Protein AF-A0A7Z9ZNY8-F1 (afdb_monomer_lite)

Foldseek 3Di:
DDDDDDDPPPDDPVCVVVVVVVVVVVVVVVVVVVVVCCVCPVCVVVVVVVVQVVFKDKDWFFFAFAWEWEAAPVPRDIHTQKHKDKFKWKKFQLVLQQDFDPPLPFPPCLLVVLLVCLVLVVDPVLLVVCVVPVVSFAPPQWDWDQDPPPRDTDIDHHDSVSSSVSSSVSSSVVSVVDRFKDFPDFPADLVSLVVQVVVQRFQWDADSPRRTIMGGRRDQDPVLLQVVLVVVCVLVVDDSVVQSVQQDSDDDSIGTRDTRHDPVSVVVLVVVLVVLQVVLVVVQVVVVVCVVVVDPDGHDRRDSSPRMDIDIDMDMDGPVVPQCCQQCDDDDPLQGDHHPRNVCRVQRRWDMWMFIFTADPVRDGPDRPVDVGDDTGHHHYHYDPDHRVVSVVVVVVVVVVVVD

Structure (mmCIF, N/CA/C/O backbone):
data_AF-A0A7Z9ZNY8-F1
#
_entry.id   AF-A0A7Z9ZNY8-F1
#
loop_
_atom_site.group_PDB
_atom_site.id
_atom_site.type_symbol
_atom_site.label_atom_id
_atom_site.label_alt_id
_atom_site.label_comp_id
_atom_site.label_asym_id
_atom_site.label_entity_id
_atom_site.label_seq_id
_atom_site.pdbx_PDB_ins_code
_atom_site.Cartn_x
_atom_site.Cartn_y
_atom_site.Cartn_z
_atom_site.occupancy
_atom_site.B_iso_or_equiv
_atom_site.auth_seq_id
_atom_site.auth_comp_id
_atom_site.auth_asym_id
_atom_site.auth_atom_id
_atom_site.pdbx_PDB_model_num
ATOM 1 N N . MET A 1 1 ? -15.032 20.797 -94.523 1.00 42.41 1 MET A N 1
ATOM 2 C CA . MET A 1 1 ? -13.616 20.886 -94.093 1.00 42.41 1 MET A CA 1
ATOM 3 C C . MET A 1 1 ? -13.436 20.127 -92.780 1.00 42.41 1 MET A C 1
ATOM 5 O O . MET A 1 1 ? -13.967 20.557 -91.766 1.00 42.41 1 MET A O 1
ATOM 9 N N . ARG A 1 2 ? -12.765 18.966 -92.800 1.00 40.62 2 ARG A N 1
ATOM 10 C CA . ARG A 1 2 ? -12.469 18.151 -91.606 1.00 40.62 2 ARG A CA 1
ATOM 11 C C . ARG A 1 2 ? -11.225 18.706 -90.897 1.00 40.62 2 ARG A C 1
ATOM 13 O O . ARG A 1 2 ? -10.171 18.796 -91.518 1.00 40.62 2 ARG A O 1
ATOM 20 N N . ARG A 1 3 ? -11.332 19.060 -89.610 1.00 44.75 3 ARG A N 1
ATOM 21 C CA . ARG A 1 3 ? -10.182 19.380 -88.743 1.00 44.75 3 ARG A CA 1
ATOM 22 C C . ARG A 1 3 ? -9.642 18.088 -88.130 1.00 44.75 3 ARG A C 1
ATOM 24 O O . ARG A 1 3 ? -10.349 17.397 -87.406 1.00 44.75 3 ARG A O 1
ATOM 31 N N . ASN A 1 4 ? -8.388 17.791 -88.444 1.00 46.69 4 ASN A N 1
ATOM 32 C CA . ASN A 1 4 ? -7.630 16.640 -87.975 1.00 46.69 4 ASN A CA 1
ATOM 33 C C . ASN A 1 4 ? -7.209 16.866 -86.505 1.00 46.69 4 ASN A C 1
ATOM 35 O O . ASN A 1 4 ? -6.402 17.758 -86.238 1.00 46.69 4 ASN A O 1
ATOM 39 N N . ARG A 1 5 ? -7.756 16.110 -85.540 1.00 53.84 5 ARG A N 1
ATOM 40 C CA . ARG A 1 5 ? -7.228 16.067 -84.161 1.00 53.84 5 ARG A CA 1
ATOM 41 C C . ARG A 1 5 ? -6.147 14.988 -84.109 1.00 53.84 5 ARG A C 1
ATOM 43 O O . ARG A 1 5 ? -6.467 13.809 -84.194 1.00 53.84 5 ARG A O 1
ATOM 50 N N . ARG A 1 6 ? -4.880 15.398 -83.981 1.00 54.94 6 ARG A N 1
ATOM 51 C CA . ARG A 1 6 ? -3.775 14.486 -83.656 1.00 54.94 6 ARG A CA 1
ATOM 52 C C . ARG A 1 6 ? -4.016 13.911 -82.262 1.00 54.94 6 ARG A C 1
ATOM 54 O O . ARG A 1 6 ? -4.064 14.665 -81.293 1.00 54.94 6 ARG A O 1
ATOM 61 N N . VAL A 1 7 ? -4.188 12.598 -82.186 1.00 63.59 7 VAL A N 1
ATOM 62 C CA . VAL A 1 7 ? -4.109 11.836 -80.938 1.00 63.59 7 VAL A CA 1
ATOM 63 C C . VAL A 1 7 ? -2.618 11.742 -80.592 1.00 63.59 7 VAL A C 1
ATOM 65 O O . VAL A 1 7 ? -1.839 11.402 -81.482 1.00 63.59 7 VAL A O 1
ATOM 68 N N . PRO A 1 8 ? -2.171 12.118 -79.384 1.00 55.94 8 PRO A N 1
ATOM 69 C CA . PRO A 1 8 ? -0.768 11.973 -79.023 1.00 55.94 8 PRO A CA 1
ATOM 70 C C . PRO A 1 8 ? -0.420 10.482 -78.906 1.00 55.94 8 PRO A C 1
ATOM 72 O O . PRO A 1 8 ? -0.978 9.780 -78.064 1.00 55.94 8 PRO A O 1
ATOM 75 N N . ASP A 1 9 ? 0.494 10.012 -79.758 1.00 59.31 9 ASP A N 1
ATOM 76 C CA . ASP A 1 9 ? 1.060 8.664 -79.686 1.00 59.31 9 ASP A CA 1
ATOM 77 C C . ASP A 1 9 ? 1.883 8.530 -78.402 1.00 59.31 9 ASP A C 1
ATOM 79 O O . ASP A 1 9 ? 2.986 9.058 -78.271 1.00 59.31 9 ASP A O 1
ATOM 83 N N . PHE A 1 10 ? 1.307 7.839 -77.422 1.00 57.66 10 PHE A N 1
ATOM 84 C CA . PHE A 1 10 ? 1.861 7.694 -76.077 1.00 57.66 10 PHE A CA 1
ATOM 85 C C . PHE A 1 10 ? 3.018 6.677 -76.001 1.00 57.66 10 PHE A C 1
ATOM 87 O O . PHE A 1 10 ? 3.754 6.636 -75.019 1.00 57.66 10 PHE A O 1
ATOM 94 N N . PHE A 1 11 ? 3.205 5.875 -77.053 1.00 54.25 11 PHE A N 1
ATOM 95 C CA . PHE A 1 11 ? 4.187 4.793 -77.119 1.00 54.25 11 PHE A CA 1
ATOM 96 C C . PHE A 1 11 ? 5.207 5.028 -78.242 1.00 54.25 11 PHE A C 1
ATOM 98 O O . PHE A 1 11 ? 5.239 4.304 -79.232 1.00 54.25 11 PHE A O 1
ATOM 105 N N . SER A 1 12 ? 6.063 6.043 -78.097 1.00 61.81 12 SER A N 1
ATOM 106 C CA . SER A 1 12 ? 7.292 6.164 -78.892 1.00 61.81 12 SER A CA 1
ATOM 107 C C . SER A 1 12 ? 8.483 5.539 -78.145 1.00 61.81 12 SER A C 1
ATOM 109 O O . SER A 1 12 ? 8.589 5.626 -76.918 1.00 61.81 12 SER A O 1
ATOM 111 N N . GLY A 1 13 ? 9.378 4.873 -78.884 1.00 59.12 13 GLY A N 1
ATOM 112 C CA . GLY A 1 13 ? 10.419 3.977 -78.351 1.00 59.12 13 GLY A CA 1
ATOM 113 C C . GLY A 1 13 ? 11.437 4.592 -77.377 1.00 59.12 13 GLY A C 1
ATOM 114 O O . GLY A 1 13 ? 12.065 3.846 -76.629 1.00 59.12 13 GLY A O 1
ATOM 115 N N . GLU A 1 14 ? 11.570 5.920 -77.314 1.00 62.59 14 GLU A N 1
ATOM 116 C CA . GLU A 1 14 ? 12.478 6.592 -76.366 1.00 62.59 14 GLU A CA 1
ATOM 117 C C . GLU A 1 14 ? 11.913 6.673 -74.934 1.00 62.59 14 GLU A C 1
ATOM 119 O O . GLU A 1 14 ? 12.670 6.607 -73.966 1.00 62.59 14 GLU A O 1
ATOM 124 N N . ASN A 1 15 ? 10.584 6.696 -74.769 1.00 68.06 15 ASN A N 1
ATOM 125 C CA . ASN A 1 15 ? 9.916 6.812 -73.462 1.00 68.06 15 ASN A CA 1
ATOM 126 C C . ASN A 1 15 ? 9.512 5.460 -72.854 1.00 68.06 15 ASN A C 1
ATOM 128 O O . ASN A 1 15 ? 9.014 5.398 -71.728 1.00 68.06 15 ASN A O 1
ATOM 132 N N . PHE A 1 16 ? 9.741 4.361 -73.578 1.00 78.25 16 PHE A N 1
ATOM 133 C CA . PHE A 1 16 ? 9.343 3.021 -73.149 1.00 78.25 16 PHE A CA 1
ATOM 134 C C . PHE A 1 16 ? 10.068 2.587 -71.867 1.00 78.25 16 PHE A C 1
ATOM 136 O O . PHE A 1 16 ? 9.443 2.063 -70.951 1.00 78.25 16 PHE A O 1
ATOM 143 N N . ARG A 1 17 ? 11.371 2.879 -71.750 1.00 82.75 17 ARG A N 1
ATOM 144 C CA . ARG A 1 17 ? 12.168 2.570 -70.545 1.00 82.75 17 ARG A CA 1
ATOM 145 C C . ARG A 1 17 ? 11.678 3.332 -69.315 1.00 82.75 17 ARG A C 1
ATOM 147 O O . ARG A 1 17 ? 11.639 2.767 -68.227 1.00 82.75 17 ARG A O 1
ATOM 154 N N . PHE A 1 18 ? 11.279 4.590 -69.502 1.00 85.88 18 PHE A N 1
ATOM 155 C CA . PHE A 1 18 ? 10.710 5.417 -68.442 1.00 85.88 18 PHE A CA 1
ATOM 156 C C . PHE A 1 18 ? 9.374 4.848 -67.953 1.00 85.88 18 PHE A C 1
ATOM 158 O O . PHE A 1 18 ? 9.191 4.680 -66.752 1.00 85.88 18 PHE A O 1
ATOM 165 N N . TRP A 1 19 ? 8.477 4.466 -68.866 1.00 85.31 19 TRP A N 1
ATOM 166 C CA . TRP A 1 19 ? 7.198 3.843 -68.509 1.00 85.31 19 TRP A CA 1
ATOM 167 C C . TRP A 1 19 ? 7.351 2.475 -67.846 1.00 85.31 19 TRP A C 1
ATOM 169 O O . TRP A 1 19 ? 6.599 2.150 -66.929 1.00 85.31 19 TRP A O 1
ATOM 179 N N . LEU A 1 20 ? 8.352 1.696 -68.254 1.00 88.25 20 LEU A N 1
ATOM 180 C CA . LEU A 1 20 ? 8.653 0.399 -67.653 1.00 88.25 20 LEU A CA 1
ATOM 181 C C . LEU A 1 20 ? 9.167 0.565 -66.212 1.00 88.25 20 LEU A C 1
ATOM 183 O O . LEU A 1 20 ? 8.682 -0.107 -65.303 1.00 88.25 20 LEU A O 1
ATOM 187 N N . LEU A 1 21 ? 10.069 1.526 -65.980 1.00 88.56 21 LEU A N 1
ATOM 188 C CA . LEU A 1 21 ? 10.518 1.905 -64.635 1.00 88.56 21 LEU A CA 1
ATOM 189 C C . LEU A 1 21 ? 9.373 2.459 -63.780 1.00 88.56 21 LEU A C 1
ATOM 191 O O . LEU A 1 21 ? 9.220 2.057 -62.628 1.00 88.56 21 LEU A O 1
ATOM 195 N N . LEU A 1 22 ? 8.541 3.341 -64.336 1.00 89.62 22 LEU A N 1
ATOM 196 C CA . LEU A 1 22 ? 7.397 3.913 -63.630 1.00 89.62 22 LEU A CA 1
ATOM 197 C C . LEU A 1 22 ? 6.401 2.821 -63.220 1.00 89.62 22 LEU A C 1
ATOM 199 O O . LEU A 1 22 ? 5.971 2.788 -62.071 1.00 89.62 22 LEU A O 1
ATOM 203 N N . SER A 1 23 ? 6.088 1.891 -64.126 1.00 90.00 23 SER A N 1
ATOM 204 C CA . SER A 1 23 ? 5.218 0.746 -63.844 1.00 90.00 23 SER A CA 1
ATOM 205 C C . SER A 1 23 ? 5.803 -0.167 -62.766 1.00 90.00 23 SER A C 1
ATOM 207 O O . SER A 1 23 ? 5.059 -0.662 -61.921 1.00 90.00 23 SER A O 1
ATOM 209 N N . PHE A 1 24 ? 7.122 -0.373 -62.764 1.00 93.75 24 PHE A N 1
ATOM 210 C CA . PHE A 1 24 ? 7.809 -1.145 -61.731 1.00 93.75 24 PHE A CA 1
ATOM 211 C C . PHE A 1 24 ? 7.652 -0.491 -60.350 1.00 93.75 24 PHE A C 1
ATOM 213 O O . PHE A 1 24 ? 7.202 -1.141 -59.409 1.00 93.75 24 PHE A O 1
ATOM 220 N N . PHE A 1 25 ? 7.926 0.811 -60.225 1.00 94.88 25 PHE A N 1
ATOM 221 C CA . PHE A 1 25 ? 7.740 1.526 -58.956 1.00 94.88 25 PHE A CA 1
ATOM 222 C C . PHE A 1 25 ? 6.274 1.579 -58.510 1.00 94.88 25 PHE A C 1
ATOM 224 O O . PHE A 1 25 ? 5.994 1.433 -57.322 1.00 94.88 25 PHE A O 1
ATOM 231 N N . MET A 1 26 ? 5.334 1.739 -59.445 1.00 94.56 26 MET A N 1
ATOM 232 C CA . MET A 1 26 ? 3.897 1.791 -59.151 1.00 94.56 26 MET A CA 1
ATOM 233 C C . MET A 1 26 ? 3.379 0.444 -58.624 1.00 94.56 26 MET A C 1
ATOM 235 O O . MET A 1 26 ? 2.589 0.414 -57.683 1.00 94.56 26 MET A O 1
ATOM 239 N N . PHE A 1 27 ? 3.906 -0.670 -59.139 1.00 95.44 27 PHE A N 1
ATOM 240 C CA . PHE A 1 27 ? 3.626 -2.007 -58.616 1.00 95.44 27 PHE A CA 1
ATOM 241 C C . PHE A 1 27 ? 4.130 -2.194 -57.173 1.00 95.44 27 PHE A C 1
ATOM 243 O O . PHE A 1 27 ? 3.377 -2.643 -56.309 1.00 95.44 27 PHE A O 1
ATOM 250 N N . PHE A 1 28 ? 5.369 -1.792 -56.869 1.00 95.75 28 PHE A N 1
ATOM 251 C CA . PHE A 1 28 ? 5.891 -1.851 -55.494 1.00 95.75 28 PHE A CA 1
ATOM 252 C C . PHE A 1 28 ? 5.134 -0.925 -54.539 1.00 95.75 28 PHE A C 1
ATOM 254 O O . PHE A 1 28 ? 4.855 -1.302 -53.401 1.00 95.75 28 PHE A O 1
ATOM 261 N N . PHE A 1 29 ? 4.752 0.264 -55.005 1.00 96.12 29 PHE A N 1
ATOM 262 C CA . PHE A 1 29 ? 3.913 1.175 -54.237 1.00 96.12 29 PHE A CA 1
ATOM 263 C C . PHE A 1 29 ? 2.552 0.541 -53.919 1.00 96.12 29 PHE A C 1
ATOM 265 O O . PHE A 1 29 ? 2.121 0.570 -52.768 1.00 96.12 29 PHE A O 1
ATOM 272 N N . ALA A 1 30 ? 1.920 -0.117 -54.896 1.00 95.56 30 ALA A N 1
ATOM 273 C CA . ALA A 1 30 ? 0.670 -0.841 -54.687 1.00 95.56 30 ALA A CA 1
ATOM 274 C C . ALA A 1 30 ? 0.814 -1.982 -53.662 1.00 95.56 30 ALA A C 1
ATOM 276 O O . ALA A 1 30 ? -0.070 -2.153 -52.827 1.00 95.56 30 ALA A O 1
ATOM 277 N N . LEU A 1 31 ? 1.939 -2.711 -53.650 1.00 96.25 31 LEU A N 1
ATOM 278 C CA . LEU A 1 31 ? 2.218 -3.733 -52.630 1.00 96.25 31 LEU A CA 1
ATOM 279 C C . LEU A 1 31 ? 2.344 -3.141 -51.217 1.00 96.25 31 LEU A C 1
ATOM 281 O O . LEU A 1 31 ? 1.840 -3.727 -50.259 1.00 96.25 31 LEU A O 1
ATOM 285 N N . ILE A 1 32 ? 2.989 -1.979 -51.075 1.00 94.94 32 ILE A N 1
ATOM 286 C CA . ILE A 1 32 ? 3.100 -1.278 -49.786 1.00 94.94 32 ILE A CA 1
ATOM 287 C C . ILE A 1 32 ? 1.722 -0.802 -49.320 1.00 94.94 32 ILE A C 1
ATOM 289 O O . ILE A 1 32 ? 1.365 -1.022 -48.164 1.00 94.94 32 ILE A O 1
ATOM 293 N N . VAL A 1 33 ? 0.930 -0.199 -50.213 1.00 95.75 33 VAL A N 1
ATOM 294 C CA . VAL A 1 33 ? -0.438 0.251 -49.909 1.00 95.75 33 VAL A CA 1
ATOM 295 C C . VAL A 1 33 ? -1.324 -0.929 -49.521 1.00 95.75 33 VAL A C 1
ATOM 297 O O . VAL A 1 33 ? -2.037 -0.848 -48.525 1.00 95.75 33 VAL A O 1
ATOM 300 N N . TYR A 1 34 ? -1.235 -2.049 -50.240 1.00 95.88 34 TYR A N 1
ATOM 301 C CA . TYR A 1 34 ? -1.951 -3.275 -49.895 1.00 95.88 34 TYR A CA 1
ATOM 302 C C . TYR A 1 34 ? -1.558 -3.780 -48.503 1.00 95.88 34 TYR A C 1
ATOM 304 O O . TYR A 1 34 ? -2.421 -4.069 -47.679 1.00 95.88 34 TYR A O 1
ATOM 312 N N . LYS A 1 35 ? -0.258 -3.820 -48.192 1.00 94.81 35 LYS A N 1
ATOM 313 C CA . LYS A 1 35 ? 0.216 -4.240 -46.869 1.00 94.81 35 LYS A CA 1
ATOM 314 C C . LYS A 1 35 ? -0.253 -3.298 -45.757 1.00 94.81 35 LYS A C 1
ATOM 316 O O . LYS A 1 35 ? -0.622 -3.772 -44.686 1.00 94.81 35 LYS A O 1
ATOM 321 N N . LEU A 1 36 ? -0.276 -1.987 -46.008 1.00 90.44 36 LEU A N 1
ATOM 322 C CA . LEU A 1 36 ? -0.836 -1.005 -45.078 1.00 90.44 36 LEU A CA 1
ATOM 323 C C . LEU A 1 36 ? -2.340 -1.199 -44.889 1.00 90.44 36 LEU A C 1
ATOM 325 O O . LEU A 1 36 ? -2.803 -1.117 -43.760 1.00 90.44 36 LEU A O 1
ATOM 329 N N . PHE A 1 37 ? -3.085 -1.507 -45.950 1.00 93.88 37 PHE A N 1
ATOM 330 C CA . PHE A 1 37 ? -4.512 -1.805 -45.861 1.00 93.88 37 PHE A CA 1
ATOM 331 C C . PHE A 1 37 ? -4.780 -3.046 -45.000 1.00 93.88 37 PHE A C 1
ATOM 333 O O . PHE A 1 37 ? -5.633 -3.002 -44.118 1.00 93.88 37 PHE A O 1
ATOM 340 N N . VAL A 1 38 ? -4.007 -4.123 -45.180 1.00 89.25 38 VAL A N 1
ATOM 341 C CA . VAL A 1 38 ? -4.107 -5.324 -44.331 1.00 89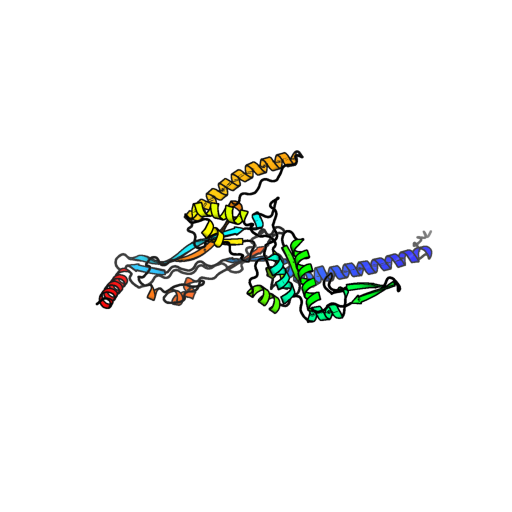.25 38 VAL A CA 1
ATOM 342 C C . VAL A 1 38 ? -3.862 -4.964 -42.860 1.00 89.25 38 VAL A C 1
ATOM 344 O O . VAL A 1 38 ? -4.689 -5.271 -42.007 1.00 89.25 38 VAL A O 1
ATOM 347 N N . LEU A 1 39 ? -2.781 -4.237 -42.568 1.00 83.94 39 LEU A N 1
ATOM 348 C CA . LEU A 1 39 ? -2.433 -3.831 -41.202 1.00 83.94 39 LEU A CA 1
ATOM 349 C C . LEU A 1 39 ? -3.459 -2.879 -40.572 1.00 83.94 39 LEU A C 1
ATOM 351 O O . LEU A 1 39 ? -3.792 -3.018 -39.402 1.00 83.94 39 LEU A O 1
ATOM 355 N N . GLN A 1 40 ? -3.932 -1.883 -41.320 1.00 82.81 40 GLN A N 1
ATOM 356 C CA . GLN A 1 40 ? -4.755 -0.803 -40.775 1.00 82.81 40 GLN A CA 1
ATOM 357 C C . GLN A 1 40 ? -6.252 -1.102 -40.785 1.00 82.81 40 GLN A C 1
ATOM 359 O O . GLN A 1 40 ? -6.959 -0.507 -39.980 1.00 82.81 40 GLN A O 1
ATOM 364 N N . VAL A 1 41 ? -6.735 -1.965 -41.686 1.00 87.81 41 VAL A N 1
ATOM 365 C CA . VAL A 1 41 ? -8.172 -2.226 -41.883 1.00 87.81 41 VAL A CA 1
ATOM 366 C C . VAL A 1 41 ? -8.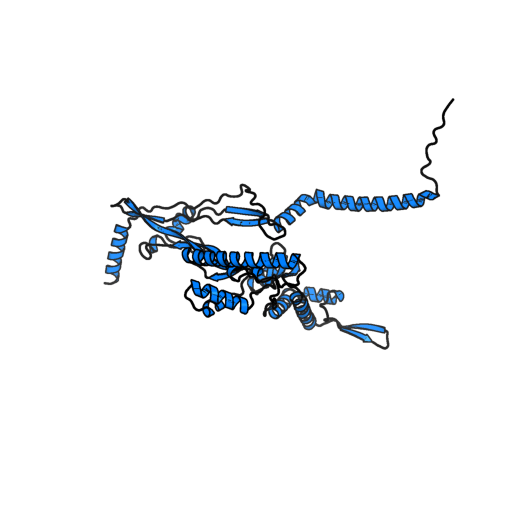550 -3.657 -41.518 1.00 87.81 41 VAL A C 1
ATOM 368 O O . VAL A 1 41 ? -9.566 -3.846 -40.863 1.00 87.81 41 VAL A O 1
ATOM 371 N N . LEU A 1 42 ? -7.758 -4.666 -41.904 1.00 84.06 42 LEU A N 1
ATOM 372 C CA . LEU A 1 42 ? -8.076 -6.064 -41.565 1.00 84.06 42 LEU A CA 1
ATOM 373 C C . LEU A 1 42 ? -7.632 -6.431 -40.143 1.00 84.06 42 LEU A C 1
ATOM 375 O O . LEU A 1 42 ? -8.329 -7.167 -39.455 1.00 84.06 42 LEU A O 1
ATOM 379 N N . GLU A 1 43 ? -6.494 -5.902 -39.685 1.00 84.94 43 GLU A N 1
ATOM 380 C CA . GLU A 1 43 ? -5.968 -6.127 -38.328 1.00 84.94 43 GLU A CA 1
ATOM 381 C C . GLU A 1 43 ? -6.250 -4.958 -37.362 1.00 84.94 43 GLU A C 1
ATOM 383 O O . GLU A 1 43 ? -5.677 -4.905 -36.267 1.00 84.94 43 GLU A O 1
ATOM 388 N N . SER A 1 44 ? -7.138 -4.023 -37.732 1.00 76.44 44 SER A N 1
ATOM 389 C CA . SER A 1 44 ? -7.440 -2.819 -36.939 1.00 76.44 44 SER A CA 1
ATOM 390 C C . SER A 1 44 ? -7.818 -3.151 -35.504 1.00 76.44 44 SER A C 1
ATOM 392 O O . SER A 1 44 ? -7.312 -2.538 -34.564 1.00 76.44 44 SER A O 1
ATOM 394 N N . ASP A 1 45 ? -8.671 -4.154 -35.336 1.00 76.06 45 ASP A N 1
ATOM 395 C CA . ASP A 1 45 ? -9.274 -4.484 -34.051 1.00 76.06 45 ASP A CA 1
ATOM 396 C C . ASP A 1 45 ? -8.241 -5.131 -33.127 1.00 76.06 45 ASP A C 1
ATOM 398 O O . ASP A 1 45 ? -8.116 -4.756 -31.961 1.00 76.06 45 ASP A O 1
ATOM 402 N N . ALA A 1 46 ? -7.391 -6.003 -33.676 1.00 75.31 46 ALA A N 1
ATOM 403 C CA . ALA A 1 46 ? -6.285 -6.617 -32.949 1.00 75.31 46 ALA A CA 1
ATOM 404 C C . ALA A 1 46 ? -5.228 -5.582 -32.519 1.00 75.31 46 ALA A C 1
ATOM 406 O O . ALA A 1 46 ? -4.693 -5.652 -31.408 1.00 75.31 46 ALA A O 1
ATOM 407 N N . LEU A 1 47 ? -4.924 -4.597 -33.371 1.00 70.25 47 LEU A N 1
ATOM 408 C CA . LEU A 1 47 ? -4.013 -3.501 -33.028 1.00 70.25 47 LEU A CA 1
ATOM 409 C C . LEU A 1 47 ? -4.622 -2.556 -31.988 1.00 70.25 47 LEU A C 1
ATOM 411 O O . LEU A 1 47 ? -3.915 -2.117 -31.077 1.00 70.25 47 LEU A O 1
ATOM 415 N N . GLN A 1 48 ? -5.924 -2.279 -32.077 1.00 68.75 48 GLN A N 1
ATOM 416 C CA . GLN A 1 48 ? -6.641 -1.497 -31.075 1.00 68.75 48 GLN A CA 1
ATOM 417 C C . GLN A 1 48 ? -6.709 -2.223 -29.731 1.00 68.75 48 GLN A C 1
ATOM 419 O O . GLN A 1 48 ? -6.500 -1.578 -28.708 1.00 68.75 48 GLN A O 1
ATOM 424 N N . GLU A 1 49 ? -6.915 -3.540 -29.693 1.00 67.38 49 GLU A N 1
ATOM 425 C CA . GLU A 1 49 ? -6.862 -4.318 -28.450 1.00 67.38 49 GLU A CA 1
ATOM 426 C C . GLU A 1 49 ? -5.468 -4.328 -27.821 1.00 67.38 49 GLU A C 1
ATOM 428 O O . GLU A 1 49 ? -5.337 -4.145 -26.611 1.00 67.38 49 GLU A O 1
ATOM 433 N N . ARG A 1 50 ? -4.407 -4.490 -28.623 1.00 68.06 50 ARG A N 1
ATOM 434 C CA . ARG A 1 50 ? -3.019 -4.398 -28.134 1.00 68.06 50 ARG A CA 1
ATOM 435 C C . ARG A 1 50 ? -2.718 -3.001 -27.587 1.00 68.06 50 ARG A C 1
ATOM 437 O O . ARG A 1 50 ? -2.133 -2.878 -26.513 1.00 68.06 50 ARG A O 1
ATOM 444 N N . ALA A 1 51 ? -3.164 -1.949 -28.276 1.00 59.31 51 ALA A N 1
ATOM 445 C CA . ALA A 1 51 ? -3.018 -0.569 -27.816 1.00 59.31 51 ALA A CA 1
ATOM 446 C C . ALA A 1 51 ? -3.847 -0.283 -26.554 1.00 59.31 51 ALA A C 1
ATOM 448 O O . ALA A 1 51 ? -3.363 0.414 -25.660 1.00 59.31 51 ALA A O 1
ATOM 449 N N . LYS A 1 52 ? -5.059 -0.845 -26.455 1.00 60.19 52 LYS A N 1
ATOM 450 C CA . LYS A 1 52 ? -5.898 -0.786 -25.254 1.00 60.19 52 LYS A CA 1
ATOM 451 C C . LYS A 1 52 ? -5.200 -1.485 -24.098 1.00 60.19 52 LYS A C 1
ATOM 453 O O . LYS A 1 52 ? -4.950 -0.804 -23.124 1.00 60.19 52 LYS A O 1
ATOM 458 N N . LYS A 1 53 ? -4.734 -2.732 -24.224 1.00 59.59 53 LYS A N 1
ATOM 459 C CA . LYS A 1 53 ? -4.008 -3.447 -23.148 1.00 59.59 53 LYS A CA 1
ATOM 460 C C . LYS A 1 53 ? -2.776 -2.698 -22.625 1.00 59.59 53 LYS A C 1
ATOM 462 O O . LYS A 1 53 ? -2.465 -2.782 -21.444 1.00 59.59 53 LYS A O 1
ATOM 467 N N . ILE A 1 54 ? -2.086 -1.952 -23.489 1.00 57.44 54 ILE A N 1
ATOM 468 C CA . ILE A 1 54 ? -0.926 -1.134 -23.101 1.00 57.44 54 ILE A CA 1
ATOM 469 C C . ILE A 1 54 ? -1.355 0.169 -22.396 1.00 57.44 54 ILE A C 1
ATOM 471 O O . ILE A 1 54 ? -0.633 0.662 -21.529 1.00 57.44 54 ILE A O 1
ATOM 475 N N . ARG A 1 55 ? -2.514 0.744 -22.751 1.00 50.12 55 ARG A N 1
ATOM 476 C CA . ARG A 1 55 ? -2.991 2.045 -22.242 1.00 50.12 55 ARG A CA 1
ATOM 477 C C . ARG A 1 55 ? -4.073 1.952 -21.162 1.00 50.12 55 ARG A C 1
ATOM 479 O O . ARG A 1 55 ? -4.240 2.915 -20.424 1.00 50.12 55 ARG A O 1
ATOM 486 N N . SER A 1 56 ? -4.793 0.844 -21.032 1.00 53.22 56 SER A N 1
ATOM 487 C CA . SER A 1 56 ? -5.850 0.638 -20.045 1.00 53.22 56 SER A CA 1
ATOM 488 C C . SER A 1 56 ? -5.236 0.178 -18.727 1.00 53.22 56 SER A C 1
ATOM 490 O O . SER A 1 56 ? -4.614 -0.878 -18.650 1.00 53.22 56 SER A O 1
ATOM 492 N N . SER A 1 57 ? -5.404 0.970 -17.676 1.00 55.97 57 SER A N 1
ATOM 493 C CA . SER A 1 57 ? -5.244 0.509 -16.302 1.00 55.97 57 SER A CA 1
ATOM 494 C C . SER A 1 57 ? -6.631 0.230 -15.751 1.00 55.97 57 SER A C 1
ATOM 496 O O . SER A 1 57 ? -7.456 1.137 -15.734 1.00 55.97 57 SER A O 1
ATOM 498 N N . SER A 1 58 ? -6.890 -0.979 -15.272 1.00 54.03 58 SER A N 1
ATOM 499 C CA . SER A 1 58 ? -8.001 -1.197 -14.354 1.00 54.03 58 SER A CA 1
ATOM 500 C C . SER A 1 58 ? -7.581 -0.729 -12.959 1.00 54.03 58 SER A C 1
ATOM 502 O O . SER A 1 58 ? -6.428 -0.893 -12.546 1.00 54.03 58 SER A O 1
ATOM 504 N N . VAL A 1 59 ? -8.495 -0.073 -12.257 1.00 59.75 59 VAL A N 1
ATOM 505 C CA . VAL A 1 59 ? -8.402 0.192 -10.824 1.00 59.75 59 VAL A CA 1
ATOM 506 C C . VAL A 1 59 ? -9.571 -0.548 -10.198 1.00 59.75 59 VAL A C 1
ATOM 508 O O . VAL A 1 59 ? -10.722 -0.186 -10.430 1.00 59.75 59 VAL A O 1
ATOM 511 N N . GLU A 1 60 ? -9.274 -1.599 -9.441 1.00 62.31 60 GLU A N 1
ATOM 512 C CA . GLU A 1 60 ? -10.273 -2.258 -8.603 1.00 62.31 60 GLU A CA 1
ATOM 513 C C . GLU A 1 60 ? -10.741 -1.260 -7.540 1.00 62.31 60 GLU A C 1
ATOM 515 O O . GLU A 1 60 ? -9.940 -0.677 -6.801 1.00 62.31 60 GLU A O 1
ATOM 520 N N . LEU A 1 61 ? -12.045 -1.018 -7.506 1.00 68.75 61 LEU A N 1
ATOM 521 C CA . LEU A 1 61 ? -12.697 -0.294 -6.436 1.00 68.75 61 LEU A CA 1
ATOM 522 C C . LEU A 1 61 ? -13.260 -1.314 -5.453 1.00 68.75 61 LEU A C 1
ATOM 524 O O . LEU A 1 61 ? -14.261 -1.968 -5.728 1.00 68.75 61 LEU A O 1
ATOM 528 N N . THR A 1 62 ? -12.625 -1.418 -4.293 1.00 74.12 62 THR A N 1
ATOM 529 C CA . THR A 1 62 ? -13.094 -2.302 -3.224 1.00 74.12 62 THR A CA 1
ATOM 530 C C . THR A 1 62 ? -14.367 -1.745 -2.589 1.00 74.12 62 THR A C 1
ATOM 532 O O . THR A 1 62 ? -14.375 -0.578 -2.174 1.00 74.12 62 THR A O 1
ATOM 535 N N . ALA A 1 63 ? -15.402 -2.571 -2.465 1.00 82.81 63 ALA A N 1
ATOM 536 C CA . ALA A 1 63 ? -16.624 -2.256 -1.741 1.00 82.81 63 ALA A CA 1
ATOM 537 C C . ALA A 1 63 ? -16.354 -2.047 -0.253 1.00 82.81 63 ALA A C 1
ATOM 539 O O . ALA A 1 63 ? -15.464 -2.654 0.358 1.00 82.81 63 ALA A O 1
ATOM 540 N N . ARG A 1 64 ? -17.143 -1.172 0.372 1.00 87.06 64 ARG A N 1
ATOM 541 C CA . ARG A 1 64 ? -17.109 -1.037 1.823 1.00 87.06 64 ARG A CA 1
ATOM 542 C C . ARG A 1 64 ? -17.923 -2.171 2.438 1.00 87.06 64 ARG A C 1
ATOM 544 O O . ARG A 1 64 ? -19.115 -2.284 2.186 1.00 87.06 64 ARG A O 1
ATOM 551 N N . ARG A 1 65 ? -17.308 -2.942 3.336 1.00 91.75 65 ARG A N 1
ATOM 552 C CA . ARG A 1 65 ? -18.021 -3.970 4.107 1.00 91.75 65 ARG A CA 1
ATOM 553 C C . ARG A 1 65 ? -19.122 -3.345 5.004 1.00 91.75 65 ARG A C 1
ATOM 555 O O . ARG A 1 65 ? -18.958 -2.233 5.515 1.00 91.75 65 ARG A O 1
ATOM 562 N N . GLY A 1 66 ? -20.220 -4.045 5.247 1.00 94.19 66 GLY A N 1
ATOM 563 C CA . GLY A 1 66 ? -21.274 -3.628 6.176 1.00 94.19 66 GLY A CA 1
ATOM 564 C C . GLY A 1 66 ? -20.849 -3.745 7.641 1.00 94.19 66 GLY A C 1
ATOM 565 O O . GLY A 1 66 ? -19.924 -4.485 7.972 1.00 94.19 66 GLY A O 1
ATOM 566 N N . SER A 1 67 ? -21.477 -2.998 8.537 1.00 95.62 67 SER A N 1
ATOM 567 C CA . SER A 1 67 ? -21.209 -2.961 9.982 1.00 95.62 67 SER A CA 1
ATOM 568 C C . SER A 1 67 ? -22.128 -3.927 10.736 1.00 95.62 67 SER A C 1
ATOM 570 O O . SER A 1 67 ? -23.218 -4.243 10.271 1.00 95.62 67 SER A O 1
ATOM 572 N N . ILE A 1 68 ? -21.701 -4.397 11.907 1.00 96.25 68 ILE A N 1
ATOM 573 C CA . ILE A 1 68 ? -22.496 -5.270 12.779 1.00 96.25 68 ILE A CA 1
ATOM 574 C C . ILE A 1 68 ? -22.831 -4.504 14.052 1.00 96.25 68 ILE A C 1
ATOM 576 O O . ILE A 1 68 ? -21.936 -3.960 14.705 1.00 96.25 68 ILE A O 1
ATOM 580 N N . PHE A 1 69 ? -24.105 -4.510 14.425 1.00 95.56 69 PHE A N 1
ATOM 581 C CA . PHE A 1 69 ? -24.630 -3.831 15.600 1.00 95.56 69 PHE A CA 1
ATOM 582 C C . PHE A 1 69 ? -25.419 -4.776 16.510 1.00 95.56 69 PHE A C 1
ATOM 584 O O . PHE A 1 69 ? -25.931 -5.802 16.073 1.00 95.56 69 PHE A O 1
ATOM 591 N N . THR A 1 70 ? -25.557 -4.396 17.773 1.00 93.88 70 THR A N 1
ATOM 592 C CA . THR A 1 70 ? -26.445 -5.002 18.776 1.00 93.88 70 THR A CA 1
ATOM 593 C C . THR A 1 70 ? -27.399 -3.938 19.302 1.00 93.88 70 THR A C 1
ATOM 595 O O . THR A 1 70 ? -27.084 -2.749 19.255 1.00 93.88 70 THR A O 1
ATOM 598 N N . THR A 1 71 ? -28.561 -4.354 19.791 1.00 90.12 71 THR A N 1
ATOM 599 C CA . THR A 1 71 ? -29.551 -3.462 20.400 1.00 90.12 71 THR A CA 1
ATOM 600 C C . THR A 1 71 ? -29.588 -3.646 21.908 1.00 90.12 71 THR A C 1
ATOM 602 O O . THR A 1 71 ? -29.586 -4.775 22.389 1.00 90.12 71 THR A O 1
ATOM 605 N N . ASP A 1 72 ? -29.706 -2.558 22.654 1.00 89.25 72 ASP A N 1
ATOM 606 C CA . ASP A 1 72 ? -30.123 -2.594 24.054 1.00 89.25 72 ASP A CA 1
ATOM 607 C C . ASP A 1 72 ? -31.659 -2.644 24.129 1.00 89.25 72 ASP A C 1
ATOM 609 O O . ASP A 1 72 ? -32.351 -1.746 23.650 1.00 89.25 72 ASP A O 1
ATOM 613 N N . SER A 1 73 ? -32.209 -3.698 24.729 1.00 82.94 73 SER A N 1
ATOM 614 C CA . SER A 1 73 ? -33.654 -3.918 24.864 1.00 82.94 73 SER A CA 1
ATOM 615 C C . SER A 1 73 ? -34.350 -2.914 25.780 1.00 82.94 73 SER A C 1
ATOM 617 O O . SER A 1 73 ? -35.561 -2.729 25.658 1.00 82.94 73 SER A O 1
ATOM 619 N N . LYS A 1 74 ? -33.624 -2.253 26.692 1.00 84.19 74 LYS A N 1
ATOM 620 C CA . LYS A 1 74 ? -34.194 -1.262 27.618 1.00 84.19 74 LYS A CA 1
ATOM 621 C C . LYS A 1 74 ? -34.225 0.138 27.027 1.00 84.19 74 LYS A C 1
ATOM 623 O O . LYS A 1 74 ? -35.174 0.875 27.279 1.00 84.19 74 LYS A O 1
ATOM 628 N N . THR A 1 75 ? -33.183 0.517 26.295 1.00 87.88 75 THR A N 1
ATOM 629 C CA . THR A 1 75 ? -33.024 1.881 25.762 1.00 87.88 75 THR A CA 1
ATOM 630 C C . THR A 1 75 ? -33.357 1.980 24.274 1.00 87.88 75 THR A C 1
ATOM 632 O O . THR A 1 75 ? -33.632 3.072 23.782 1.00 87.88 75 THR A O 1
ATOM 635 N N . GLY A 1 76 ? -33.352 0.855 23.552 1.00 85.31 76 GLY A N 1
ATOM 636 C CA . GLY A 1 76 ? -33.418 0.814 22.092 1.00 85.31 76 GLY A CA 1
ATOM 637 C C . GLY A 1 76 ? -32.125 1.277 21.413 1.00 85.31 76 GLY A C 1
ATOM 638 O O . GLY A 1 76 ? -32.106 1.441 20.194 1.00 85.31 76 GLY A O 1
ATOM 639 N N . GLU A 1 77 ? -31.053 1.522 22.174 1.00 90.38 77 GLU A N 1
ATOM 640 C CA . GLU A 1 77 ? -29.790 2.033 21.646 1.00 90.38 77 GLU A CA 1
ATOM 641 C C . GLU A 1 77 ? -29.070 0.970 20.808 1.00 90.38 77 GLU A C 1
ATOM 643 O O . GLU A 1 77 ? -28.935 -0.188 21.208 1.00 90.38 77 GLU A O 1
ATOM 648 N N . ILE A 1 78 ? -28.581 1.376 19.635 1.00 92.06 78 ILE A N 1
ATOM 649 C CA . ILE A 1 78 ? -27.832 0.515 18.720 1.00 92.06 78 ILE A CA 1
ATOM 650 C C . ILE A 1 78 ? -26.338 0.708 18.987 1.00 92.06 78 ILE A C 1
ATOM 652 O O . ILE A 1 78 ? -25.785 1.774 18.726 1.00 92.06 78 ILE A O 1
ATOM 656 N N . THR A 1 79 ? -25.671 -0.335 19.479 1.00 92.69 79 THR A N 1
ATOM 657 C CA . THR A 1 79 ? -24.231 -0.316 19.771 1.00 92.69 79 THR A CA 1
ATOM 658 C C . THR A 1 79 ? -23.441 -1.058 18.684 1.00 92.69 79 THR A C 1
ATOM 660 O O . THR A 1 79 ? -23.829 -2.164 18.299 1.00 92.69 79 THR A O 1
ATOM 663 N N . PRO A 1 80 ? -22.324 -0.507 18.175 1.00 94.38 80 PRO A N 1
ATOM 664 C CA . PRO A 1 80 ? -21.487 -1.183 17.185 1.00 94.38 80 PRO A CA 1
ATOM 665 C C . PRO A 1 80 ? -20.653 -2.319 17.792 1.00 94.38 80 PRO A C 1
ATOM 667 O O . PRO A 1 80 ? -19.874 -2.102 18.717 1.00 94.38 80 PRO A O 1
ATOM 670 N N . LEU A 1 81 ? -20.740 -3.510 17.196 1.00 94.56 81 LEU A N 1
ATOM 671 C CA . LEU A 1 81 ? -19.884 -4.664 17.502 1.00 94.56 81 LEU A CA 1
ATOM 672 C C . LEU A 1 81 ? -18.727 -4.811 16.513 1.00 94.56 81 LEU A C 1
ATOM 674 O O . LEU A 1 81 ? -17.625 -5.184 16.908 1.00 94.56 81 LEU A O 1
ATOM 678 N N . ALA A 1 82 ? -18.961 -4.500 15.236 1.00 94.69 82 ALA A N 1
ATOM 679 C CA . ALA A 1 82 ? -17.931 -4.513 14.204 1.00 94.69 82 ALA A CA 1
ATOM 680 C C . ALA A 1 82 ? -18.165 -3.378 13.207 1.00 94.69 82 ALA A C 1
ATOM 682 O O . ALA A 1 82 ? -19.240 -3.256 12.624 1.00 94.69 82 ALA A O 1
ATOM 683 N N . ILE A 1 83 ? -17.152 -2.548 12.986 1.00 93.50 83 ILE A N 1
ATOM 684 C CA . ILE A 1 83 ? -17.208 -1.413 12.062 1.00 93.50 83 ILE A CA 1
ATOM 685 C C . ILE A 1 83 ? -15.962 -1.380 11.188 1.00 93.50 83 ILE A C 1
ATOM 687 O O . ILE A 1 83 ? -14.921 -1.942 11.528 1.00 93.50 83 ILE A O 1
ATOM 691 N N . ASN A 1 84 ? -16.046 -0.683 10.060 1.00 89.06 84 ASN A N 1
ATOM 692 C CA . ASN A 1 84 ? -14.877 -0.431 9.229 1.00 89.06 84 ASN A CA 1
ATOM 693 C C . ASN A 1 84 ? -14.277 0.926 9.544 1.00 89.06 84 ASN A C 1
ATOM 695 O O . ASN A 1 84 ? -14.971 1.940 9.587 1.00 89.06 84 ASN A O 1
ATOM 699 N N . THR A 1 85 ? -12.962 0.941 9.700 1.00 87.12 85 THR A N 1
ATOM 700 C CA . THR A 1 85 ? -12.172 2.162 9.757 1.00 87.12 85 THR A CA 1
ATOM 701 C C . THR A 1 85 ? -11.165 2.156 8.620 1.00 87.12 85 THR A C 1
ATOM 703 O O . THR A 1 85 ? -10.614 1.117 8.262 1.00 87.12 85 THR A O 1
ATOM 706 N N . THR A 1 86 ? -10.936 3.316 8.014 1.00 84.81 86 THR A N 1
ATOM 707 C CA . THR A 1 86 ? -9.914 3.452 6.974 1.00 84.81 86 THR A CA 1
ATOM 708 C C . THR A 1 86 ? -8.652 3.993 7.616 1.00 84.81 86 THR A C 1
ATOM 710 O O . THR A 1 86 ? -8.588 5.159 8.014 1.00 84.81 86 THR A O 1
ATOM 713 N N . LEU A 1 87 ? -7.645 3.133 7.721 1.00 89.88 87 LEU A N 1
ATOM 714 C CA . LEU A 1 87 ? -6.293 3.554 8.050 1.00 89.88 87 LEU A CA 1
ATOM 715 C C . LEU A 1 87 ? -5.502 3.759 6.761 1.00 89.88 87 LEU A C 1
ATOM 717 O O . LEU A 1 87 ? -6.017 3.585 5.658 1.00 89.88 87 LEU A O 1
ATOM 721 N N . TYR A 1 88 ? -4.249 4.176 6.893 1.00 86.19 88 TYR A N 1
ATOM 722 C CA . TYR A 1 88 ? -3.409 4.460 5.741 1.00 86.19 88 TYR A CA 1
ATOM 723 C C . TYR A 1 88 ? -2.075 3.739 5.811 1.00 86.19 88 TYR A C 1
ATOM 725 O O . TYR A 1 88 ? -1.413 3.684 6.849 1.00 86.19 88 TYR A O 1
ATOM 733 N N . LYS A 1 89 ? -1.645 3.261 4.652 1.00 85.88 89 LYS A N 1
ATOM 734 C CA . LYS A 1 89 ? -0.291 2.794 4.401 1.00 85.88 89 LYS A CA 1
ATOM 735 C C . LYS A 1 89 ? 0.529 3.934 3.814 1.00 85.88 89 LYS A C 1
ATOM 737 O O . LYS A 1 89 ? 0.141 4.512 2.801 1.00 85.88 89 LYS A O 1
ATOM 742 N N . VAL A 1 90 ? 1.655 4.256 4.441 1.00 87.94 90 VAL A N 1
ATOM 743 C CA . VAL A 1 90 ? 2.645 5.204 3.921 1.00 87.94 90 VAL A CA 1
ATOM 744 C C . VAL A 1 90 ? 3.610 4.474 3.010 1.00 87.94 90 VAL A C 1
ATOM 746 O O . VAL A 1 90 ? 4.220 3.479 3.407 1.00 87.94 90 VAL A O 1
ATOM 749 N N . PHE A 1 91 ? 3.785 5.017 1.813 1.00 84.44 91 PHE A N 1
ATOM 750 C CA . PHE A 1 91 ? 4.769 4.557 0.846 1.00 84.44 91 PHE A CA 1
ATOM 751 C C . PHE A 1 91 ? 5.622 5.719 0.333 1.00 84.44 91 PHE A C 1
ATOM 753 O O . PHE A 1 91 ? 5.247 6.884 0.461 1.00 84.44 91 PHE A O 1
ATOM 760 N N . VAL A 1 92 ? 6.767 5.408 -0.267 1.00 82.19 92 VAL A N 1
ATOM 761 C CA . VAL A 1 92 ? 7.639 6.378 -0.940 1.00 82.19 92 VAL A CA 1
ATOM 762 C C . VAL A 1 92 ? 7.716 6.069 -2.422 1.00 82.19 92 VAL A C 1
ATOM 764 O O . VAL A 1 92 ? 8.128 4.980 -2.800 1.00 82.19 92 VAL A O 1
ATOM 767 N N . ASP A 1 93 ? 7.362 7.044 -3.252 1.00 77.31 93 ASP A N 1
ATOM 768 C CA . ASP A 1 93 ? 7.562 7.016 -4.697 1.00 77.31 93 ASP A CA 1
ATOM 769 C C . ASP A 1 93 ? 9.028 7.345 -5.032 1.00 77.31 93 ASP A C 1
ATOM 771 O O . ASP A 1 93 ? 9.435 8.510 -5.063 1.00 77.31 93 ASP A O 1
ATOM 775 N N . ALA A 1 94 ? 9.831 6.306 -5.264 1.00 72.25 94 ALA A N 1
ATOM 776 C CA . ALA A 1 94 ? 11.252 6.391 -5.591 1.00 72.25 94 ALA A CA 1
ATOM 777 C C . ALA A 1 94 ? 11.516 7.169 -6.893 1.00 72.25 94 ALA A C 1
ATOM 779 O O . ALA A 1 94 ? 12.556 7.813 -7.032 1.00 72.25 94 ALA A O 1
ATOM 780 N N . ARG A 1 95 ? 10.541 7.208 -7.808 1.00 68.44 95 ARG A N 1
ATOM 781 C CA . ARG A 1 95 ? 10.659 7.876 -9.115 1.00 68.44 95 ARG A CA 1
ATOM 782 C C . ARG A 1 95 ? 10.726 9.400 -8.994 1.00 68.44 95 ARG A C 1
ATOM 784 O O . ARG A 1 95 ? 11.123 10.086 -9.931 1.00 68.44 95 ARG A O 1
ATOM 791 N N . GLN A 1 96 ? 10.342 9.958 -7.842 1.00 70.75 96 GLN A N 1
ATOM 792 C CA . GLN A 1 96 ? 10.443 11.398 -7.578 1.00 70.75 96 GLN A CA 1
ATOM 793 C C . GLN A 1 96 ? 11.890 11.873 -7.377 1.00 70.75 96 GLN A C 1
ATOM 795 O O . GLN A 1 96 ? 12.131 13.079 -7.439 1.00 70.75 96 GLN A O 1
ATOM 800 N N . PHE A 1 97 ? 12.836 10.956 -7.149 1.00 68.19 97 PHE A N 1
ATOM 801 C CA . PHE A 1 97 ? 14.248 11.275 -6.926 1.00 68.19 97 PHE A CA 1
ATOM 802 C C . PHE A 1 97 ? 15.098 11.213 -8.207 1.00 68.19 97 PHE A C 1
ATOM 804 O O . PHE A 1 97 ? 16.205 11.735 -8.221 1.00 68.19 97 PHE A O 1
ATOM 811 N N . ASP A 1 98 ? 14.570 10.659 -9.301 1.00 54.91 98 ASP A N 1
ATOM 812 C CA . ASP A 1 98 ? 15.318 10.378 -10.535 1.00 54.91 98 ASP A CA 1
ATOM 813 C C . ASP A 1 98 ? 15.084 11.415 -11.643 1.00 54.91 98 ASP A C 1
ATOM 815 O O . ASP A 1 98 ? 14.700 11.089 -12.764 1.00 54.91 98 ASP A O 1
ATOM 819 N N . ARG A 1 99 ? 15.221 12.712 -11.345 1.00 52.84 99 ARG A N 1
ATOM 820 C CA . ARG A 1 99 ? 15.075 13.718 -12.416 1.00 52.84 99 ARG A CA 1
ATOM 821 C C . ARG A 1 99 ? 16.204 14.713 -12.569 1.00 52.84 99 ARG A C 1
ATOM 823 O O . ARG A 1 99 ? 16.355 15.200 -13.679 1.00 52.84 99 ARG A O 1
ATOM 830 N N . ASN A 1 100 ? 17.011 15.009 -11.550 1.00 46.81 100 ASN A N 1
ATOM 831 C CA . ASN A 1 100 ? 18.071 16.010 -11.698 1.00 46.81 100 ASN A CA 1
ATOM 832 C C . ASN A 1 100 ? 19.250 15.750 -10.757 1.00 46.81 100 ASN A C 1
ATOM 834 O O . ASN A 1 100 ? 19.116 15.946 -9.555 1.00 46.81 100 ASN A O 1
ATOM 838 N N . GLY A 1 101 ? 20.407 15.391 -11.317 1.00 47.84 101 GLY A N 1
ATOM 839 C CA . GLY A 1 101 ? 21.722 15.581 -10.690 1.00 47.84 101 GLY A CA 1
ATOM 840 C C . GLY A 1 101 ? 22.073 14.719 -9.474 1.00 47.84 101 GLY A C 1
ATOM 841 O O . GLY A 1 101 ? 23.249 14.644 -9.134 1.00 47.84 101 GLY A O 1
ATOM 842 N N . ASP A 1 102 ? 21.117 14.033 -8.853 1.00 46.75 102 ASP A N 1
ATOM 843 C CA . ASP A 1 102 ? 21.427 12.982 -7.892 1.00 46.75 102 ASP A CA 1
ATOM 844 C C . ASP A 1 102 ? 21.980 11.793 -8.689 1.00 46.75 102 ASP A C 1
ATOM 846 O O . ASP A 1 102 ? 21.303 11.257 -9.566 1.00 46.75 102 ASP A O 1
ATOM 850 N N . GLN A 1 103 ? 23.238 11.416 -8.443 1.00 42.41 103 GLN A N 1
ATOM 851 C CA . GLN A 1 103 ? 23.801 10.174 -8.969 1.00 42.41 103 GLN A CA 1
ATOM 852 C C . GLN A 1 103 ? 22.861 9.036 -8.563 1.00 42.41 103 GLN A C 1
ATOM 854 O O . GLN A 1 103 ? 22.850 8.623 -7.402 1.00 42.41 103 GLN A O 1
ATOM 859 N N . LEU A 1 104 ? 22.065 8.532 -9.511 1.00 46.78 104 LEU A N 1
ATOM 860 C CA . LEU A 1 104 ? 21.502 7.198 -9.400 1.00 46.78 104 LEU A CA 1
ATOM 861 C C . LEU A 1 104 ? 22.701 6.266 -9.359 1.00 46.78 104 LEU A C 1
ATOM 863 O O . LEU A 1 104 ? 23.297 5.943 -10.385 1.00 46.78 104 LEU A O 1
ATOM 867 N N . THR A 1 105 ? 23.112 5.901 -8.151 1.00 47.03 105 THR A N 1
ATOM 868 C CA . THR A 1 105 ? 24.008 4.774 -7.988 1.00 47.03 105 THR A CA 1
ATOM 869 C C . THR A 1 105 ? 23.212 3.552 -8.422 1.00 47.03 105 THR A C 1
ATOM 871 O O . THR A 1 105 ? 22.127 3.327 -7.868 1.00 47.03 105 THR A O 1
ATOM 874 N N . PRO A 1 106 ? 23.710 2.791 -9.407 1.00 53.16 106 PRO A N 1
ATOM 875 C CA . PRO A 1 106 ? 23.079 1.553 -9.816 1.00 53.16 106 PRO A CA 1
ATOM 876 C C . PRO A 1 106 ? 22.830 0.680 -8.562 1.00 53.16 106 PRO A C 1
ATOM 878 O O . PRO A 1 106 ? 23.702 0.652 -7.687 1.00 53.16 106 PRO A O 1
ATOM 881 N N . PRO A 1 107 ? 21.663 0.021 -8.413 1.00 56.81 107 PRO A N 1
ATOM 882 C CA . PRO A 1 107 ? 21.360 -0.797 -7.239 1.00 56.81 107 PRO A CA 1
ATOM 883 C C . PRO A 1 107 ? 22.507 -1.762 -6.898 1.00 56.81 107 PRO A C 1
ATOM 885 O O . PRO A 1 107 ? 22.999 -2.468 -7.776 1.00 56.81 107 PRO A O 1
ATOM 888 N N . GLU A 1 108 ? 22.936 -1.837 -5.633 1.00 61.22 108 GLU A N 1
ATOM 889 C CA . GLU A 1 108 ? 24.072 -2.695 -5.229 1.00 61.22 108 GLU A CA 1
ATOM 890 C C . GLU A 1 108 ? 23.878 -4.179 -5.601 1.00 61.22 108 GLU A C 1
ATOM 892 O O . GLU A 1 108 ? 24.841 -4.926 -5.752 1.00 61.22 108 GLU A O 1
ATOM 897 N N . ASN A 1 109 ? 22.631 -4.612 -5.801 1.00 65.75 109 ASN A N 1
ATOM 898 C CA . ASN A 1 109 ? 22.270 -5.968 -6.200 1.00 65.75 109 ASN A CA 1
ATOM 899 C C . ASN A 1 109 ? 22.346 -6.229 -7.718 1.00 65.75 109 ASN A C 1
ATOM 901 O O . ASN A 1 109 ? 21.983 -7.314 -8.160 1.00 65.75 109 ASN A O 1
ATOM 905 N N . LEU A 1 110 ? 22.837 -5.297 -8.533 1.00 72.31 110 LEU A N 1
ATOM 906 C CA . LEU A 1 110 ? 22.971 -5.473 -9.983 1.00 72.31 110 LEU A CA 1
ATOM 907 C C . LEU A 1 110 ? 23.778 -6.697 -10.431 1.00 72.31 110 LEU A C 1
ATOM 909 O O . LEU A 1 110 ? 23.299 -7.414 -11.312 1.00 72.31 110 LEU A O 1
ATOM 913 N N . PRO A 1 111 ? 24.950 -6.997 -9.838 1.00 80.25 111 PRO A N 1
ATOM 914 C CA . PRO A 1 111 ? 25.669 -8.230 -10.149 1.00 80.25 111 PRO A CA 1
ATOM 915 C C . PRO A 1 111 ? 24.846 -9.479 -9.814 1.00 80.25 111 PRO A C 1
ATOM 917 O O . PRO A 1 111 ? 24.879 -10.457 -10.553 1.00 80.25 111 PRO A O 1
ATOM 920 N N . LEU A 1 112 ? 24.052 -9.434 -8.737 1.00 76.56 112 LEU A N 1
ATOM 921 C CA . LEU A 1 112 ? 23.168 -10.534 -8.350 1.00 76.56 112 LEU A CA 1
ATOM 922 C C . LEU A 1 112 ? 22.037 -10.731 -9.370 1.00 76.56 112 LEU A C 1
ATOM 924 O O . LEU A 1 112 ? 21.730 -11.867 -9.721 1.00 76.56 112 LEU A O 1
ATOM 928 N N . ILE A 1 113 ? 21.452 -9.639 -9.873 1.00 72.31 113 ILE A N 1
ATOM 929 C CA . ILE A 1 113 ? 20.432 -9.672 -10.932 1.00 72.31 113 ILE A CA 1
ATOM 930 C C . ILE A 1 113 ? 21.027 -10.247 -12.219 1.00 72.31 113 ILE A C 1
ATOM 932 O O . ILE A 1 113 ? 20.430 -11.136 -12.818 1.00 72.31 113 ILE A O 1
ATOM 936 N N . ALA A 1 114 ? 22.210 -9.781 -12.626 1.00 83.19 114 ALA A N 1
ATOM 937 C CA . ALA A 1 114 ? 22.882 -10.259 -13.831 1.00 83.19 114 ALA A CA 1
ATOM 938 C C . ALA A 1 114 ? 23.207 -11.758 -13.754 1.00 83.19 114 ALA A C 1
ATOM 940 O O . ALA A 1 114 ? 22.935 -12.498 -14.700 1.00 83.19 114 ALA A O 1
ATOM 941 N N . LYS A 1 115 ? 23.718 -12.212 -12.604 1.00 83.88 115 LYS A N 1
ATOM 942 C CA . LYS A 1 115 ? 23.982 -13.628 -12.334 1.00 83.88 115 LYS A CA 1
ATOM 943 C C . LYS A 1 115 ? 22.708 -14.467 -12.371 1.00 83.88 115 LYS A C 1
ATOM 945 O O . LYS A 1 115 ? 22.683 -15.540 -12.957 1.00 83.88 115 LYS A O 1
ATOM 950 N N . PHE A 1 116 ? 21.632 -13.988 -11.761 1.00 83.12 116 PHE A N 1
ATOM 951 C CA . PHE A 1 116 ? 20.377 -14.727 -11.764 1.00 83.12 116 PHE A CA 1
ATOM 952 C C . PHE A 1 116 ? 19.756 -14.810 -13.162 1.00 83.12 116 PHE A C 1
ATOM 954 O O . PHE A 1 116 ? 19.292 -15.867 -13.581 1.00 83.12 116 PHE A O 1
ATOM 961 N N . LEU A 1 117 ? 19.787 -13.710 -13.917 1.00 81.75 117 LEU A N 1
ATOM 962 C CA . LEU A 1 117 ? 19.304 -13.699 -15.293 1.00 81.75 117 LEU A CA 1
ATOM 963 C C . LEU A 1 117 ? 20.120 -14.630 -16.186 1.00 81.75 117 LEU A C 1
ATOM 965 O O . LEU A 1 117 ? 19.542 -15.299 -17.035 1.00 81.75 117 LEU A O 1
ATOM 969 N N . SER A 1 118 ? 21.436 -14.726 -15.982 1.00 84.44 118 SER A N 1
ATOM 970 C CA . SER A 1 118 ? 22.250 -15.704 -16.706 1.00 84.44 118 SER A CA 1
ATOM 971 C C . SER A 1 118 ? 21.921 -17.145 -16.310 1.00 84.44 118 SER A C 1
ATOM 973 O O . SER A 1 118 ? 22.049 -18.045 -17.133 1.00 84.44 118 SER A O 1
ATOM 975 N N . GLU A 1 119 ? 21.473 -17.391 -15.078 1.00 85.25 119 GLU A N 1
ATOM 976 C CA . GLU A 1 119 ? 21.052 -18.716 -14.622 1.00 85.25 119 GLU A CA 1
ATOM 977 C C . GLU A 1 119 ? 19.726 -19.179 -15.223 1.00 85.25 119 GLU A C 1
ATOM 979 O O . GLU A 1 119 ? 19.640 -20.341 -15.621 1.00 85.25 119 GLU A O 1
ATOM 984 N N . GLU A 1 120 ? 18.736 -18.291 -15.308 1.00 84.06 120 GLU A N 1
ATOM 985 C CA . GLU A 1 120 ? 17.384 -18.643 -15.761 1.00 84.06 120 GLU A CA 1
ATOM 986 C C . GLU A 1 120 ? 17.176 -18.457 -17.270 1.00 84.06 120 GLU A C 1
ATOM 988 O O . GLU A 1 120 ? 16.439 -19.229 -17.879 1.00 84.06 120 GLU A O 1
ATOM 993 N N . LEU A 1 121 ? 17.811 -17.451 -17.886 1.00 81.38 121 LEU A N 1
ATOM 994 C CA . LEU A 1 121 ? 17.604 -17.143 -19.305 1.00 81.38 121 LEU A CA 1
ATOM 995 C C . LEU A 1 121 ? 18.594 -17.888 -20.207 1.00 81.38 121 LEU A C 1
ATOM 997 O O . LEU A 1 121 ? 18.178 -18.429 -21.226 1.00 81.38 121 LEU A O 1
ATOM 1001 N N . TYR A 1 122 ? 19.869 -18.010 -19.810 1.00 82.25 122 TYR A N 1
ATOM 1002 C CA . TYR A 1 122 ? 20.876 -18.695 -20.628 1.00 82.25 122 TYR A CA 1
ATOM 1003 C C . TYR A 1 122 ? 20.823 -20.215 -20.442 1.00 82.25 122 TYR A C 1
ATOM 1005 O O . TYR A 1 122 ? 21.558 -20.807 -19.646 1.00 82.25 122 TYR A O 1
ATOM 1013 N N . THR A 1 123 ? 19.910 -20.854 -21.171 1.00 82.62 123 THR A N 1
ATOM 1014 C CA . THR A 1 123 ? 19.662 -22.299 -21.081 1.00 82.62 123 THR A CA 1
ATOM 1015 C C . THR A 1 123 ? 20.570 -23.122 -22.005 1.00 82.62 123 THR A C 1
ATOM 1017 O O . THR A 1 123 ? 21.210 -22.617 -22.928 1.00 82.62 123 THR A O 1
ATOM 1020 N N . GLN A 1 124 ? 20.581 -24.447 -21.814 1.00 82.25 124 GLN A N 1
ATOM 1021 C CA . GLN A 1 124 ? 21.276 -25.383 -22.713 1.00 82.25 124 GLN A CA 1
ATOM 1022 C C . GLN A 1 124 ? 20.785 -25.288 -24.170 1.00 82.25 124 GLN A C 1
ATOM 1024 O O . GLN A 1 124 ? 21.553 -25.535 -25.100 1.00 82.25 124 GLN A O 1
ATOM 1029 N N . SER A 1 125 ? 19.517 -24.915 -24.389 1.00 80.75 125 SER A N 1
ATOM 1030 C CA . SER A 1 125 ? 18.970 -24.743 -25.740 1.00 80.75 125 SER A CA 1
ATOM 1031 C C . SER A 1 125 ? 19.532 -23.490 -26.420 1.00 80.75 125 SER A C 1
ATOM 1033 O O . SER A 1 125 ? 19.856 -23.534 -27.606 1.00 80.75 125 SER A O 1
ATOM 1035 N N . GLU A 1 126 ? 19.731 -22.401 -25.672 1.00 79.50 126 GLU A N 1
ATOM 1036 C CA . GLU A 1 126 ? 20.393 -21.191 -26.168 1.00 79.50 126 GLU A CA 1
ATOM 1037 C C . GLU A 1 126 ? 21.876 -21.425 -26.448 1.00 79.50 126 GLU A C 1
ATOM 1039 O O . GLU A 1 126 ? 22.391 -20.990 -27.478 1.00 79.50 126 GLU A O 1
ATOM 1044 N N . PHE A 1 127 ? 22.557 -22.192 -25.594 1.00 83.56 127 PHE A N 1
ATOM 1045 C CA . PHE A 1 127 ? 23.942 -22.577 -25.852 1.00 83.56 127 PHE A CA 1
ATOM 1046 C C . PHE A 1 127 ? 24.081 -23.411 -27.130 1.00 83.56 127 PHE A C 1
ATOM 1048 O O . PHE A 1 127 ? 24.988 -23.171 -27.924 1.00 83.56 127 PHE A O 1
ATOM 1055 N N . LYS A 1 128 ? 23.146 -24.334 -27.388 1.00 83.75 128 LYS A N 1
ATOM 1056 C CA . LYS A 1 128 ? 23.117 -25.093 -28.644 1.00 83.75 128 LYS A CA 1
ATOM 1057 C C . LYS A 1 128 ? 22.973 -24.174 -29.865 1.00 83.75 128 LYS A C 1
ATOM 1059 O O . LYS A 1 128 ? 23.699 -24.359 -30.838 1.00 83.75 128 LYS A O 1
ATOM 1064 N N . LYS A 1 129 ? 22.121 -23.143 -29.791 1.00 83.25 129 LYS A N 1
ATOM 1065 C CA . LYS A 1 129 ? 22.002 -22.120 -30.849 1.00 83.25 129 LYS A CA 1
ATOM 1066 C C . LYS A 1 129 ? 23.316 -21.359 -31.065 1.00 83.25 129 LYS A C 1
ATOM 1068 O O . LYS A 1 129 ? 23.688 -21.129 -32.210 1.00 83.25 129 LYS A O 1
ATOM 1073 N N . CYS A 1 130 ? 24.045 -21.042 -29.993 1.00 81.56 130 CYS A N 1
ATOM 1074 C CA . CYS A 1 130 ? 25.384 -20.445 -30.068 1.00 81.56 130 CYS A CA 1
ATOM 1075 C C . CYS A 1 130 ? 26.398 -21.358 -30.782 1.00 81.56 130 CYS A C 1
ATOM 1077 O O . CYS A 1 130 ? 27.150 -20.882 -31.632 1.00 81.56 130 CYS A O 1
ATOM 1079 N N . LEU A 1 131 ? 26.375 -22.670 -30.524 1.00 82.81 131 LEU A N 1
ATOM 1080 C CA . LEU A 1 131 ? 27.237 -23.627 -31.231 1.00 82.81 131 LEU A CA 1
ATOM 1081 C C . LEU A 1 131 ? 26.905 -23.735 -32.728 1.00 82.81 131 LEU A C 1
ATOM 1083 O O . LEU A 1 131 ? 27.810 -23.881 -33.545 1.00 82.81 131 LEU A O 1
ATOM 1087 N N . GLU A 1 132 ? 25.622 -23.658 -33.088 1.00 83.06 132 GLU A N 1
ATOM 1088 C CA . GLU A 1 132 ? 25.158 -23.713 -34.481 1.00 83.06 132 GLU A CA 1
ATOM 1089 C C . GLU A 1 132 ? 25.391 -22.386 -35.226 1.00 83.06 132 GLU A C 1
ATOM 1091 O O . GLU A 1 132 ? 25.725 -22.381 -36.410 1.00 83.06 132 GLU A O 1
ATOM 1096 N N . THR A 1 133 ? 25.239 -21.253 -34.534 1.00 81.50 133 THR A N 1
ATOM 1097 C CA . THR A 1 133 ? 25.361 -19.899 -35.090 1.00 81.50 133 THR A CA 1
ATOM 1098 C C . THR A 1 133 ? 26.268 -19.040 -34.197 1.00 81.50 133 THR A C 1
ATOM 1100 O O . THR A 1 133 ? 25.774 -18.412 -33.255 1.00 81.50 133 THR A O 1
ATOM 1103 N N . PRO A 1 134 ? 27.575 -18.911 -34.507 1.00 73.06 134 PRO A N 1
ATOM 1104 C CA . PRO A 1 134 ? 28.545 -18.217 -33.648 1.00 73.06 134 PRO A CA 1
ATOM 1105 C C . PRO A 1 134 ? 28.229 -16.741 -33.351 1.00 73.06 134 PRO A C 1
ATOM 1107 O O . PRO A 1 134 ? 28.711 -16.193 -32.367 1.00 73.06 134 PRO A O 1
ATOM 1110 N N . GLN A 1 135 ? 27.413 -16.084 -34.186 1.00 76.31 135 GLN A N 1
ATOM 1111 C CA . GLN A 1 135 ? 26.938 -14.708 -33.968 1.00 76.31 135 GLN A CA 1
ATOM 1112 C C . GLN A 1 135 ? 25.911 -14.585 -32.832 1.00 76.31 135 GLN A C 1
ATOM 1114 O O . GLN A 1 135 ? 25.690 -13.488 -32.335 1.00 76.31 135 GLN A O 1
ATOM 1119 N N . SER A 1 136 ? 25.275 -15.690 -32.435 1.00 76.69 136 SER A N 1
ATOM 1120 C CA . SER A 1 136 ? 24.325 -15.727 -31.315 1.00 76.69 136 SER A CA 1
ATOM 1121 C C . SER A 1 136 ? 25.000 -15.982 -29.964 1.00 76.69 136 SER A C 1
ATOM 1123 O O . SER A 1 136 ? 24.333 -16.010 -28.931 1.00 76.69 136 SER A O 1
ATOM 1125 N N . CYS A 1 137 ? 26.322 -16.174 -29.957 1.00 78.88 137 CYS A N 1
ATOM 1126 C CA . CYS A 1 137 ? 27.083 -16.343 -28.733 1.00 78.88 137 CYS A CA 1
ATOM 1127 C C . CYS A 1 137 ? 27.258 -15.006 -27.990 1.00 78.88 137 CYS A C 1
ATOM 1129 O O . CYS A 1 137 ? 27.444 -13.973 -28.636 1.00 78.88 137 CYS A O 1
ATOM 1131 N N . PRO A 1 138 ? 27.276 -15.021 -26.646 1.00 80.06 138 PRO A N 1
ATOM 1132 C CA . PRO A 1 138 ? 27.502 -13.823 -25.838 1.00 80.06 138 PRO A CA 1
ATOM 1133 C C . PRO A 1 138 ? 28.819 -13.108 -26.177 1.00 80.06 138 PRO A C 1
ATOM 1135 O O . PRO A 1 138 ? 29.825 -13.768 -26.475 1.00 80.06 138 PRO A O 1
ATOM 1138 N N . GLU A 1 139 ? 28.847 -11.775 -26.094 1.00 78.19 139 GLU A N 1
ATOM 1139 C CA . GLU A 1 139 ? 30.041 -10.977 -26.419 1.00 78.19 139 GLU A CA 1
ATOM 1140 C C . GLU A 1 139 ? 31.268 -11.443 -25.610 1.00 78.19 139 GLU A C 1
ATOM 1142 O O . GLU A 1 139 ? 31.224 -11.599 -24.389 1.00 78.19 139 GLU A O 1
ATOM 1147 N N . GLY A 1 140 ? 32.393 -11.674 -26.295 1.00 70.62 140 GLY A N 1
ATOM 1148 C CA . GLY A 1 140 ? 33.642 -12.111 -25.659 1.00 70.62 140 GLY A CA 1
ATOM 1149 C C . GLY A 1 140 ? 33.667 -13.577 -25.207 1.00 70.62 140 GLY A C 1
ATOM 1150 O O . GLY A 1 140 ? 34.593 -13.970 -24.503 1.00 70.62 140 GLY A O 1
ATOM 1151 N N . SER A 1 141 ? 32.671 -14.391 -25.579 1.00 74.88 141 SER A N 1
ATOM 1152 C CA . SER A 1 141 ? 32.707 -15.848 -25.366 1.00 74.88 141 SER A CA 1
ATOM 1153 C C . SER A 1 141 ? 33.465 -16.604 -26.466 1.00 74.88 141 SER A C 1
ATOM 1155 O O . SER A 1 141 ? 34.072 -17.631 -26.186 1.00 74.88 141 SER A O 1
ATOM 1157 N N . VAL A 1 142 ? 33.491 -16.094 -27.699 1.00 75.81 142 VAL A N 1
ATOM 1158 C CA . VAL A 1 142 ? 34.234 -16.697 -28.818 1.00 75.81 142 VAL A CA 1
ATOM 1159 C C . VAL A 1 142 ? 35.607 -16.042 -28.919 1.00 75.81 142 VAL A C 1
ATOM 1161 O O . VAL A 1 142 ? 35.707 -14.822 -29.051 1.00 75.81 142 VAL A O 1
ATOM 1164 N N . THR A 1 143 ? 36.667 -16.845 -28.880 1.00 72.06 143 THR A N 1
ATOM 1165 C CA . THR A 1 143 ? 38.037 -16.366 -29.089 1.00 72.06 143 THR A CA 1
ATOM 1166 C C . THR A 1 143 ? 38.411 -16.469 -30.564 1.00 72.06 143 THR A C 1
ATOM 1168 O O . THR A 1 143 ? 38.352 -17.542 -31.165 1.00 72.06 143 THR A O 1
ATOM 1171 N N . GLU A 1 144 ? 38.786 -15.334 -31.153 1.00 67.44 144 GLU A N 1
ATOM 1172 C CA . GLU A 1 144 ? 39.346 -15.258 -32.502 1.00 67.44 144 GLU A CA 1
ATOM 1173 C C . GLU A 1 144 ? 40.871 -15.256 -32.404 1.00 67.44 144 GLU A C 1
ATOM 1175 O O . GLU A 1 144 ? 41.472 -14.294 -31.925 1.00 67.44 144 GLU A O 1
ATOM 1180 N N . ILE A 1 145 ? 41.502 -16.340 -32.850 1.00 65.38 145 ILE A N 1
ATOM 1181 C CA . ILE A 1 145 ? 42.952 -16.407 -33.010 1.00 65.38 145 ILE A CA 1
ATOM 1182 C C . ILE A 1 145 ? 43.242 -16.008 -34.457 1.00 65.38 145 ILE A C 1
ATOM 1184 O O . ILE A 1 145 ? 42.874 -16.722 -35.393 1.00 65.38 145 ILE A O 1
ATOM 1188 N N . LYS A 1 146 ? 43.854 -14.835 -34.645 1.00 55.97 146 LYS A N 1
ATOM 1189 C CA . LYS A 1 146 ? 44.413 -14.435 -35.940 1.00 55.97 146 LYS A CA 1
ATOM 1190 C C . LYS A 1 146 ? 45.776 -15.086 -36.087 1.00 55.97 146 LYS A C 1
ATOM 1192 O O . LYS A 1 146 ? 46.691 -14.743 -35.343 1.00 55.97 146 LYS A O 1
ATOM 1197 N N . ASP A 1 147 ? 45.895 -15.999 -37.038 1.00 56.91 147 ASP A N 1
ATOM 1198 C CA . ASP A 1 147 ? 47.193 -16.544 -37.403 1.00 56.91 147 ASP A CA 1
ATOM 1199 C C . ASP A 1 147 ? 47.917 -15.537 -38.312 1.00 56.91 147 ASP A C 1
ATOM 1201 O O . ASP A 1 147 ? 47.430 -15.200 -39.395 1.00 56.91 147 ASP A O 1
ATOM 1205 N N . GLU A 1 148 ? 49.053 -15.000 -37.859 1.00 60.00 148 GLU A N 1
ATOM 1206 C CA . GLU A 1 148 ? 49.821 -13.979 -38.594 1.00 60.00 148 GLU A CA 1
ATOM 1207 C C . GLU A 1 148 ? 50.409 -14.509 -39.910 1.00 60.00 148 GLU A C 1
ATOM 1209 O O . GLU A 1 148 ? 50.769 -13.714 -40.778 1.00 60.00 148 GLU A O 1
ATOM 1214 N N . LYS A 1 149 ? 50.501 -15.835 -40.080 1.00 59.50 149 LYS A N 1
ATOM 1215 C CA . LYS A 1 149 ? 51.124 -16.453 -41.259 1.00 59.50 149 LYS A CA 1
ATOM 1216 C C . LYS A 1 149 ? 50.152 -16.813 -42.380 1.00 59.50 149 LYS A C 1
ATOM 1218 O O . LYS A 1 149 ? 50.554 -16.725 -43.535 1.00 59.50 149 LYS A O 1
ATOM 1223 N N . ASP A 1 150 ? 48.896 -17.132 -42.064 1.00 56.81 150 ASP A N 1
ATOM 1224 C CA . ASP A 1 150 ? 47.971 -17.733 -43.038 1.00 56.81 150 ASP A CA 1
ATOM 1225 C C . ASP A 1 150 ? 46.724 -16.889 -43.351 1.00 56.81 150 ASP A C 1
ATOM 1227 O O . ASP A 1 150 ? 45.884 -17.318 -44.139 1.00 56.81 150 ASP A O 1
ATOM 1231 N N . LEU A 1 151 ? 46.569 -15.683 -42.778 1.00 58.03 151 LEU A N 1
ATOM 1232 C CA . LEU A 1 151 ? 45.378 -14.821 -42.969 1.00 58.03 151 LEU A CA 1
ATOM 1233 C C . LEU A 1 151 ? 44.034 -15.502 -42.609 1.00 58.03 151 LEU A C 1
ATOM 1235 O O . LEU A 1 151 ? 42.964 -14.934 -42.839 1.00 58.03 151 LEU A O 1
ATOM 1239 N N . LEU A 1 152 ? 44.074 -16.692 -42.005 1.00 51.72 152 LEU A N 1
ATOM 1240 C CA . LEU A 1 152 ? 42.922 -17.459 -41.556 1.00 51.72 152 LEU A CA 1
ATOM 1241 C C . LEU A 1 152 ? 42.602 -17.091 -40.104 1.00 51.72 152 LEU A C 1
ATOM 1243 O O . LEU A 1 152 ? 43.461 -17.087 -39.223 1.00 51.72 152 LEU A O 1
ATOM 1247 N N . ILE A 1 153 ? 41.336 -16.759 -39.854 1.00 57.59 153 ILE A N 1
ATOM 1248 C CA . ILE A 1 153 ? 40.820 -16.506 -38.506 1.00 57.59 153 ILE A CA 1
ATOM 1249 C C . ILE A 1 153 ? 40.300 -17.837 -37.967 1.00 57.59 153 ILE A C 1
ATOM 1251 O O . ILE A 1 153 ? 39.264 -18.330 -38.420 1.00 57.59 153 ILE A O 1
ATOM 1255 N N . HIS A 1 154 ? 40.990 -18.411 -36.984 1.00 63.31 154 HIS A N 1
ATOM 1256 C CA . HIS A 1 154 ? 40.494 -19.580 -36.267 1.00 63.31 154 HIS A CA 1
ATOM 1257 C C . HIS A 1 154 ? 39.586 -19.123 -35.121 1.00 63.31 154 HIS A C 1
ATOM 1259 O O . HIS A 1 154 ? 40.024 -18.451 -34.187 1.00 63.31 154 HIS A O 1
ATOM 1265 N N . ARG A 1 155 ? 38.299 -19.480 -35.197 1.00 66.19 155 ARG A N 1
ATOM 1266 C CA . ARG A 1 155 ? 37.324 -19.266 -34.117 1.00 66.19 155 ARG A CA 1
ATOM 1267 C C . ARG A 1 155 ? 37.248 -20.503 -33.240 1.00 66.19 155 ARG A C 1
ATOM 1269 O O . ARG A 1 155 ? 36.870 -21.571 -33.717 1.00 66.19 155 ARG A O 1
ATOM 1276 N N . THR A 1 156 ? 37.557 -20.354 -31.960 1.00 74.88 156 THR A N 1
ATOM 1277 C CA . THR A 1 156 ? 37.353 -21.411 -30.966 1.00 74.88 156 THR A CA 1
ATOM 1278 C C . THR A 1 156 ? 36.053 -21.162 -30.204 1.00 74.88 156 THR A C 1
ATOM 1280 O O . THR A 1 156 ? 35.797 -20.064 -29.705 1.00 74.88 156 THR A O 1
ATOM 1283 N N . LEU A 1 157 ? 35.193 -22.185 -30.174 1.00 74.94 157 LEU A N 1
ATOM 1284 C CA . LEU A 1 157 ? 33.887 -22.129 -29.517 1.00 74.94 157 LEU A CA 1
ATOM 1285 C C . LEU A 1 157 ? 34.038 -22.230 -27.985 1.00 74.94 157 LEU A C 1
ATOM 1287 O O . LEU A 1 157 ? 34.865 -23.012 -27.507 1.00 74.94 157 LEU A O 1
ATOM 1291 N N . PRO A 1 158 ? 33.243 -21.473 -27.206 1.00 80.31 158 PRO A N 1
ATOM 1292 C CA . PRO A 1 158 ? 33.307 -21.482 -25.747 1.00 80.31 158 PRO A CA 1
ATOM 1293 C C . PRO A 1 158 ? 32.777 -22.774 -25.124 1.00 80.31 158 PRO A C 1
ATOM 1295 O O . PRO A 1 158 ? 31.901 -23.445 -25.667 1.00 80.31 158 PRO A O 1
ATOM 1298 N N . SER A 1 159 ? 33.219 -23.056 -23.895 1.00 85.56 159 SER A N 1
ATOM 1299 C CA . SER A 1 159 ? 32.503 -23.980 -23.010 1.00 85.56 159 SER A CA 1
ATOM 1300 C C . SER A 1 159 ? 31.198 -23.347 -22.509 1.00 85.56 159 SER A C 1
ATOM 1302 O O . SER A 1 159 ? 31.099 -22.125 -22.397 1.00 85.56 159 SER A O 1
ATOM 1304 N N . TYR A 1 160 ? 30.208 -24.167 -22.136 1.00 84.31 160 TYR A N 1
ATOM 1305 C CA . TYR A 1 160 ? 28.932 -23.675 -21.590 1.00 84.31 160 TYR A CA 1
ATOM 1306 C C . TYR A 1 160 ? 29.128 -22.737 -20.391 1.00 84.31 160 TYR A C 1
ATOM 1308 O O . TYR A 1 160 ? 28.498 -21.686 -20.304 1.00 84.31 160 TYR A O 1
ATOM 1316 N N . ALA A 1 161 ? 30.049 -23.089 -19.489 1.00 84.38 161 ALA A N 1
ATOM 1317 C CA . ALA A 1 161 ? 30.372 -22.276 -18.321 1.00 84.38 161 ALA A CA 1
ATOM 1318 C C . ALA A 1 161 ? 30.953 -20.905 -18.709 1.00 84.38 161 ALA A C 1
ATOM 1320 O O . ALA A 1 161 ? 30.554 -19.890 -18.139 1.00 84.38 161 ALA A O 1
ATOM 1321 N N . LEU A 1 162 ? 31.852 -20.867 -19.701 1.00 84.50 162 LEU A N 1
ATOM 1322 C CA . LEU A 1 162 ? 32.450 -19.624 -2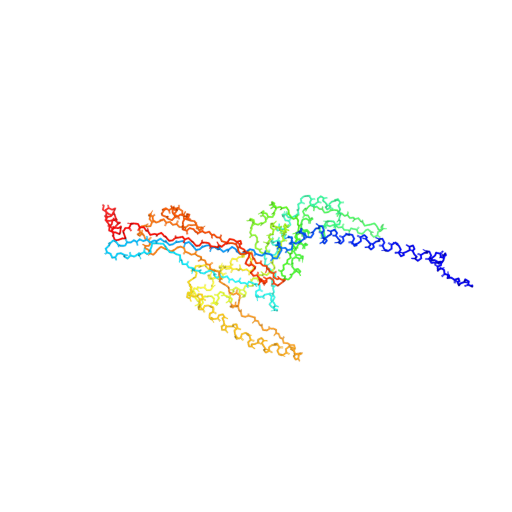0.189 1.00 84.50 162 LEU A CA 1
ATOM 1323 C C . LEU A 1 162 ? 31.417 -18.757 -20.917 1.00 84.50 162 LEU A C 1
ATOM 1325 O O . LEU A 1 162 ? 31.340 -17.560 -20.659 1.00 84.50 162 LEU A O 1
ATOM 1329 N N . ALA A 1 163 ? 30.583 -19.357 -21.771 1.00 84.12 163 ALA A N 1
ATOM 1330 C CA . ALA A 1 163 ? 29.519 -18.650 -22.476 1.00 84.12 163 ALA A CA 1
ATOM 1331 C C . ALA A 1 163 ? 28.506 -18.035 -21.499 1.00 84.12 163 ALA A C 1
ATOM 1333 O O . ALA A 1 163 ? 28.189 -16.852 -21.604 1.00 84.12 163 ALA A O 1
ATOM 1334 N N . LYS A 1 164 ? 28.084 -18.794 -20.482 1.00 86.38 164 LYS A N 1
ATOM 1335 C CA . LYS A 1 164 ? 27.191 -18.310 -19.422 1.00 86.38 164 LYS A CA 1
ATOM 1336 C C . LYS A 1 164 ? 27.806 -17.159 -18.617 1.00 86.38 164 LYS A C 1
ATOM 1338 O O . LYS A 1 164 ? 27.121 -16.182 -18.322 1.00 86.38 164 LYS A O 1
ATOM 1343 N N . GLN A 1 165 ? 29.099 -17.235 -18.296 1.00 86.69 165 GLN A N 1
ATOM 1344 C CA . GLN A 1 165 ? 29.805 -16.154 -17.602 1.00 86.69 165 GLN A CA 1
ATOM 1345 C C . GLN A 1 165 ? 29.943 -14.895 -18.475 1.00 86.69 165 GLN A C 1
ATOM 1347 O O . GLN A 1 165 ? 29.798 -13.777 -17.979 1.00 86.69 165 GLN A O 1
ATOM 1352 N N . SER A 1 166 ? 30.213 -15.050 -19.772 1.00 85.12 166 SER A N 1
ATOM 1353 C CA . SER A 1 166 ? 30.248 -13.927 -20.715 1.00 85.12 166 SER A CA 1
ATOM 1354 C C . SER A 1 166 ? 28.869 -13.285 -20.876 1.00 85.12 166 SER A C 1
ATOM 1356 O O . SER A 1 166 ? 28.773 -12.060 -20.873 1.00 85.12 166 SER A O 1
ATOM 1358 N N . PHE A 1 167 ? 27.802 -14.090 -20.901 1.00 85.56 167 PHE A N 1
ATOM 1359 C CA . PHE A 1 167 ? 26.427 -13.595 -20.894 1.00 85.56 167 PHE A CA 1
ATOM 1360 C C . PHE A 1 167 ? 26.128 -12.770 -19.641 1.00 85.56 167 PHE A C 1
ATOM 1362 O O . PHE A 1 167 ? 25.647 -11.651 -19.760 1.00 85.56 167 PHE A O 1
ATOM 1369 N N . GLU A 1 168 ? 26.493 -13.247 -18.446 1.00 86.06 168 GLU A N 1
ATOM 1370 C CA . GLU A 1 168 ? 26.354 -12.479 -17.196 1.00 86.06 168 GLU A CA 1
ATOM 1371 C C . GLU A 1 168 ? 27.035 -11.100 -17.271 1.00 86.06 168 GLU A C 1
ATOM 1373 O O . GLU A 1 168 ? 26.454 -10.087 -16.873 1.00 86.06 168 GLU A O 1
ATOM 1378 N N . ARG A 1 169 ? 28.254 -11.029 -17.821 1.00 85.50 169 ARG A N 1
ATOM 1379 C CA . ARG A 1 169 ? 28.975 -9.755 -17.992 1.00 85.50 169 ARG A CA 1
ATOM 1380 C C . ARG A 1 169 ? 28.285 -8.833 -18.992 1.00 85.50 169 ARG A C 1
ATOM 1382 O O . ARG A 1 169 ? 28.222 -7.625 -18.763 1.00 85.50 169 ARG A O 1
ATOM 1389 N N . GLU A 1 170 ? 27.764 -9.385 -20.082 1.00 84.44 170 GLU A N 1
ATOM 1390 C CA . GLU A 1 170 ? 27.001 -8.644 -21.085 1.00 84.44 170 GLU A CA 1
ATOM 1391 C C . GLU A 1 170 ? 25.701 -8.078 -20.492 1.00 84.44 170 GLU A C 1
ATOM 1393 O O . GLU A 1 170 ? 25.403 -6.895 -20.683 1.00 84.44 170 GLU A O 1
ATOM 1398 N N . VAL A 1 171 ? 24.980 -8.884 -19.701 1.00 82.38 171 VAL A N 1
ATOM 1399 C CA . VAL A 1 171 ? 23.789 -8.474 -18.941 1.00 82.38 171 VAL A CA 1
ATOM 1400 C C . VAL A 1 171 ? 24.138 -7.291 -18.040 1.00 82.38 171 VAL A C 1
ATOM 1402 O O . VAL A 1 171 ? 23.515 -6.234 -18.127 1.00 82.38 171 VAL A O 1
ATOM 1405 N N . LEU A 1 172 ? 25.179 -7.430 -17.215 1.00 82.69 172 LEU A N 1
ATOM 1406 C CA . LEU A 1 172 ? 25.608 -6.392 -16.280 1.00 82.69 172 LEU A CA 1
ATOM 1407 C C . LEU A 1 172 ? 26.012 -5.098 -16.999 1.00 82.69 172 LEU A C 1
ATOM 1409 O O . LEU A 1 172 ? 25.647 -4.008 -16.558 1.00 82.69 172 LEU A O 1
ATOM 1413 N N . LYS A 1 173 ? 26.719 -5.197 -18.130 1.00 82.19 173 LYS A N 1
ATOM 1414 C CA . LYS A 1 173 ? 27.098 -4.052 -18.974 1.00 82.19 173 LYS A CA 1
ATOM 1415 C C . LYS A 1 173 ? 25.867 -3.345 -19.555 1.00 82.19 173 LYS A C 1
ATOM 1417 O O . LYS A 1 173 ? 25.792 -2.121 -19.508 1.00 82.19 173 LYS A O 1
ATOM 1422 N N . LYS A 1 174 ? 24.882 -4.094 -20.062 1.00 77.12 174 LYS A N 1
ATOM 1423 C CA . LYS A 1 174 ? 23.642 -3.532 -20.630 1.00 77.12 174 LYS A CA 1
ATOM 1424 C C . LYS A 1 174 ? 22.772 -2.870 -19.566 1.00 77.12 174 LYS A C 1
ATOM 1426 O O . LYS A 1 174 ? 22.252 -1.780 -19.797 1.00 77.12 174 LYS A O 1
ATOM 1431 N N . ILE A 1 175 ? 22.641 -3.503 -18.402 1.00 72.31 175 ILE A N 1
ATOM 1432 C CA . ILE A 1 175 ? 21.858 -2.959 -17.295 1.00 72.31 175 ILE A CA 1
ATOM 1433 C C . ILE A 1 175 ? 22.540 -1.711 -16.705 1.00 72.31 175 ILE A C 1
ATOM 1435 O O . ILE A 1 175 ? 21.888 -0.690 -16.526 1.00 72.31 175 ILE A O 1
ATOM 1439 N N . SER A 1 176 ? 23.850 -1.747 -16.450 1.00 69.50 176 SER A N 1
ATOM 1440 C CA . SER A 1 176 ? 24.592 -0.604 -15.885 1.00 69.50 176 SER A CA 1
ATOM 1441 C C . SER A 1 176 ? 24.682 0.614 -16.814 1.00 69.50 176 SER A C 1
ATOM 1443 O O . SER A 1 176 ? 24.861 1.732 -16.335 1.00 69.50 176 SER A O 1
ATOM 1445 N N . ALA A 1 177 ? 24.545 0.422 -18.130 1.00 70.06 177 ALA A N 1
ATOM 1446 C CA . ALA A 1 177 ? 24.524 1.514 -19.105 1.00 70.06 177 ALA A CA 1
ATOM 1447 C C . ALA A 1 177 ? 23.177 2.263 -19.165 1.00 70.06 177 ALA A C 1
ATOM 1449 O O . ALA A 1 177 ? 23.111 3.383 -19.678 1.00 70.06 177 ALA A O 1
ATOM 1450 N N . GLN A 1 178 ? 22.095 1.655 -18.675 1.00 65.69 178 GLN A N 1
ATOM 1451 C CA . GLN A 1 178 ? 20.756 2.243 -18.664 1.00 65.69 178 GLN A CA 1
ATOM 1452 C C . GLN A 1 178 ? 20.559 3.122 -17.420 1.00 65.69 178 GLN A C 1
ATOM 1454 O O . GLN A 1 178 ? 21.188 2.913 -16.389 1.00 65.69 178 GLN A O 1
ATOM 1459 N N . LYS A 1 179 ? 19.696 4.143 -17.515 1.00 54.72 179 LYS A N 1
ATOM 1460 C CA . LYS A 1 179 ? 19.453 5.092 -16.407 1.00 54.72 179 LYS A CA 1
ATOM 1461 C C . LYS A 1 179 ? 18.177 4.809 -15.615 1.00 54.72 179 LYS A C 1
ATOM 1463 O O . LYS A 1 179 ? 18.135 5.117 -14.435 1.00 54.72 179 LYS A O 1
ATOM 1468 N N . THR A 1 180 ? 17.152 4.254 -16.259 1.00 52.94 180 THR A N 1
ATOM 1469 C CA . THR A 1 180 ? 15.798 4.160 -15.691 1.00 52.94 180 THR A CA 1
ATOM 1470 C C . THR A 1 180 ? 15.326 2.715 -15.607 1.00 52.94 180 THR A C 1
ATOM 1472 O O . THR A 1 180 ? 15.269 2.148 -14.527 1.00 52.94 180 THR A O 1
ATOM 1475 N N . SER A 1 181 ? 15.045 2.080 -16.741 1.00 59.16 181 SER A N 1
ATOM 1476 C CA . SER A 1 181 ? 14.604 0.689 -16.793 1.00 59.16 181 SER A CA 1
ATOM 1477 C C . SER A 1 181 ? 15.042 0.033 -18.095 1.00 59.16 181 SER A C 1
ATOM 1479 O O . SER A 1 181 ? 14.893 0.638 -19.157 1.00 59.16 181 SER A O 1
ATOM 1481 N N . LEU A 1 182 ? 15.504 -1.213 -18.035 1.00 64.50 182 LEU A N 1
ATOM 1482 C CA . LEU A 1 182 ? 15.849 -2.007 -19.213 1.00 64.50 182 LEU A CA 1
ATOM 1483 C C . LEU A 1 182 ? 14.854 -3.155 -19.367 1.00 64.50 182 LEU A C 1
ATOM 1485 O O . LEU A 1 182 ? 14.789 -4.012 -18.494 1.00 64.50 182 LEU A O 1
ATOM 1489 N N . ILE A 1 183 ? 14.125 -3.220 -20.484 1.00 57.50 183 ILE A N 1
ATOM 1490 C CA . ILE A 1 183 ? 13.486 -4.476 -20.903 1.00 57.50 183 ILE A CA 1
ATOM 1491 C C . ILE A 1 183 ? 14.615 -5.375 -21.400 1.00 57.50 183 ILE A C 1
ATOM 1493 O O . ILE A 1 183 ? 15.242 -5.077 -22.415 1.00 57.50 183 ILE A O 1
ATOM 1497 N N . TYR A 1 184 ? 14.925 -6.413 -20.632 1.00 65.88 184 TYR A N 1
ATOM 1498 C CA . TYR A 1 184 ? 16.077 -7.270 -20.875 1.00 65.88 184 TYR A CA 1
ATOM 1499 C C . TYR A 1 184 ? 15.751 -8.405 -21.848 1.00 65.88 184 TYR A C 1
ATOM 1501 O O . TYR A 1 184 ? 16.521 -8.663 -22.768 1.00 65.88 184 TYR A O 1
ATOM 1509 N N . ALA A 1 185 ? 14.597 -9.050 -21.669 1.00 68.19 185 ALA A N 1
ATOM 1510 C CA . ALA A 1 185 ? 14.150 -10.149 -22.516 1.00 68.19 185 ALA A CA 1
ATOM 1511 C C . ALA A 1 185 ? 12.661 -10.003 -22.838 1.00 68.19 185 ALA A C 1
AT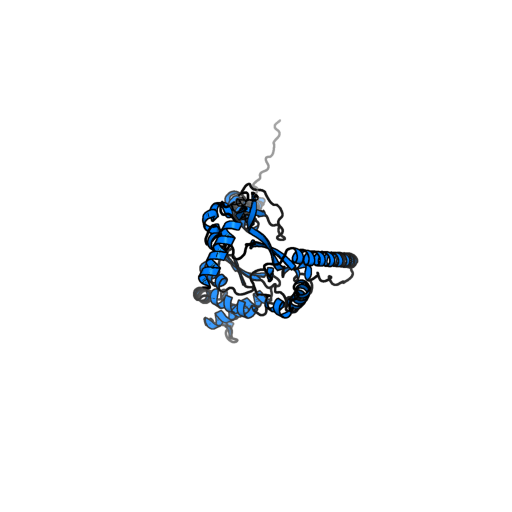OM 1513 O O . ALA A 1 185 ? 11.873 -9.624 -21.971 1.00 68.19 185 ALA A O 1
ATOM 1514 N N . THR A 1 186 ? 12.288 -10.309 -24.076 1.00 65.25 186 THR A N 1
ATOM 1515 C CA . THR A 1 186 ? 10.905 -10.405 -24.566 1.00 65.25 186 THR A CA 1
ATOM 1516 C C . THR A 1 186 ? 10.631 -11.838 -25.026 1.00 65.25 186 THR A C 1
ATOM 1518 O O . THR A 1 186 ? 11.576 -12.572 -25.300 1.00 65.25 186 THR A O 1
ATOM 1521 N N . ASP A 1 187 ? 9.360 -12.231 -25.116 1.00 70.12 187 ASP A N 1
ATOM 1522 C CA . ASP A 1 187 ? 8.923 -13.585 -25.501 1.00 70.12 187 ASP A CA 1
ATOM 1523 C C . ASP A 1 187 ? 9.471 -14.713 -24.606 1.00 70.12 187 ASP A C 1
ATOM 1525 O O . ASP A 1 187 ? 9.784 -15.807 -25.069 1.00 70.12 187 ASP A O 1
ATOM 1529 N N . VAL A 1 188 ? 9.573 -14.456 -23.300 1.00 73.88 188 VAL A N 1
ATOM 1530 C CA . VAL A 1 188 ? 10.027 -15.449 -22.315 1.00 73.88 188 VAL A CA 1
ATOM 1531 C C . VAL A 1 188 ? 8.886 -16.404 -21.947 1.00 73.88 188 VAL A C 1
ATOM 1533 O O . VAL A 1 188 ? 7.738 -15.980 -21.782 1.00 73.88 188 VAL A O 1
ATOM 1536 N N . ASP A 1 189 ? 9.205 -17.691 -21.785 1.00 79.38 189 ASP A N 1
ATOM 1537 C CA . ASP A 1 189 ? 8.243 -18.719 -21.372 1.00 79.38 189 ASP A CA 1
ATOM 1538 C C . ASP A 1 189 ? 7.607 -18.410 -20.009 1.00 79.38 189 ASP A C 1
ATOM 1540 O O . ASP A 1 189 ? 8.278 -18.024 -19.049 1.00 79.38 189 ASP A O 1
ATOM 1544 N N . GLU A 1 190 ? 6.295 -18.633 -19.901 1.00 78.25 190 GLU A N 1
ATOM 1545 C CA . GLU A 1 190 ? 5.500 -18.243 -18.729 1.00 78.25 190 GLU A CA 1
ATOM 1546 C C . GLU A 1 190 ? 5.944 -18.965 -17.443 1.00 78.25 190 GLU A C 1
ATOM 1548 O O . GLU A 1 190 ? 5.937 -18.378 -16.361 1.00 78.25 190 GLU A O 1
ATOM 1553 N N . ASP A 1 191 ? 6.421 -20.207 -17.553 1.00 78.69 191 ASP A N 1
ATOM 1554 C CA . ASP A 1 191 ? 6.963 -20.966 -16.421 1.00 78.69 191 ASP A CA 1
ATOM 1555 C C . ASP A 1 191 ? 8.267 -20.362 -15.882 1.00 78.69 191 ASP A C 1
ATOM 1557 O O . ASP A 1 191 ? 8.489 -20.328 -14.669 1.00 78.69 191 ASP A O 1
ATOM 1561 N N . ILE A 1 192 ? 9.127 -19.853 -16.771 1.00 78.19 192 ILE A N 1
ATOM 1562 C CA . ILE A 1 192 ? 10.361 -19.150 -16.396 1.00 78.19 192 ILE A CA 1
ATOM 1563 C C . ILE A 1 192 ? 9.989 -17.823 -15.734 1.00 78.19 192 ILE A C 1
ATOM 1565 O O . ILE A 1 192 ? 10.499 -17.497 -14.664 1.00 78.19 192 ILE A O 1
ATOM 1569 N N . LEU A 1 193 ? 9.026 -17.098 -16.306 1.00 72.12 193 LEU A N 1
ATOM 1570 C CA . LEU A 1 193 ? 8.509 -15.853 -15.742 1.00 72.12 193 LEU A CA 1
ATOM 1571 C C . LEU A 1 193 ? 7.956 -16.039 -14.321 1.00 72.12 193 LEU A C 1
ATOM 1573 O O . LEU A 1 193 ? 8.305 -15.265 -13.428 1.00 72.12 193 LEU A O 1
ATOM 1577 N N . ARG A 1 194 ? 7.185 -17.105 -14.069 1.00 74.81 194 ARG A N 1
ATOM 1578 C CA . ARG A 1 194 ? 6.684 -17.441 -12.724 1.00 74.81 194 ARG A CA 1
ATOM 1579 C C . ARG A 1 194 ? 7.806 -17.813 -11.752 1.00 74.81 194 ARG A C 1
ATOM 1581 O O . ARG A 1 194 ? 7.751 -17.427 -10.588 1.00 74.81 194 ARG A O 1
ATOM 1588 N N . LYS A 1 195 ? 8.850 -18.524 -12.198 1.00 76.06 195 LYS A N 1
ATOM 1589 C CA . LYS A 1 195 ? 10.031 -18.829 -11.361 1.00 76.06 195 LYS A CA 1
ATOM 1590 C C . LYS A 1 195 ? 10.795 -17.568 -10.965 1.00 76.06 195 LYS A C 1
ATOM 1592 O O . LYS A 1 195 ? 11.155 -17.418 -9.795 1.00 76.06 195 LYS A O 1
ATOM 1597 N N . ILE A 1 196 ? 11.009 -16.664 -11.921 1.00 69.69 196 ILE A N 1
ATOM 1598 C CA . ILE A 1 196 ? 11.645 -15.364 -11.690 1.00 69.69 196 ILE A CA 1
ATOM 1599 C C . ILE A 1 196 ? 10.809 -14.545 -10.694 1.00 69.69 196 ILE A C 1
ATOM 1601 O O . ILE A 1 196 ? 11.353 -14.003 -9.732 1.00 69.69 196 ILE A O 1
ATOM 1605 N N . GLU A 1 197 ? 9.486 -14.509 -10.871 1.00 68.44 197 GLU A N 1
ATOM 1606 C CA . GLU A 1 197 ? 8.570 -13.779 -9.990 1.00 68.44 197 GLU A CA 1
ATOM 1607 C C . GLU A 1 197 ? 8.550 -14.343 -8.557 1.00 68.44 197 GLU A C 1
ATOM 1609 O O . GLU A 1 197 ? 8.662 -13.586 -7.589 1.00 68.44 197 GLU A O 1
ATOM 1614 N N . MET A 1 198 ? 8.489 -15.670 -8.396 1.00 68.06 198 MET A N 1
ATOM 1615 C CA . MET A 1 198 ? 8.493 -16.324 -7.080 1.00 68.06 198 MET A CA 1
ATOM 1616 C C . MET A 1 198 ? 9.784 -16.087 -6.289 1.00 68.06 198 MET A C 1
ATOM 1618 O O . MET A 1 198 ? 9.746 -16.017 -5.061 1.00 68.06 198 MET A O 1
ATOM 1622 N N . LYS A 1 199 ? 10.927 -15.944 -6.970 1.00 70.50 199 LYS A N 1
ATOM 1623 C CA . LYS A 1 199 ? 12.218 -15.648 -6.329 1.00 70.50 199 LYS A CA 1
ATOM 1624 C C . LYS A 1 199 ? 12.266 -14.255 -5.699 1.00 70.50 199 LYS A C 1
ATOM 1626 O O . LYS A 1 199 ? 13.082 -14.041 -4.806 1.00 70.50 199 LYS A O 1
ATOM 1631 N N . GLY A 1 200 ? 11.409 -13.326 -6.136 1.00 56.56 200 GLY A N 1
ATOM 1632 C CA . GLY A 1 200 ? 11.264 -12.005 -5.521 1.00 56.56 200 GLY A CA 1
ATOM 1633 C C . GLY A 1 200 ? 12.546 -11.172 -5.538 1.00 56.56 200 GLY A C 1
ATOM 1634 O O . GLY A 1 200 ? 12.827 -10.467 -4.569 1.00 56.56 200 GLY A O 1
ATOM 1635 N N . ILE A 1 201 ? 13.347 -11.279 -6.603 1.00 62.94 201 ILE A N 1
ATOM 1636 C CA . ILE A 1 201 ? 14.616 -10.554 -6.697 1.00 62.94 201 ILE A CA 1
ATOM 1637 C C . ILE A 1 201 ? 14.324 -9.064 -6.837 1.00 62.94 201 ILE A C 1
ATOM 1639 O O . ILE A 1 201 ? 13.597 -8.665 -7.749 1.00 62.94 201 ILE A O 1
ATOM 1643 N N . PRO A 1 202 ? 14.884 -8.215 -5.964 1.00 54.16 202 PRO A N 1
ATOM 1644 C CA . PRO A 1 202 ? 14.576 -6.803 -6.030 1.00 54.16 202 PRO A CA 1
ATOM 1645 C C . PRO A 1 202 ? 15.125 -6.177 -7.310 1.00 54.16 202 PRO A C 1
ATOM 1647 O O . PRO A 1 202 ? 16.168 -6.602 -7.804 1.00 54.16 202 PRO A O 1
ATOM 1650 N N . ASN A 1 203 ? 14.444 -5.152 -7.822 1.00 60.47 203 ASN A N 1
ATOM 1651 C CA . ASN A 1 203 ? 14.797 -4.448 -9.059 1.00 60.47 203 ASN A CA 1
ATOM 1652 C C . ASN A 1 203 ? 14.662 -5.287 -10.348 1.00 60.47 203 ASN A C 1
ATOM 1654 O O . ASN A 1 203 ? 14.884 -4.750 -11.430 1.00 60.47 203 ASN A O 1
ATOM 1658 N N . LEU A 1 204 ? 14.235 -6.551 -10.258 1.00 64.25 204 LEU A N 1
ATOM 1659 C CA . LEU A 1 204 ? 13.906 -7.412 -11.391 1.00 64.25 204 LEU A CA 1
ATOM 1660 C C . LEU A 1 204 ? 12.386 -7.614 -11.479 1.00 64.25 204 LEU A C 1
ATOM 1662 O O . LEU A 1 204 ? 11.741 -7.986 -10.502 1.00 64.25 204 LEU A O 1
ATOM 1666 N N . PHE A 1 205 ? 11.812 -7.367 -12.651 1.00 65.31 205 PHE A N 1
ATOM 1667 C CA . PHE A 1 205 ? 10.374 -7.327 -12.899 1.00 65.31 205 PHE A CA 1
ATOM 1668 C C . PHE A 1 205 ? 10.004 -8.241 -14.050 1.00 65.31 205 PHE A C 1
ATOM 1670 O O . PHE A 1 205 ? 10.766 -8.440 -14.995 1.00 65.31 205 PHE A O 1
ATOM 1677 N N . VAL A 1 206 ? 8.785 -8.753 -13.975 1.00 62.69 206 VAL A N 1
ATOM 1678 C CA . VAL A 1 206 ? 8.217 -9.661 -14.956 1.00 62.69 206 VAL A CA 1
ATOM 1679 C C . VAL A 1 206 ? 6.845 -9.140 -15.354 1.00 62.69 206 VAL A C 1
ATOM 1681 O O . VAL A 1 206 ? 6.036 -8.788 -14.496 1.00 62.69 206 VAL A O 1
ATOM 1684 N N . SER A 1 207 ? 6.569 -9.095 -16.654 1.00 62.09 207 SER A N 1
ATOM 1685 C CA . SER A 1 207 ? 5.214 -8.915 -17.166 1.00 62.09 207 SER A CA 1
ATOM 1686 C C . SER A 1 207 ? 4.740 -10.224 -17.776 1.00 62.09 207 SER A C 1
ATOM 1688 O O . SER A 1 207 ? 5.162 -10.582 -18.874 1.00 62.09 207 SER A O 1
ATOM 1690 N N . LEU A 1 208 ? 3.835 -10.923 -17.085 1.00 62.09 208 LEU A N 1
ATOM 1691 C CA . LEU A 1 208 ? 3.212 -12.147 -17.603 1.00 62.09 208 LEU A CA 1
ATOM 1692 C C . LEU A 1 208 ? 2.394 -11.860 -18.874 1.00 62.09 208 LEU A C 1
ATOM 1694 O O . LEU A 1 208 ? 2.487 -12.594 -19.853 1.00 62.09 208 LEU A O 1
ATOM 1698 N N . GLY A 1 209 ? 1.661 -10.740 -18.902 1.00 54.94 209 GLY A N 1
ATOM 1699 C CA . GLY A 1 209 ? 0.851 -10.341 -20.058 1.00 54.94 209 GLY A CA 1
ATOM 1700 C C . GLY A 1 209 ? 1.670 -9.933 -21.289 1.00 54.94 209 GLY A C 1
ATOM 1701 O O . GLY A 1 209 ? 1.262 -10.223 -22.410 1.00 54.94 209 GLY A O 1
ATOM 1702 N N . ALA A 1 210 ? 2.826 -9.287 -21.094 1.00 52.09 210 ALA A N 1
ATOM 1703 C CA . ALA A 1 210 ? 3.725 -8.880 -22.180 1.00 52.09 210 ALA A CA 1
ATOM 1704 C C . ALA A 1 210 ? 4.903 -9.853 -22.408 1.00 52.09 210 ALA A C 1
ATOM 1706 O O . ALA A 1 210 ? 5.791 -9.548 -23.203 1.00 52.09 210 ALA A O 1
ATOM 1707 N N . LYS A 1 211 ? 4.923 -10.991 -21.699 1.00 71.62 211 LYS A N 1
ATOM 1708 C CA . LYS A 1 211 ? 5.971 -12.028 -21.710 1.00 71.62 211 LYS A CA 1
ATOM 1709 C C . LYS A 1 211 ? 7.402 -11.486 -21.670 1.00 71.62 211 LYS A C 1
ATOM 1711 O O . LYS A 1 211 ? 8.263 -11.914 -22.436 1.00 71.62 211 LYS A O 1
ATOM 1716 N N . ASN A 1 212 ? 7.662 -10.508 -20.807 1.00 66.81 212 ASN A N 1
ATOM 1717 C CA . ASN A 1 212 ? 8.963 -9.851 -20.754 1.00 66.81 212 ASN A CA 1
ATOM 1718 C C . ASN A 1 212 ? 9.530 -9.752 -19.338 1.00 66.81 212 ASN A C 1
ATOM 1720 O O . ASN A 1 212 ? 8.808 -9.824 -18.342 1.00 66.81 212 ASN A O 1
ATOM 1724 N N . VAL A 1 213 ? 10.851 -9.594 -19.284 1.00 70.19 213 VAL A N 1
ATOM 1725 C CA . VAL A 1 213 ? 11.624 -9.352 -18.068 1.00 70.19 213 VAL A CA 1
ATOM 1726 C C . VAL A 1 213 ? 12.232 -7.962 -18.171 1.00 70.19 213 VAL A C 1
ATOM 1728 O O . VAL A 1 213 ? 12.903 -7.650 -19.158 1.00 70.19 213 VAL A O 1
ATOM 1731 N N . SER A 1 214 ? 12.017 -7.123 -17.164 1.00 63.09 214 SER A N 1
ATOM 1732 C CA . SER A 1 214 ? 12.599 -5.787 -17.082 1.00 63.09 214 SER A CA 1
ATOM 1733 C C . SER A 1 214 ? 13.366 -5.578 -15.783 1.00 63.09 214 SER A C 1
ATOM 1735 O O . SER A 1 214 ? 13.074 -6.184 -14.761 1.00 63.09 214 SER A O 1
ATOM 1737 N N . VAL A 1 215 ? 14.388 -4.731 -15.823 1.00 62.97 215 VAL A N 1
ATOM 1738 C CA . VAL A 1 215 ? 15.187 -4.351 -14.658 1.00 62.97 215 VAL A CA 1
ATOM 1739 C C . VAL A 1 215 ? 14.954 -2.870 -14.403 1.00 62.97 215 VAL A C 1
ATOM 1741 O O . VAL A 1 215 ? 15.233 -2.061 -15.287 1.00 62.97 215 VAL A O 1
ATOM 1744 N N . ASP A 1 216 ? 14.432 -2.514 -13.229 1.00 59.38 216 ASP A N 1
ATOM 1745 C CA . ASP A 1 216 ? 14.300 -1.116 -12.798 1.00 59.38 216 ASP A CA 1
ATOM 1746 C C . ASP A 1 216 ? 15.570 -0.709 -12.058 1.00 59.38 216 ASP A C 1
ATOM 1748 O O . ASP A 1 216 ? 15.972 -1.328 -11.072 1.00 59.38 216 ASP A O 1
ATOM 1752 N N . LEU A 1 217 ? 16.214 0.342 -12.539 1.00 58.44 217 LEU A N 1
ATOM 1753 C CA . LEU A 1 217 ? 17.461 0.862 -11.989 1.00 58.44 217 LEU A CA 1
ATOM 1754 C C . LEU A 1 217 ? 17.205 1.976 -10.979 1.00 58.44 217 LEU A C 1
ATOM 1756 O O . LEU A 1 217 ? 18.136 2.449 -10.326 1.00 58.44 217 LEU A O 1
ATOM 1760 N N . GLN A 1 218 ? 15.940 2.362 -10.803 1.00 57.41 218 GLN A N 1
ATOM 1761 C CA . GLN A 1 218 ? 15.530 3.395 -9.872 1.00 57.41 218 GLN A CA 1
ATOM 1762 C C . GLN A 1 218 ? 15.475 2.821 -8.454 1.00 57.41 218 GLN A C 1
ATOM 1764 O O . GLN A 1 218 ? 14.548 2.120 -8.051 1.00 57.41 218 GLN A O 1
ATOM 1769 N N . GLY A 1 219 ? 16.510 3.126 -7.674 1.00 54.59 219 GLY A N 1
ATOM 1770 C CA . GLY A 1 219 ? 16.613 2.774 -6.262 1.00 54.59 219 GLY A CA 1
ATOM 1771 C C . GLY A 1 219 ? 16.618 4.007 -5.361 1.00 54.59 219 GLY A C 1
ATOM 1772 O O . GLY A 1 219 ? 17.136 5.065 -5.713 1.00 54.59 219 GLY A O 1
ATOM 1773 N N . LEU A 1 220 ? 16.083 3.871 -4.146 1.00 61.94 220 LEU A N 1
ATOM 1774 C CA . LEU A 1 220 ? 16.327 4.858 -3.093 1.00 61.94 220 LEU A CA 1
ATOM 1775 C C . LEU A 1 220 ? 17.768 4.708 -2.595 1.00 61.94 220 LEU A C 1
ATOM 1777 O O . LEU A 1 220 ? 18.113 3.676 -2.016 1.00 61.94 220 LEU A O 1
ATOM 1781 N N . THR A 1 221 ? 18.587 5.747 -2.768 1.00 66.56 221 THR A N 1
ATOM 1782 C CA . THR A 1 221 ? 19.932 5.802 -2.180 1.00 66.56 221 THR A CA 1
ATOM 1783 C C . THR A 1 221 ? 19.859 5.779 -0.653 1.00 66.56 221 THR A C 1
ATOM 1785 O O . THR A 1 221 ? 18.851 6.156 -0.045 1.00 66.56 221 THR A O 1
ATOM 1788 N N . ASP A 1 222 ? 20.948 5.381 -0.001 1.00 67.19 222 ASP A N 1
ATOM 1789 C CA . ASP A 1 222 ? 21.027 5.380 1.461 1.00 67.19 222 ASP A CA 1
ATOM 1790 C C . ASP A 1 222 ? 20.843 6.770 2.082 1.00 67.19 222 ASP A C 1
ATOM 1792 O O . ASP A 1 222 ? 20.246 6.905 3.155 1.00 67.19 222 ASP A O 1
ATOM 1796 N N . VAL A 1 223 ? 21.282 7.814 1.373 1.00 72.94 223 VAL A N 1
ATOM 1797 C CA . VAL A 1 223 ? 21.061 9.215 1.750 1.00 72.94 223 VAL A CA 1
ATOM 1798 C C . VAL A 1 223 ? 19.567 9.543 1.743 1.00 72.94 223 VAL A C 1
ATOM 1800 O O . VAL A 1 223 ? 19.063 10.144 2.695 1.00 72.94 223 VAL A O 1
ATOM 1803 N N . ASN A 1 224 ? 18.843 9.108 0.708 1.00 75.94 224 ASN A N 1
ATOM 1804 C CA . ASN A 1 224 ? 17.403 9.332 0.585 1.00 75.94 224 ASN A CA 1
ATOM 1805 C C . ASN A 1 224 ? 16.641 8.571 1.673 1.00 75.94 224 ASN A C 1
ATOM 1807 O O . ASN A 1 224 ? 15.795 9.156 2.349 1.00 75.94 224 ASN A O 1
ATOM 1811 N N . LYS A 1 225 ? 16.994 7.299 1.909 1.00 77.00 225 LYS A N 1
ATOM 1812 C CA . LYS A 1 225 ? 16.417 6.484 2.991 1.00 77.00 225 LYS A CA 1
ATOM 1813 C C . LYS A 1 225 ? 16.605 7.164 4.345 1.00 77.00 225 LYS A C 1
ATOM 1815 O O . LYS A 1 225 ? 15.633 7.337 5.070 1.00 77.00 225 LYS A O 1
ATOM 1820 N N . LYS A 1 226 ? 17.825 7.618 4.655 1.00 82.62 226 LYS A N 1
ATOM 1821 C CA . LYS A 1 226 ? 18.141 8.304 5.916 1.00 82.62 226 LYS A CA 1
ATOM 1822 C C . LYS A 1 226 ? 17.293 9.565 6.115 1.00 82.62 226 LYS A C 1
ATOM 1824 O O . LYS A 1 226 ? 16.609 9.672 7.129 1.00 82.62 226 LYS A O 1
ATOM 1829 N N . LYS A 1 227 ? 17.273 10.473 5.133 1.00 84.31 227 LYS A N 1
ATOM 1830 C CA . LYS A 1 227 ? 16.508 11.731 5.223 1.00 84.31 227 LYS A CA 1
ATO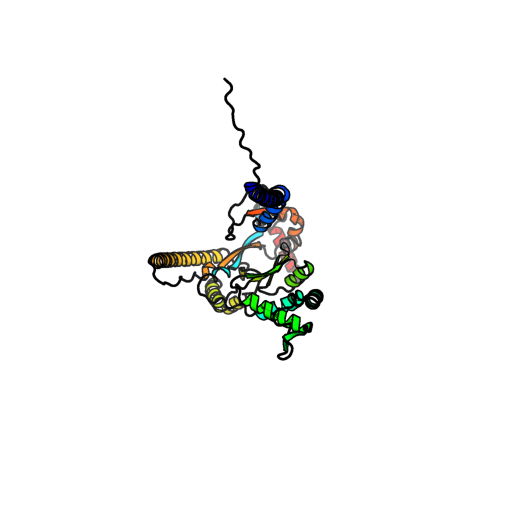M 1831 C C . LYS A 1 227 ? 15.005 11.491 5.370 1.00 84.31 227 LYS A C 1
ATOM 1833 O O . LYS A 1 227 ? 14.341 12.168 6.149 1.00 84.31 227 LYS A O 1
ATOM 1838 N N . ILE A 1 228 ? 14.449 10.523 4.640 1.00 85.38 228 ILE A N 1
ATOM 1839 C CA . ILE A 1 228 ? 13.025 10.186 4.752 1.00 85.38 228 ILE A CA 1
ATOM 1840 C C . ILE A 1 228 ? 12.724 9.572 6.123 1.00 85.38 228 ILE A C 1
ATOM 1842 O O . ILE A 1 228 ? 11.726 9.936 6.741 1.00 85.38 228 ILE A O 1
ATOM 1846 N N . SER A 1 229 ? 13.581 8.677 6.622 1.00 86.56 229 SER A N 1
ATOM 1847 C CA . SER A 1 229 ? 13.443 8.103 7.962 1.00 86.56 229 SER A CA 1
ATOM 1848 C C . SER A 1 229 ? 13.446 9.167 9.056 1.00 86.56 229 SER A C 1
ATOM 1850 O O . SER A 1 229 ? 12.619 9.091 9.961 1.00 86.56 229 SER A O 1
ATOM 1852 N N . GLU A 1 230 ? 14.327 10.164 8.961 1.00 88.12 230 GLU A N 1
ATOM 1853 C CA . GLU A 1 230 ? 14.376 11.305 9.883 1.00 88.12 230 GLU A CA 1
ATOM 1854 C C . GLU A 1 230 ? 13.068 12.108 9.837 1.00 88.12 230 GLU A C 1
ATOM 1856 O O . GLU A 1 230 ? 12.447 12.338 10.873 1.00 88.12 230 GLU A O 1
ATOM 1861 N N . ILE A 1 231 ? 12.574 12.445 8.641 1.00 87.31 231 ILE A N 1
ATOM 1862 C CA . ILE A 1 231 ? 11.304 13.172 8.486 1.00 87.31 231 ILE A CA 1
ATOM 1863 C C . ILE A 1 231 ? 10.134 12.381 9.077 1.00 87.31 231 ILE A C 1
ATOM 1865 O O . ILE A 1 231 ? 9.298 12.951 9.770 1.00 87.31 231 ILE A O 1
ATOM 1869 N N . LEU A 1 232 ? 10.044 11.078 8.798 1.00 86.19 232 LEU A N 1
ATOM 1870 C CA . LEU A 1 232 ? 8.951 10.250 9.309 1.00 86.19 232 LEU A CA 1
ATOM 1871 C C . LEU A 1 232 ? 9.051 10.070 10.829 1.00 86.19 232 LEU A C 1
ATOM 1873 O O . LEU A 1 232 ? 8.023 10.085 11.501 1.00 86.19 232 LEU A O 1
ATOM 1877 N N . SER A 1 233 ? 10.259 9.955 11.390 1.00 89.06 233 SER A N 1
ATOM 1878 C CA . SER A 1 233 ? 10.453 9.780 12.838 1.00 89.06 233 SER A CA 1
ATOM 1879 C C . SER A 1 233 ? 9.803 10.886 13.677 1.00 89.06 233 SER A C 1
ATOM 1881 O O . SER A 1 233 ? 9.224 10.589 14.720 1.00 89.06 233 SER A O 1
ATOM 1883 N N . GLU A 1 234 ? 9.774 12.121 13.164 1.00 88.69 234 GLU A N 1
ATOM 1884 C CA . GLU A 1 234 ? 9.103 13.271 13.787 1.00 88.69 234 GLU A CA 1
ATOM 1885 C C . GLU A 1 234 ? 7.596 13.050 13.995 1.00 88.69 234 GLU A C 1
ATOM 1887 O O . GLU A 1 234 ? 7.029 13.508 14.983 1.00 88.69 234 GLU A O 1
ATOM 1892 N N . PHE A 1 235 ? 6.935 12.329 13.086 1.00 85.50 235 PHE A N 1
ATOM 1893 C CA . PHE A 1 235 ? 5.486 12.110 13.138 1.00 85.50 235 PHE A CA 1
ATOM 1894 C C . PHE A 1 235 ? 5.084 10.874 13.935 1.00 85.50 235 PHE A C 1
ATOM 1896 O O . PHE A 1 235 ? 3.977 10.823 14.469 1.00 85.50 235 PHE A O 1
ATOM 1903 N N . PHE A 1 236 ? 5.958 9.870 13.987 1.00 82.25 236 PHE A N 1
ATOM 1904 C CA . PHE A 1 236 ? 5.654 8.577 14.600 1.00 82.25 236 PHE A CA 1
ATOM 1905 C C . PHE A 1 236 ? 6.309 8.385 15.974 1.00 82.25 236 PHE A C 1
ATOM 1907 O O . PHE A 1 236 ? 6.098 7.343 16.587 1.00 82.25 236 PHE A O 1
ATOM 1914 N N . GLY A 1 237 ? 7.100 9.354 16.458 1.00 71.12 237 GLY A N 1
ATOM 1915 C CA . GLY A 1 237 ? 7.752 9.303 17.775 1.00 71.12 237 GLY A CA 1
ATOM 1916 C C . GLY A 1 237 ? 8.744 8.142 17.937 1.00 71.12 237 GLY A C 1
ATOM 1917 O O . GLY A 1 237 ? 9.059 7.747 19.055 1.00 71.12 237 GLY A O 1
ATOM 1918 N N . GLY A 1 238 ? 9.189 7.551 16.824 1.00 72.69 238 GLY A N 1
ATOM 1919 C CA . GLY A 1 238 ? 10.021 6.350 16.788 1.00 72.69 238 GLY A CA 1
ATOM 1920 C C . GLY A 1 238 ? 11.442 6.626 16.309 1.00 72.69 238 GLY A C 1
ATOM 1921 O O . GLY A 1 238 ? 11.717 7.643 15.689 1.00 72.69 238 GLY A O 1
ATOM 1922 N N . ASP A 1 239 ? 12.344 5.678 16.549 1.00 79.31 239 ASP A N 1
ATOM 1923 C CA . ASP A 1 239 ? 13.733 5.754 16.092 1.00 79.31 239 ASP A CA 1
ATOM 1924 C C . ASP A 1 239 ? 13.823 5.703 14.553 1.00 79.31 239 ASP A C 1
ATOM 1926 O O . ASP A 1 239 ? 13.372 4.742 13.912 1.00 79.31 239 ASP A O 1
ATOM 1930 N N . ALA A 1 240 ? 14.443 6.725 13.956 1.00 83.69 240 ALA A N 1
ATOM 1931 C CA . ALA A 1 240 ? 14.705 6.803 12.522 1.00 83.69 240 ALA A CA 1
ATOM 1932 C C . ALA A 1 240 ? 15.454 5.561 12.006 1.00 83.69 240 ALA A C 1
ATOM 1934 O O . ALA A 1 240 ? 15.188 5.105 10.892 1.00 83.69 240 ALA A O 1
ATOM 1935 N N . ALA A 1 241 ? 16.317 4.938 12.816 1.00 81.19 241 ALA A N 1
ATOM 1936 C CA . ALA A 1 241 ? 17.011 3.709 12.440 1.00 81.19 241 ALA A CA 1
ATOM 1937 C C . ALA A 1 241 ? 16.055 2.509 12.314 1.00 81.19 241 ALA A C 1
ATOM 1939 O O . ALA A 1 241 ? 16.215 1.692 11.403 1.00 81.19 241 ALA A O 1
ATOM 1940 N N . LYS A 1 242 ? 15.018 2.417 13.161 1.00 80.75 242 LYS A N 1
ATOM 1941 C CA . LYS A 1 242 ? 13.968 1.390 13.028 1.00 80.75 242 LYS A CA 1
ATOM 1942 C C . LYS A 1 242 ? 13.162 1.588 11.750 1.00 80.75 242 LYS A C 1
ATOM 1944 O O . LYS A 1 242 ? 12.878 0.611 11.067 1.00 80.75 242 LYS A O 1
ATOM 1949 N N . ILE A 1 243 ? 12.824 2.832 11.401 1.00 80.56 243 ILE A N 1
ATOM 1950 C CA . ILE A 1 243 ? 12.120 3.146 10.147 1.00 80.56 243 ILE A CA 1
ATOM 1951 C C . ILE A 1 243 ? 13.014 2.835 8.943 1.00 80.56 243 ILE A C 1
ATOM 1953 O O . ILE A 1 243 ? 12.545 2.248 7.975 1.00 80.56 243 ILE A O 1
ATOM 1957 N N . ARG A 1 244 ? 14.311 3.156 9.010 1.00 79.75 244 ARG A N 1
ATOM 1958 C CA . ARG A 1 244 ? 15.273 2.877 7.933 1.00 79.75 244 ARG A CA 1
ATOM 1959 C C . ARG A 1 244 ? 15.356 1.386 7.600 1.00 79.75 244 ARG A C 1
ATOM 1961 O O . ARG A 1 244 ? 15.395 1.032 6.429 1.00 79.75 244 ARG A O 1
ATOM 1968 N N . LYS A 1 245 ? 15.307 0.514 8.613 1.00 74.62 245 LYS A N 1
ATOM 1969 C CA . LYS A 1 245 ? 15.269 -0.950 8.428 1.00 74.62 245 LYS A CA 1
ATOM 1970 C C . LYS A 1 245 ? 13.975 -1.455 7.773 1.00 74.62 245 LYS A C 1
ATOM 1972 O O . LYS A 1 245 ? 13.977 -2.553 7.234 1.00 74.62 245 LYS A O 1
ATOM 1977 N N . LYS A 1 246 ? 12.888 -0.673 7.812 1.00 72.56 246 LYS A N 1
ATOM 1978 C CA . LYS A 1 246 ? 11.604 -1.006 7.169 1.00 72.56 246 LYS A CA 1
ATOM 1979 C C . LYS A 1 246 ? 11.550 -0.661 5.686 1.00 72.56 246 LYS A C 1
ATOM 1981 O O . LYS A 1 246 ? 10.570 -1.020 5.048 1.00 72.56 246 LYS A O 1
ATOM 1986 N N . PHE A 1 247 ? 12.561 0.016 5.134 1.00 69.06 247 PHE A N 1
ATOM 1987 C CA . PHE A 1 247 ? 12.698 0.128 3.684 1.00 69.06 247 PHE A CA 1
ATOM 1988 C C . PHE A 1 247 ? 13.046 -1.259 3.143 1.00 69.06 247 PHE A C 1
ATOM 1990 O O . PHE A 1 247 ? 14.216 -1.602 2.975 1.00 69.06 247 PHE A O 1
ATOM 1997 N N . THR A 1 248 ? 12.017 -2.074 2.934 1.00 57.25 248 THR A N 1
ATOM 1998 C CA . THR A 1 248 ? 12.129 -3.333 2.218 1.00 57.25 248 THR A CA 1
ATOM 1999 C C . THR A 1 248 ? 12.498 -3.032 0.772 1.00 57.25 248 THR A C 1
ATOM 2001 O O . THR A 1 248 ? 12.081 -2.028 0.189 1.00 57.25 248 THR A O 1
ATOM 2004 N N . ILE A 1 249 ? 13.330 -3.891 0.193 1.00 50.56 249 ILE A N 1
ATOM 2005 C CA . ILE A 1 249 ? 13.627 -3.849 -1.234 1.00 50.56 249 ILE A CA 1
ATOM 2006 C C . ILE A 1 249 ? 12.421 -4.499 -1.920 1.00 50.56 249 ILE A C 1
ATOM 2008 O O . ILE A 1 249 ? 12.410 -5.712 -2.084 1.00 50.56 249 ILE A O 1
ATOM 2012 N N . ASP A 1 250 ? 11.347 -3.743 -2.184 1.00 44.38 250 ASP A N 1
ATOM 2013 C CA . ASP A 1 250 ? 10.095 -4.351 -2.652 1.00 44.38 250 ASP A CA 1
ATOM 2014 C C . ASP A 1 250 ? 9.485 -3.686 -3.898 1.00 44.38 250 ASP A C 1
ATOM 2016 O O . ASP A 1 250 ? 9.038 -2.540 -3.894 1.00 44.38 250 ASP A O 1
ATOM 2020 N N . ARG A 1 251 ? 9.485 -4.507 -4.957 1.00 46.81 251 ARG A N 1
ATOM 2021 C CA . ARG A 1 251 ? 8.525 -4.728 -6.054 1.00 46.81 251 ARG A CA 1
ATOM 2022 C C . ARG A 1 251 ? 8.000 -3.610 -6.935 1.00 46.81 251 ARG A C 1
ATOM 2024 O O . ARG A 1 251 ? 7.482 -3.966 -7.988 1.00 46.81 251 ARG A O 1
ATOM 2031 N N . LYS A 1 252 ? 8.065 -2.327 -6.589 1.00 50.81 252 LYS A N 1
ATOM 2032 C CA . LYS A 1 252 ? 7.588 -1.220 -7.446 1.00 50.81 252 LYS A CA 1
ATOM 2033 C C . LYS A 1 252 ? 8.375 0.036 -7.092 1.00 50.81 252 LYS A C 1
ATOM 2035 O O . LYS A 1 252 ? 8.838 0.164 -5.966 1.00 50.81 252 LYS A O 1
ATOM 2040 N N . GLY A 1 253 ? 8.402 1.036 -7.973 1.00 55.59 253 GLY A N 1
ATOM 2041 C CA . GLY A 1 253 ? 8.835 2.397 -7.623 1.00 55.59 253 GLY A CA 1
ATOM 2042 C C . GLY A 1 253 ? 8.082 3.037 -6.435 1.00 55.59 253 GLY A C 1
ATOM 2043 O O . GLY A 1 253 ? 8.296 4.207 -6.164 1.00 55.59 253 GLY A O 1
ATOM 2044 N N . TYR A 1 254 ? 7.217 2.298 -5.727 1.00 65.00 254 TYR A N 1
ATOM 2045 C CA . TYR A 1 254 ? 6.555 2.637 -4.475 1.00 65.00 254 TYR A CA 1
ATOM 2046 C C . TYR A 1 254 ? 7.023 1.697 -3.354 1.00 65.00 254 TYR A C 1
ATOM 2048 O O . TYR A 1 254 ? 6.661 0.524 -3.339 1.00 65.00 254 TYR A O 1
ATOM 2056 N N . VAL A 1 255 ? 7.771 2.224 -2.387 1.00 72.44 255 VAL A N 1
ATOM 2057 C CA . VAL A 1 255 ? 8.302 1.462 -1.249 1.00 72.44 255 VAL A CA 1
ATOM 2058 C C . VAL A 1 255 ? 7.393 1.663 -0.033 1.00 72.44 255 VAL A C 1
ATOM 2060 O O . VAL A 1 255 ? 7.396 2.765 0.525 1.00 72.44 255 VAL A O 1
ATOM 2063 N N . PRO A 1 256 ? 6.586 0.670 0.387 1.00 72.69 256 PRO A N 1
ATOM 2064 C CA . PRO A 1 256 ? 5.785 0.778 1.604 1.00 72.69 256 PRO A CA 1
ATOM 2065 C C . PRO A 1 256 ? 6.701 0.812 2.836 1.00 72.69 256 PRO A C 1
ATOM 2067 O O . PRO A 1 256 ? 7.650 0.044 2.928 1.00 72.69 256 PRO A O 1
ATOM 2070 N N . ILE A 1 257 ? 6.421 1.699 3.792 1.00 81.06 257 ILE A N 1
ATOM 2071 C CA . ILE A 1 257 ? 7.262 1.885 4.993 1.00 81.06 257 ILE A CA 1
ATOM 2072 C C . ILE A 1 257 ? 6.484 1.557 6.264 1.00 81.06 257 ILE A C 1
ATOM 2074 O O . ILE A 1 257 ? 6.984 0.884 7.167 1.00 81.06 257 ILE A O 1
ATOM 2078 N N . LEU A 1 258 ? 5.262 2.076 6.367 1.00 82.75 258 LEU A N 1
ATOM 2079 C CA . LEU A 1 258 ? 4.426 1.969 7.557 1.00 82.75 258 LEU A CA 1
ATOM 2080 C C . LEU A 1 258 ? 2.992 1.668 7.134 1.00 82.75 258 LEU A C 1
ATOM 2082 O O . LEU A 1 258 ? 2.487 2.270 6.192 1.00 82.75 258 LEU A O 1
ATOM 2086 N N . SER A 1 259 ? 2.339 0.773 7.862 1.00 84.31 259 SER A N 1
ATOM 2087 C CA . SER A 1 259 ? 0.938 0.393 7.655 1.00 84.31 259 SER A CA 1
ATOM 2088 C C . SER A 1 259 ? 0.089 0.856 8.836 1.00 84.31 259 SER A C 1
ATOM 2090 O O . SER A 1 259 ? 0.630 1.144 9.908 1.00 84.31 259 SER A O 1
ATOM 2092 N N . ARG A 1 260 ? -1.238 0.877 8.661 1.00 84.75 260 ARG A N 1
ATOM 2093 C CA . ARG A 1 260 ? -2.219 1.155 9.727 1.00 84.75 260 ARG A CA 1
ATOM 2094 C C . ARG A 1 260 ? -2.038 2.509 10.427 1.00 84.75 260 ARG A C 1
ATOM 2096 O O . ARG A 1 260 ? -2.179 2.630 11.643 1.00 84.75 260 ARG A O 1
ATOM 2103 N N . ILE A 1 261 ? -1.734 3.551 9.661 1.00 89.62 261 ILE A N 1
ATOM 2104 C CA . ILE A 1 261 ? -1.573 4.909 10.183 1.00 89.62 261 ILE A CA 1
ATOM 2105 C C . ILE A 1 261 ? -2.934 5.586 10.333 1.00 89.62 261 ILE A C 1
ATOM 2107 O O . ILE A 1 261 ? -3.776 5.522 9.437 1.00 89.62 261 ILE A O 1
ATOM 2111 N N . ARG A 1 262 ? -3.130 6.272 11.465 1.00 88.94 262 ARG A N 1
ATOM 2112 C CA . ARG A 1 262 ? -4.353 7.027 11.759 1.00 88.94 262 ARG A CA 1
ATOM 2113 C C . ARG A 1 262 ? -4.519 8.236 10.820 1.00 88.94 262 ARG A C 1
ATOM 2115 O O . ARG A 1 262 ? -3.517 8.889 10.508 1.00 88.94 262 ARG A O 1
ATOM 2122 N N . PRO A 1 263 ? -5.761 8.600 10.446 1.00 88.62 263 PRO A N 1
ATOM 2123 C CA . PRO A 1 263 ? -6.038 9.757 9.590 1.00 88.62 263 PRO A CA 1
ATOM 2124 C C . PRO A 1 263 ? -5.407 11.064 10.091 1.00 88.62 263 PRO A C 1
ATOM 2126 O O . PRO A 1 263 ? -4.817 11.804 9.314 1.00 88.62 263 PRO A O 1
ATOM 2129 N N . GLU A 1 264 ? -5.419 11.312 11.401 1.00 90.50 264 GLU A N 1
ATOM 2130 C CA . GLU A 1 264 ? -4.832 12.519 12.005 1.00 90.50 264 GLU A CA 1
ATOM 2131 C C . GLU A 1 264 ? -3.335 12.687 11.703 1.00 90.50 264 GLU A C 1
ATOM 2133 O O . GLU A 1 264 ? -2.851 13.793 11.458 1.00 90.50 264 GLU A O 1
ATOM 2138 N N . VAL A 1 265 ? -2.580 11.584 11.710 1.00 90.44 265 VAL A N 1
ATOM 2139 C CA . VAL A 1 265 ? -1.140 11.604 11.423 1.00 90.44 265 VAL A CA 1
ATOM 2140 C C . VAL A 1 265 ? -0.907 11.845 9.932 1.00 90.44 265 VAL A C 1
ATOM 2142 O O . VAL A 1 265 ? -0.027 12.629 9.571 1.00 90.44 265 VAL A O 1
ATOM 2145 N N . ARG A 1 266 ? -1.731 11.237 9.065 1.00 89.75 266 ARG A N 1
ATOM 2146 C CA . ARG A 1 266 ? -1.733 11.516 7.621 1.00 89.75 266 ARG A CA 1
ATOM 2147 C C . ARG A 1 266 ? -1.947 13.004 7.358 1.00 89.75 266 ARG A C 1
ATOM 2149 O O . ARG A 1 266 ? -1.149 13.589 6.631 1.00 89.75 266 ARG A O 1
ATOM 2156 N N . GLU A 1 267 ? -2.956 13.622 7.969 1.00 91.75 267 GLU A N 1
ATOM 2157 C CA . GLU A 1 267 ? -3.249 15.047 7.761 1.00 91.75 267 GLU A CA 1
ATOM 2158 C C . GLU A 1 267 ? -2.084 15.947 8.183 1.00 91.75 267 GLU A C 1
ATOM 2160 O O . GLU A 1 267 ? -1.701 16.858 7.446 1.00 91.75 267 GLU A O 1
ATOM 2165 N N . LYS A 1 268 ? -1.432 15.650 9.314 1.00 92.44 268 LYS A N 1
ATOM 2166 C CA . LYS A 1 268 ? -0.229 16.381 9.748 1.00 92.44 268 LYS A CA 1
ATOM 2167 C C . LYS A 1 268 ? 0.905 16.288 8.720 1.00 92.44 268 LYS A C 1
ATOM 2169 O O . LYS A 1 268 ? 1.546 17.298 8.412 1.00 92.44 268 LYS A O 1
ATOM 2174 N N . ILE A 1 269 ? 1.143 15.100 8.159 1.00 91.00 269 ILE A N 1
ATOM 2175 C CA . ILE A 1 269 ? 2.171 14.892 7.127 1.00 91.00 269 ILE A CA 1
ATOM 2176 C C . ILE A 1 269 ? 1.789 15.613 5.829 1.00 91.00 269 ILE A C 1
ATOM 2178 O O . ILE A 1 269 ? 2.640 16.276 5.232 1.00 91.00 269 ILE A O 1
ATOM 2182 N N . LEU A 1 270 ? 0.525 15.532 5.400 1.00 91.12 270 LEU A N 1
ATOM 2183 C CA . LEU A 1 270 ? 0.031 16.210 4.198 1.00 91.12 270 LEU A CA 1
ATOM 2184 C C . LEU A 1 270 ? 0.143 17.730 4.315 1.00 91.12 270 LEU A C 1
ATOM 2186 O O . LEU A 1 270 ? 0.633 18.370 3.384 1.00 91.12 270 LEU A O 1
ATOM 2190 N N . ALA A 1 271 ? -0.192 18.304 5.470 1.00 92.00 271 ALA A N 1
ATOM 2191 C CA . ALA A 1 271 ? -0.023 19.730 5.726 1.00 92.00 271 ALA A CA 1
ATOM 2192 C C . ALA A 1 271 ? 1.453 20.158 5.621 1.00 92.00 271 ALA A C 1
ATOM 2194 O O . ALA A 1 271 ? 1.774 21.172 4.992 1.00 92.00 271 ALA A O 1
ATOM 2195 N N . LYS A 1 272 ? 2.387 19.370 6.180 1.00 92.75 272 LYS A N 1
ATOM 2196 C CA . LYS A 1 272 ? 3.832 19.646 6.060 1.00 92.75 272 LYS A CA 1
ATOM 2197 C C . LYS A 1 272 ? 4.324 19.487 4.618 1.00 92.75 272 LYS A C 1
ATOM 2199 O O . LYS A 1 272 ? 5.092 20.322 4.134 1.00 92.75 272 LYS A O 1
ATOM 2204 N N . LYS A 1 273 ? 3.849 18.458 3.910 1.00 91.75 273 LYS A N 1
ATOM 2205 C CA . LYS A 1 273 ? 4.127 18.218 2.487 1.00 91.75 273 LYS A CA 1
ATOM 2206 C C . LYS A 1 273 ? 3.671 19.398 1.630 1.00 91.75 273 LYS A C 1
ATOM 2208 O O . LYS A 1 273 ? 4.456 19.885 0.820 1.00 91.75 273 LYS A O 1
ATOM 2213 N N . GLN A 1 274 ? 2.456 19.898 1.844 1.00 92.00 274 GLN A N 1
ATOM 2214 C CA . GLN A 1 274 ? 1.904 21.039 1.113 1.00 92.00 274 GLN A CA 1
ATOM 2215 C C . GLN A 1 274 ? 2.751 22.300 1.309 1.00 92.00 274 GLN A C 1
ATOM 2217 O O . GLN A 1 274 ? 3.157 22.915 0.324 1.00 92.00 274 GLN A O 1
ATOM 2222 N N . LYS A 1 275 ? 3.102 22.642 2.556 1.00 92.88 275 LYS A N 1
ATOM 2223 C CA . LYS A 1 275 ? 3.982 23.788 2.858 1.00 92.88 275 LYS A CA 1
ATOM 2224 C C . LYS A 1 275 ? 5.352 23.656 2.186 1.00 92.88 275 LYS A C 1
ATOM 2226 O O . LYS A 1 275 ? 5.877 24.616 1.625 1.00 92.88 275 LYS A O 1
ATOM 2231 N N . SER A 1 276 ? 5.928 22.454 2.212 1.00 90.50 276 SER A N 1
ATOM 2232 C CA . SER A 1 276 ? 7.218 22.171 1.577 1.00 90.50 276 SER A CA 1
ATOM 2233 C C . SER A 1 276 ? 7.165 22.321 0.051 1.00 90.50 276 SER A C 1
ATOM 2235 O O . SER A 1 276 ? 8.069 22.911 -0.541 1.00 90.50 276 SER A O 1
ATOM 2237 N N . LEU A 1 277 ? 6.083 21.858 -0.582 1.00 89.50 277 LEU A N 1
ATOM 2238 C CA . LEU A 1 277 ? 5.850 22.007 -2.020 1.00 89.50 277 LEU A CA 1
ATOM 2239 C C . LEU A 1 277 ? 5.601 23.463 -2.429 1.00 89.50 277 LEU A C 1
ATOM 2241 O O . LEU A 1 277 ? 6.120 23.890 -3.456 1.00 89.50 277 LEU A O 1
ATOM 2245 N N . GLN A 1 278 ? 4.873 24.238 -1.621 1.00 91.62 278 GLN A N 1
ATOM 2246 C CA . GLN A 1 278 ? 4.682 25.675 -1.851 1.00 91.62 278 GLN A CA 1
ATOM 2247 C C . GLN A 1 278 ? 6.019 26.423 -1.830 1.00 91.62 278 GLN A C 1
ATOM 2249 O O . GLN A 1 278 ? 6.310 27.188 -2.747 1.00 91.62 278 GLN A O 1
ATOM 2254 N N . LYS A 1 279 ? 6.878 26.149 -0.836 1.00 92.00 279 LYS A N 1
ATOM 2255 C CA . LYS A 1 279 ? 8.230 26.728 -0.780 1.00 92.00 279 LYS A CA 1
ATOM 2256 C C . LYS A 1 279 ? 9.058 26.350 -2.010 1.00 92.00 279 LYS A C 1
ATOM 2258 O O . LYS A 1 279 ? 9.748 27.199 -2.565 1.00 92.00 279 LYS A O 1
ATOM 2263 N N . TYR A 1 280 ? 8.980 25.094 -2.447 1.00 88.88 280 TYR A N 1
ATOM 2264 C CA . TYR A 1 280 ? 9.669 24.631 -3.650 1.00 88.88 280 TYR A CA 1
ATOM 2265 C C . TYR A 1 280 ? 9.180 25.336 -4.921 1.00 88.88 280 TYR A C 1
ATOM 2267 O O . TYR A 1 280 ? 10.009 25.728 -5.735 1.00 88.88 280 TYR A O 1
ATOM 2275 N N . ALA A 1 281 ? 7.869 25.543 -5.075 1.00 89.75 281 ALA A N 1
ATOM 2276 C CA . ALA A 1 281 ? 7.299 26.223 -6.239 1.00 89.75 281 ALA A CA 1
ATOM 2277 C C . ALA A 1 281 ? 7.875 27.637 -6.418 1.00 89.75 281 ALA A C 1
ATOM 2279 O O . ALA A 1 281 ? 8.270 27.999 -7.522 1.00 89.75 281 ALA A O 1
ATOM 2280 N N . LEU A 1 282 ? 8.034 28.388 -5.321 1.00 91.75 282 LEU A N 1
ATOM 2281 C CA . LEU A 1 282 ? 8.643 29.723 -5.347 1.00 91.75 282 LEU A CA 1
ATOM 2282 C C . LEU A 1 282 ? 10.099 29.693 -5.839 1.00 91.75 282 LEU A C 1
ATOM 2284 O O . LEU A 1 282 ? 10.495 30.510 -6.669 1.00 91.75 282 LEU A O 1
ATOM 2288 N N . VAL A 1 283 ? 10.893 28.734 -5.351 1.00 90.00 283 VAL A N 1
ATOM 2289 C CA . VAL A 1 283 ? 12.292 28.555 -5.777 1.00 90.00 283 VAL A CA 1
ATOM 2290 C C . VAL A 1 283 ? 12.360 28.112 -7.241 1.00 90.00 283 VAL A C 1
ATOM 2292 O O . VAL A 1 283 ? 13.200 28.586 -8.005 1.00 90.00 283 VAL A O 1
ATOM 2295 N N . TYR A 1 284 ? 11.454 27.230 -7.660 1.00 86.44 284 TYR A N 1
ATOM 2296 C CA . TYR A 1 284 ? 11.395 26.733 -9.030 1.00 86.44 284 TYR A CA 1
ATOM 2297 C C . TYR A 1 284 ? 11.001 27.827 -10.034 1.00 86.44 284 TYR A C 1
ATOM 2299 O O . TYR A 1 284 ? 11.557 27.881 -11.131 1.00 86.44 284 TYR A O 1
ATOM 2307 N N . ASP A 1 285 ? 10.105 28.742 -9.659 1.00 89.56 285 ASP A N 1
ATOM 2308 C CA . ASP A 1 285 ? 9.751 29.899 -10.487 1.00 89.56 285 ASP A CA 1
ATOM 2309 C C . ASP A 1 285 ? 10.941 30.843 -10.694 1.00 89.56 285 ASP A C 1
ATOM 2311 O O . ASP A 1 285 ? 11.141 31.359 -11.798 1.00 89.56 285 ASP A O 1
ATOM 2315 N N . GLN A 1 286 ? 11.767 31.044 -9.663 1.00 89.56 286 GLN A N 1
ATOM 2316 C CA . GLN A 1 286 ? 13.010 31.815 -9.777 1.00 89.56 286 GLN A CA 1
ATOM 2317 C C . GLN A 1 286 ? 14.011 31.124 -10.708 1.00 89.56 286 GLN A C 1
ATOM 2319 O O . GLN A 1 286 ? 14.530 31.762 -11.625 1.00 89.56 286 GLN A O 1
ATOM 2324 N N . TYR A 1 287 ? 14.215 29.817 -10.527 1.00 88.19 287 TYR A N 1
ATOM 2325 C CA . TYR A 1 287 ? 15.040 28.992 -11.412 1.00 88.19 287 TYR A CA 1
ATOM 2326 C C . TYR A 1 287 ? 14.593 29.107 -12.878 1.00 88.19 287 TYR A C 1
ATOM 2328 O O . TYR A 1 287 ? 15.405 29.376 -13.763 1.00 88.19 287 TYR A O 1
ATOM 2336 N N . ARG A 1 288 ? 13.287 28.969 -13.143 1.00 88.62 288 ARG A N 1
ATOM 2337 C CA . ARG A 1 288 ? 12.715 29.057 -14.493 1.00 88.62 288 ARG A CA 1
ATOM 2338 C C . ARG A 1 288 ? 12.976 30.421 -15.137 1.00 88.62 288 ARG A C 1
ATOM 2340 O O . ARG A 1 288 ? 13.293 30.473 -16.322 1.00 88.62 288 ARG A O 1
ATOM 2347 N N . LYS A 1 289 ? 12.868 31.513 -14.372 1.00 90.69 289 LYS A N 1
ATOM 2348 C CA . LYS A 1 289 ? 13.186 32.867 -14.857 1.00 90.69 289 LYS A CA 1
ATOM 2349 C C . LYS A 1 289 ? 14.668 33.004 -15.212 1.00 90.69 289 LYS A C 1
ATOM 2351 O O . LYS A 1 289 ? 14.972 33.475 -16.299 1.00 90.69 289 LYS A O 1
ATOM 2356 N N . GLN A 1 290 ? 15.571 32.550 -14.342 1.00 87.00 290 GLN A N 1
ATOM 2357 C CA . GLN A 1 290 ? 17.021 32.635 -14.573 1.00 87.00 290 GLN A CA 1
ATOM 2358 C C . GLN A 1 290 ? 17.471 31.791 -15.773 1.00 87.00 290 GLN A C 1
ATOM 2360 O O . GLN A 1 290 ? 18.241 32.269 -16.604 1.00 87.00 290 GLN A O 1
ATOM 2365 N N . LYS A 1 291 ? 16.925 30.578 -15.918 1.00 84.56 291 LYS A N 1
ATOM 2366 C CA . LYS A 1 291 ? 17.195 29.704 -17.066 1.00 84.56 291 LYS A CA 1
ATOM 2367 C C . LYS A 1 291 ? 16.739 30.325 -18.387 1.00 84.56 291 LYS A C 1
ATOM 2369 O O . LYS A 1 291 ? 17.466 30.271 -19.372 1.00 84.56 291 LYS A O 1
ATOM 2374 N N . ASN A 1 292 ? 15.551 30.934 -18.408 1.00 85.69 292 ASN A N 1
ATOM 2375 C CA . ASN A 1 292 ? 15.042 31.623 -19.597 1.00 85.69 292 ASN A CA 1
ATOM 2376 C C . ASN A 1 292 ? 15.890 32.849 -19.974 1.00 85.69 292 ASN A C 1
ATOM 2378 O O . ASN A 1 292 ? 15.937 33.210 -21.145 1.00 85.69 292 ASN A O 1
ATOM 2382 N N . SER A 1 293 ? 16.586 33.451 -19.006 1.00 86.94 293 SER A N 1
ATOM 2383 C CA . SER A 1 293 ? 17.569 34.518 -19.233 1.00 86.94 293 SER A CA 1
ATOM 2384 C C . SER A 1 293 ? 18.950 34.008 -19.676 1.00 86.94 293 SER A C 1
ATOM 2386 O O . SER A 1 293 ? 19.883 34.800 -19.765 1.00 86.94 293 SER A O 1
ATOM 2388 N N . GLY A 1 294 ? 19.106 32.705 -19.939 1.00 81.69 294 GLY A N 1
ATOM 2389 C CA . GLY A 1 294 ? 20.355 32.107 -20.422 1.00 81.69 294 GLY A CA 1
ATOM 2390 C C . GLY A 1 294 ? 21.416 31.856 -19.345 1.00 81.69 294 GLY A C 1
ATOM 2391 O O . GLY A 1 294 ? 22.550 31.538 -19.688 1.00 81.69 294 GLY A O 1
ATOM 2392 N N . ALA A 1 295 ? 21.077 31.989 -18.058 1.00 77.75 295 ALA A N 1
ATOM 2393 C CA . ALA A 1 295 ? 22.005 31.691 -16.971 1.00 77.75 295 ALA A CA 1
ATOM 2394 C C . ALA A 1 295 ? 22.154 30.173 -16.767 1.00 77.75 295 ALA A C 1
ATOM 2396 O O . ALA A 1 295 ? 21.158 29.444 -16.730 1.00 77.75 295 ALA A O 1
ATOM 2397 N N . ASP A 1 296 ? 23.393 29.711 -16.584 1.00 77.38 296 ASP A N 1
ATOM 2398 C CA . ASP A 1 296 ? 23.684 28.334 -16.185 1.00 77.38 296 ASP A CA 1
ATOM 2399 C C . ASP A 1 296 ? 23.426 28.176 -14.680 1.00 77.38 296 ASP A C 1
ATOM 2401 O O . ASP A 1 296 ? 24.235 28.560 -13.833 1.00 77.38 296 ASP A O 1
ATOM 2405 N N . VAL A 1 297 ? 22.226 27.705 -14.344 1.00 79.44 297 VAL A N 1
ATOM 2406 C CA . VAL A 1 297 ? 21.752 27.534 -12.967 1.00 79.44 297 VAL A CA 1
ATOM 2407 C C . VAL A 1 297 ? 21.342 26.082 -12.772 1.00 79.44 297 VAL A C 1
ATOM 2409 O O . VAL A 1 297 ? 20.678 25.486 -13.624 1.00 79.44 297 VAL A O 1
ATOM 2412 N N . SER A 1 298 ? 21.714 25.502 -11.632 1.00 73.19 298 SER A N 1
ATOM 2413 C CA . SER A 1 298 ? 21.333 24.140 -11.268 1.00 73.19 298 SER A CA 1
ATOM 2414 C C . SER A 1 298 ? 19.850 24.053 -10.892 1.00 73.19 298 SER A C 1
ATOM 2416 O O . SER A 1 298 ? 19.269 24.963 -10.297 1.00 73.19 298 SER A O 1
ATOM 2418 N N . VAL A 1 299 ? 19.202 22.945 -11.267 1.00 76.56 299 VAL A N 1
ATOM 2419 C CA . VAL A 1 299 ? 17.784 22.723 -10.953 1.00 76.56 299 VAL A CA 1
ATOM 2420 C C . VAL A 1 299 ? 17.631 22.540 -9.438 1.00 76.56 299 VAL A C 1
ATOM 2422 O O . VAL A 1 299 ? 18.322 21.695 -8.867 1.00 76.56 299 VAL A O 1
ATOM 2425 N N . PRO A 1 300 ? 16.712 23.259 -8.768 1.00 78.31 300 PRO A N 1
ATOM 2426 C CA . PRO A 1 300 ? 16.479 23.054 -7.345 1.00 78.31 300 PRO A CA 1
ATOM 2427 C C . PRO A 1 300 ? 15.939 21.643 -7.071 1.00 78.31 300 PRO A C 1
ATOM 2429 O O . PRO A 1 300 ? 15.026 21.161 -7.753 1.00 78.31 300 PRO A O 1
ATOM 2432 N N . GLN A 1 301 ? 16.479 20.995 -6.034 1.00 76.62 301 GLN A N 1
ATOM 2433 C CA . GLN A 1 301 ? 16.060 19.658 -5.613 1.00 76.62 301 GLN A CA 1
ATOM 2434 C C . GLN A 1 301 ? 14.626 19.688 -5.073 1.00 76.62 301 GLN A C 1
ATOM 2436 O O . GLN A 1 301 ? 14.259 20.536 -4.252 1.00 76.62 301 GLN A O 1
ATOM 2441 N N . LYS A 1 302 ? 13.802 18.744 -5.532 1.00 81.50 302 LYS A N 1
ATOM 2442 C CA . LYS A 1 302 ? 12.425 18.598 -5.058 1.00 81.50 302 LYS A CA 1
ATOM 2443 C C . LYS A 1 302 ? 12.422 18.098 -3.604 1.00 81.50 302 LYS A C 1
ATOM 2445 O O . LYS A 1 302 ? 13.254 17.265 -3.251 1.00 81.50 302 LYS A O 1
ATOM 2450 N N . PRO A 1 303 ? 11.498 18.549 -2.736 1.00 85.00 303 PRO A N 1
ATOM 2451 C CA . PRO A 1 303 ? 11.498 18.114 -1.344 1.00 85.00 303 PRO A CA 1
ATOM 2452 C C . PRO A 1 303 ? 11.248 16.611 -1.181 1.00 85.00 303 PRO A C 1
ATOM 2454 O O . PRO A 1 303 ? 10.359 16.063 -1.833 1.00 85.00 303 PRO A O 1
ATOM 2457 N N . PHE A 1 304 ? 11.924 15.969 -0.224 1.00 85.00 304 PHE A N 1
ATOM 2458 C CA . PHE A 1 304 ? 11.739 14.543 0.105 1.00 85.00 304 PHE A CA 1
ATOM 2459 C C . PHE A 1 304 ? 10.288 14.186 0.465 1.00 85.00 304 PHE A C 1
ATOM 2461 O O . PHE A 1 304 ? 9.793 13.129 0.084 1.00 85.00 304 PHE A O 1
ATOM 2468 N N . LEU A 1 305 ? 9.563 15.105 1.118 1.00 86.00 305 LEU A N 1
ATOM 2469 C CA . LEU A 1 305 ? 8.132 14.952 1.422 1.00 86.00 305 LEU A CA 1
ATOM 2470 C C . LEU A 1 305 ? 7.261 14.784 0.169 1.00 86.00 305 LEU A C 1
ATOM 2472 O O . LEU A 1 305 ? 6.171 14.222 0.256 1.00 86.00 305 LEU A O 1
ATOM 2476 N N . SER A 1 306 ? 7.718 15.250 -0.998 1.00 84.56 306 SER A N 1
ATOM 2477 C CA . SER A 1 306 ? 6.982 15.090 -2.255 1.00 84.56 306 SER A CA 1
ATOM 2478 C C . SER A 1 306 ? 6.831 13.622 -2.664 1.00 84.56 306 SER A C 1
ATOM 2480 O O . SER A 1 306 ? 5.787 13.260 -3.208 1.00 84.56 306 SER A O 1
ATOM 2482 N N . ALA A 1 307 ? 7.820 12.792 -2.317 1.00 82.88 307 ALA A N 1
ATOM 2483 C CA . ALA A 1 307 ? 7.856 11.366 -2.603 1.00 82.88 307 ALA A CA 1
ATOM 2484 C C . ALA A 1 307 ? 6.980 10.530 -1.664 1.00 82.88 307 ALA A C 1
ATOM 2486 O O . ALA A 1 307 ? 6.644 9.404 -2.000 1.00 82.88 307 ALA A O 1
ATOM 2487 N N . ILE A 1 308 ? 6.573 11.054 -0.504 1.00 87.12 308 ILE A N 1
ATOM 2488 C CA . ILE A 1 308 ? 5.723 10.310 0.432 1.00 87.12 308 ILE A CA 1
ATOM 2489 C C . ILE A 1 308 ? 4.277 10.296 -0.076 1.00 87.12 308 ILE A C 1
ATOM 2491 O O . ILE A 1 308 ? 3.673 11.352 -0.290 1.00 87.12 308 ILE A O 1
ATOM 2495 N N . GLY A 1 309 ? 3.713 9.107 -0.249 1.00 86.12 309 GLY A N 1
ATOM 2496 C CA . GLY A 1 309 ? 2.320 8.868 -0.605 1.00 86.12 309 GLY A CA 1
ATOM 2497 C C . GLY A 1 309 ? 1.583 8.044 0.448 1.00 86.12 309 GLY A C 1
ATOM 2498 O O . GLY A 1 309 ? 2.187 7.461 1.350 1.00 86.12 309 GLY A O 1
ATOM 2499 N N . PHE A 1 310 ? 0.257 8.028 0.328 1.00 86.25 310 PHE A N 1
ATOM 2500 C CA . PHE A 1 310 ? -0.641 7.291 1.211 1.00 86.25 310 PHE A CA 1
ATOM 2501 C C . PHE A 1 310 ? -1.588 6.444 0.371 1.00 86.25 310 PHE A C 1
ATOM 2503 O O . PHE A 1 310 ? -2.171 6.955 -0.583 1.00 86.25 310 PHE A O 1
ATOM 2510 N N . SER A 1 311 ? -1.755 5.181 0.745 1.00 82.19 311 SER A N 1
ATOM 2511 C CA . SER A 1 311 ? -2.797 4.303 0.213 1.00 82.19 311 SER A CA 1
ATOM 2512 C C . SER A 1 311 ? -3.802 4.013 1.324 1.00 82.19 311 SER A C 1
ATOM 2514 O O . SER A 1 311 ? -3.356 3.732 2.442 1.00 82.19 311 SER A O 1
ATOM 2516 N N . PRO A 1 312 ? -5.120 4.079 1.069 1.00 82.25 312 PRO A N 1
ATOM 2517 C CA . PRO A 1 312 ? -6.105 3.613 2.036 1.00 82.25 312 PRO A CA 1
ATOM 2518 C C . PRO A 1 312 ? -5.881 2.123 2.327 1.00 82.25 312 PRO A C 1
ATOM 2520 O O . PRO A 1 312 ? -5.494 1.352 1.449 1.00 82.25 312 PRO A O 1
ATOM 2523 N N . GLU A 1 313 ? -6.068 1.747 3.584 1.00 82.81 313 GLU A N 1
ATOM 2524 C CA . GLU A 1 313 ? -5.960 0.388 4.099 1.00 82.81 313 GLU A CA 1
ATOM 2525 C C . GLU A 1 313 ? -7.192 0.143 4.986 1.00 82.81 313 GLU A C 1
ATOM 2527 O O . GLU A 1 313 ? -7.216 0.594 6.140 1.00 82.81 313 GLU A O 1
ATOM 2532 N N . PRO A 1 314 ? -8.251 -0.489 4.444 1.00 82.31 314 PRO A N 1
ATOM 2533 C CA . PRO A 1 314 ? -9.452 -0.770 5.216 1.00 82.31 314 PRO A CA 1
ATOM 2534 C C . PRO A 1 314 ? -9.117 -1.734 6.359 1.00 82.31 314 PRO A C 1
ATOM 2536 O O . PRO A 1 314 ? -8.432 -2.741 6.174 1.00 82.31 314 PRO A O 1
ATOM 2539 N N . LEU A 1 315 ? -9.590 -1.409 7.559 1.00 87.12 315 LEU A N 1
ATOM 2540 C CA . LEU A 1 315 ? -9.418 -2.204 8.766 1.00 87.12 315 LEU A CA 1
ATOM 2541 C C . LEU A 1 315 ? -10.785 -2.482 9.389 1.00 87.12 315 LEU A C 1
ATOM 2543 O O . LEU A 1 315 ? -11.560 -1.562 9.656 1.00 87.12 315 LEU A O 1
ATOM 2547 N N . ARG A 1 316 ? -11.037 -3.757 9.690 1.00 91.44 316 ARG A N 1
ATOM 2548 C CA . ARG A 1 316 ? -12.176 -4.188 10.498 1.00 91.44 316 ARG A CA 1
ATOM 2549 C C . ARG A 1 316 ? -11.863 -3.973 11.981 1.00 91.44 316 ARG A C 1
ATOM 2551 O O . ARG A 1 316 ? -10.873 -4.512 12.474 1.00 91.44 316 ARG A O 1
ATOM 2558 N N . TYR A 1 317 ? -12.662 -3.163 12.667 1.00 92.00 317 TYR A N 1
ATOM 2559 C CA . TYR A 1 317 ? -12.482 -2.794 14.072 1.00 92.00 317 TYR A CA 1
ATOM 2560 C C . TYR A 1 317 ? -13.656 -3.286 14.926 1.00 92.00 317 TYR A C 1
ATOM 2562 O O . TYR A 1 317 ? -14.808 -3.119 14.531 1.00 92.00 317 TYR A O 1
ATOM 2570 N N . TYR A 1 318 ? -13.351 -3.850 16.098 1.00 93.75 318 TYR A N 1
ATOM 2571 C CA . TYR A 1 318 ? -14.313 -4.436 17.038 1.00 93.75 318 TYR A CA 1
ATOM 2572 C C . TYR A 1 318 ? -14.277 -3.648 18.360 1.00 93.75 318 TYR A C 1
ATOM 2574 O O . TYR A 1 318 ? -13.389 -3.897 19.176 1.00 93.75 318 TYR A O 1
ATOM 2582 N N . PRO A 1 319 ? -15.170 -2.660 18.571 1.00 93.06 319 PRO A N 1
ATOM 2583 C CA . PRO A 1 319 ? -15.090 -1.745 19.717 1.00 93.06 319 PRO A CA 1
ATOM 2584 C C . PRO A 1 319 ? -15.210 -2.430 21.084 1.00 93.06 319 PRO A C 1
ATOM 2586 O O . PRO A 1 319 ? -14.568 -2.007 22.042 1.00 93.06 319 PRO A O 1
ATOM 2589 N N . GLU A 1 320 ? -16.009 -3.493 21.161 1.00 90.19 320 GLU A N 1
ATOM 2590 C CA . GLU A 1 320 ? -16.308 -4.231 22.397 1.00 90.19 320 GLU A CA 1
ATOM 2591 C C . GLU A 1 320 ? -15.220 -5.261 22.777 1.00 90.19 320 GLU A C 1
ATOM 2593 O O . GLU A 1 320 ? -15.304 -5.902 23.822 1.00 90.19 320 GLU A O 1
ATOM 2598 N N . ASN A 1 321 ? -14.155 -5.376 21.968 1.00 87.44 321 ASN A N 1
ATOM 2599 C CA . ASN A 1 321 ? -12.994 -6.251 22.165 1.00 87.44 321 ASN A CA 1
ATOM 2600 C C . ASN A 1 321 ? -13.349 -7.723 22.459 1.00 87.44 321 ASN A C 1
ATOM 2602 O O . ASN A 1 321 ? -13.407 -8.523 21.529 1.00 87.44 321 ASN A O 1
ATOM 2606 N N . SER A 1 322 ? -13.516 -8.093 23.735 1.00 89.62 322 SER A N 1
ATOM 2607 C CA . SER A 1 322 ? -13.772 -9.466 24.186 1.00 89.62 322 SER A CA 1
ATOM 2608 C C . SER A 1 322 ? -15.253 -9.832 24.189 1.00 89.62 322 SER A C 1
ATOM 2610 O O . SER A 1 322 ? -15.579 -10.977 23.867 1.00 89.62 322 SER A O 1
ATOM 2612 N N . LEU A 1 323 ? -16.134 -8.875 24.495 1.00 91.06 323 LEU A N 1
ATOM 2613 C CA . LEU A 1 323 ? -17.571 -9.115 24.580 1.00 91.06 323 LEU A CA 1
ATOM 2614 C C . LEU A 1 323 ? -18.095 -9.580 23.221 1.00 91.06 323 LEU A C 1
ATOM 2616 O O . LEU A 1 323 ? -17.831 -8.942 22.198 1.00 91.06 323 LEU A O 1
ATOM 2620 N N . LEU A 1 324 ? -18.821 -10.702 23.201 1.00 92.25 324 LEU A N 1
ATOM 2621 C CA . LEU A 1 324 ? -19.311 -11.349 21.978 1.00 92.25 324 LEU A CA 1
ATOM 2622 C C . LEU A 1 324 ? -18.236 -11.744 20.959 1.00 92.25 324 LEU A C 1
ATOM 2624 O O . LEU A 1 324 ? -18.589 -12.143 19.851 1.00 92.25 324 LEU A O 1
ATOM 2628 N N . SER A 1 325 ? -16.944 -11.695 21.285 1.00 91.88 325 SER A N 1
ATOM 2629 C CA . SER A 1 325 ? -15.868 -11.953 20.313 1.00 91.88 325 SER A CA 1
ATOM 2630 C C . SER A 1 325 ? -15.991 -13.324 19.635 1.00 91.88 325 SER A C 1
ATOM 2632 O O . SER A 1 325 ? -15.861 -13.436 18.415 1.00 91.88 325 SER A O 1
ATOM 2634 N N . ASN A 1 326 ? -16.352 -14.356 20.402 1.00 91.56 326 ASN A N 1
ATOM 2635 C CA . ASN A 1 326 ? -16.567 -15.717 19.904 1.00 91.56 326 ASN A CA 1
ATOM 2636 C C . ASN A 1 326 ? -17.849 -15.874 19.072 1.00 91.56 326 ASN A C 1
ATOM 2638 O O . ASN A 1 326 ? -17.971 -16.818 18.298 1.00 91.56 326 ASN A O 1
ATOM 2642 N N . VAL A 1 327 ? -18.818 -14.974 19.227 1.00 93.62 327 VAL A N 1
ATOM 2643 C CA . VAL A 1 327 ? -20.086 -15.013 18.486 1.00 93.62 327 VAL A CA 1
ATOM 2644 C C . VAL A 1 327 ? -19.973 -14.177 17.212 1.00 93.62 327 VAL A C 1
ATOM 2646 O O . VAL A 1 327 ? -20.319 -14.640 16.126 1.00 93.62 327 VAL A O 1
ATOM 2649 N N . VAL A 1 328 ? -19.430 -12.964 17.324 1.00 95.12 328 VAL A N 1
ATOM 2650 C CA . VAL A 1 328 ? -19.184 -12.049 16.203 1.00 95.12 328 VAL A CA 1
ATOM 2651 C C . VAL A 1 328 ? -18.157 -12.645 15.242 1.00 95.12 328 VAL A C 1
ATOM 2653 O O . VAL A 1 328 ? -18.385 -12.657 14.032 1.00 95.12 328 VAL A O 1
ATOM 2656 N N . GLY A 1 329 ? -17.071 -13.209 15.772 1.00 94.62 329 GLY A N 1
ATOM 2657 C CA . GLY A 1 329 ? -15.971 -13.747 14.984 1.00 94.62 329 GLY A CA 1
ATOM 2658 C C . GLY A 1 329 ? -15.034 -12.660 14.462 1.00 94.62 329 GLY A C 1
ATOM 2659 O O . GLY A 1 329 ? -14.901 -11.592 15.055 1.00 94.62 329 GLY A O 1
ATOM 2660 N N . PHE A 1 330 ? -14.326 -12.955 13.369 1.00 93.38 330 PHE A N 1
ATOM 2661 C CA . PHE A 1 330 ? -13.337 -12.037 12.807 1.00 93.38 330 PHE A CA 1
ATOM 2662 C C . PHE A 1 330 ? -13.198 -12.153 11.285 1.00 93.38 330 PHE A C 1
ATOM 2664 O O . PHE A 1 330 ? -13.606 -13.139 10.663 1.00 93.38 330 PHE A O 1
ATOM 2671 N N . VAL A 1 331 ? -12.550 -11.144 10.701 1.00 92.38 331 VAL A N 1
ATOM 2672 C CA . VAL A 1 331 ? -12.229 -11.035 9.273 1.00 92.38 331 VAL A CA 1
ATOM 2673 C C . VAL A 1 331 ? -10.726 -11.213 9.076 1.00 92.38 331 VAL A C 1
ATOM 2675 O O . VAL A 1 331 ? -9.927 -10.602 9.789 1.00 92.38 331 VAL A O 1
ATOM 2678 N N . ALA A 1 332 ? -10.332 -12.010 8.084 1.00 88.69 332 ALA A N 1
ATOM 2679 C CA . ALA A 1 332 ? -8.946 -12.139 7.645 1.00 88.69 332 ALA A CA 1
ATOM 2680 C C . ALA A 1 332 ? -8.874 -12.117 6.115 1.00 88.69 332 ALA A C 1
ATOM 2682 O O . ALA A 1 332 ? -9.648 -12.793 5.445 1.00 88.69 332 ALA A O 1
ATOM 2683 N N . ASN A 1 333 ? -7.921 -11.358 5.567 1.00 83.94 333 ASN A N 1
ATOM 2684 C CA . ASN A 1 333 ? -7.752 -11.163 4.120 1.00 83.94 333 ASN A CA 1
ATOM 2685 C C . ASN A 1 333 ? -9.027 -10.667 3.410 1.00 83.94 333 ASN A C 1
ATOM 2687 O O . ASN A 1 333 ? -9.301 -11.077 2.292 1.00 83.94 333 ASN A O 1
ATOM 2691 N N . GLY A 1 334 ? -9.811 -9.806 4.068 1.00 83.94 334 GLY A N 1
ATOM 2692 C CA . GLY A 1 334 ? -11.050 -9.245 3.512 1.00 83.94 334 GLY A CA 1
ATOM 2693 C C . GLY A 1 334 ? -12.301 -10.102 3.723 1.00 83.94 334 GLY A C 1
ATOM 2694 O O . GLY A 1 334 ? -13.400 -9.572 3.625 1.00 83.94 334 GLY A O 1
ATOM 2695 N N . GLU A 1 335 ? -12.146 -11.366 4.121 1.00 90.19 335 GLU A N 1
ATOM 2696 C CA . GLU A 1 335 ? -13.253 -12.316 4.281 1.00 90.19 335 GLU A CA 1
ATOM 2697 C C . GLU A 1 335 ? -13.525 -12.654 5.753 1.00 90.19 335 GLU A C 1
ATOM 2699 O O . GLU A 1 335 ? -12.597 -12.892 6.539 1.00 90.19 335 GLU A O 1
ATOM 2704 N N . GLY A 1 336 ? -14.799 -12.749 6.123 1.00 93.12 336 GLY A N 1
ATOM 2705 C CA . GLY A 1 336 ? -15.266 -13.285 7.397 1.00 93.12 336 GLY A CA 1
ATOM 2706 C C . GLY A 1 336 ? -14.902 -14.761 7.545 1.00 93.12 336 GLY A C 1
ATOM 2707 O O . GLY A 1 336 ? -15.270 -15.611 6.733 1.00 93.12 336 GLY A O 1
ATOM 2708 N N . LYS A 1 337 ? -14.152 -15.096 8.598 1.00 94.56 337 LYS A N 1
ATOM 2709 C CA . LYS A 1 337 ? -13.631 -16.459 8.810 1.00 94.56 337 LYS A CA 1
ATOM 2710 C C . LYS A 1 337 ? -14.436 -17.278 9.805 1.00 94.56 337 LYS A C 1
ATOM 2712 O O . LYS A 1 337 ? -14.419 -18.507 9.728 1.00 94.56 337 LYS A O 1
ATOM 2717 N N . TYR A 1 338 ? -15.148 -16.620 10.710 1.00 94.44 338 TYR A N 1
ATOM 2718 C CA . TYR A 1 338 ? -15.873 -17.277 11.788 1.00 94.44 338 TYR A CA 1
ATOM 2719 C C . TYR A 1 338 ? -17.062 -16.433 12.265 1.00 94.44 338 TYR A C 1
ATOM 2721 O O . TYR A 1 338 ? -17.139 -15.251 11.937 1.00 94.44 338 TYR A O 1
ATOM 2729 N N . GLY A 1 339 ? -17.970 -17.043 13.032 1.00 95.75 339 GLY A N 1
ATOM 2730 C CA . GLY A 1 339 ? -19.086 -16.358 13.684 1.00 95.75 339 GLY A CA 1
ATOM 2731 C C . GLY A 1 339 ? -20.048 -15.664 12.719 1.00 95.75 339 GLY A C 1
ATOM 2732 O O . GLY A 1 339 ? -20.241 -16.088 11.575 1.00 95.75 339 GLY A O 1
ATOM 2733 N N . ILE A 1 340 ? -20.636 -14.573 13.201 1.00 96.12 340 ILE A N 1
ATOM 2734 C CA . ILE A 1 340 ? -21.557 -13.701 12.460 1.00 96.12 340 ILE A CA 1
ATOM 2735 C C . ILE A 1 340 ? -20.882 -13.102 11.224 1.00 96.12 340 ILE A C 1
ATOM 2737 O O . ILE A 1 340 ? -21.521 -13.023 10.177 1.00 96.12 340 ILE A O 1
ATOM 2741 N N . GLU A 1 341 ? -19.595 -12.750 11.305 1.00 96.12 341 GLU A N 1
ATOM 2742 C CA . GLU A 1 341 ? -18.832 -12.237 10.158 1.00 96.12 341 GLU A CA 1
ATOM 2743 C C . GLU A 1 341 ? -18.856 -13.207 8.973 1.00 96.12 341 GLU A C 1
ATOM 2745 O O . GLU A 1 341 ? -19.095 -12.788 7.845 1.00 96.12 341 GLU A O 1
ATOM 2750 N N . LYS A 1 342 ? -18.651 -14.508 9.219 1.00 96.31 342 LYS A N 1
ATOM 2751 C CA . LYS A 1 342 ? -18.720 -15.525 8.159 1.00 96.31 342 LYS A CA 1
ATOM 2752 C C . LYS A 1 342 ? -20.154 -15.848 7.756 1.00 96.31 342 LYS A C 1
ATOM 2754 O O . LYS A 1 342 ? -20.419 -16.074 6.580 1.00 96.31 342 LYS A O 1
ATOM 2759 N N . PHE A 1 343 ? -21.072 -15.903 8.720 1.00 96.56 343 PHE A N 1
ATOM 2760 C CA . PHE A 1 343 ? -22.468 -16.240 8.445 1.00 96.56 343 PHE A CA 1
ATOM 2761 C C . PHE A 1 343 ? -23.127 -15.211 7.516 1.00 96.56 343 PHE A C 1
ATOM 2763 O O . PHE A 1 343 ? -23.799 -15.586 6.559 1.00 96.56 343 PHE A O 1
ATOM 2770 N N . PHE A 1 344 ? -22.879 -13.922 7.752 1.00 96.25 344 PHE A N 1
ATOM 2771 C CA . PHE A 1 344 ? -23.389 -12.833 6.921 1.00 96.25 344 PHE A CA 1
ATOM 2772 C C . PHE A 1 344 ? -22.392 -12.359 5.858 1.00 96.25 344 PHE A C 1
ATOM 2774 O O . PHE A 1 344 ? -22.569 -11.262 5.340 1.00 96.25 344 PHE A O 1
ATOM 2781 N N . GLU A 1 345 ? -21.386 -13.160 5.483 1.00 94.50 345 GLU A N 1
ATOM 2782 C CA . GLU A 1 345 ? -20.342 -12.747 4.529 1.00 94.50 345 GLU A CA 1
ATOM 2783 C C . GLU A 1 345 ? -20.930 -12.142 3.252 1.00 94.50 345 GLU A C 1
ATOM 2785 O O . GLU A 1 345 ? -20.569 -11.032 2.889 1.00 94.50 345 GLU A O 1
ATOM 2790 N N . LEU A 1 346 ? -21.908 -12.819 2.643 1.00 92.00 346 LEU A N 1
ATOM 2791 C CA . LEU A 1 346 ? -22.559 -12.377 1.404 1.00 92.00 346 LEU A CA 1
ATOM 2792 C C . LEU A 1 346 ? -23.296 -11.035 1.532 1.00 92.00 346 LEU A C 1
ATOM 2794 O O . LEU A 1 346 ? -23.447 -10.326 0.546 1.00 92.00 346 LEU A O 1
ATOM 2798 N N . HIS A 1 347 ? -23.781 -10.696 2.728 1.00 93.19 347 HIS A N 1
ATOM 2799 C CA . HIS A 1 347 ? -24.478 -9.432 2.973 1.00 93.19 347 HIS A CA 1
ATOM 2800 C C . HIS A 1 347 ? -23.492 -8.334 3.370 1.00 93.19 347 HIS A C 1
ATOM 2802 O O . HIS A 1 347 ? -23.661 -7.179 2.992 1.00 93.19 347 HIS A O 1
ATOM 2808 N N . LEU A 1 348 ? -22.456 -8.701 4.127 1.00 93.94 348 LEU A N 1
ATOM 2809 C CA . LEU A 1 348 ? -21.465 -7.781 4.652 1.00 93.94 348 LEU A CA 1
ATOM 2810 C C . LEU A 1 348 ? -20.422 -7.404 3.602 1.00 93.94 348 LEU A C 1
ATOM 2812 O O . LEU A 1 348 ? -19.982 -6.268 3.637 1.00 93.94 348 LEU A O 1
ATOM 2816 N N . SER A 1 349 ? -19.982 -8.292 2.709 1.00 90.75 349 SER A N 1
ATOM 2817 C CA . SER A 1 349 ? -18.838 -8.034 1.819 1.00 90.75 349 SER A CA 1
ATOM 2818 C C . SER A 1 349 ? -19.093 -6.916 0.807 1.00 90.75 349 SER A C 1
ATOM 2820 O O . SER A 1 349 ? -18.177 -6.154 0.508 1.00 90.75 349 SER A O 1
ATOM 2822 N N . GLY A 1 350 ? -20.329 -6.803 0.314 1.00 87.25 350 GLY A N 1
ATOM 2823 C CA . GLY A 1 350 ? -20.624 -6.005 -0.873 1.00 87.25 350 GLY A CA 1
ATOM 2824 C C . GLY A 1 350 ? -20.051 -6.638 -2.147 1.00 87.25 350 GLY A C 1
ATOM 2825 O O . GLY A 1 350 ? -19.588 -7.784 -2.132 1.00 87.25 350 GLY A O 1
ATOM 2826 N N . HIS A 1 351 ? -20.089 -5.881 -3.242 1.00 84.44 351 HIS A N 1
ATOM 2827 C CA . HIS A 1 351 ? -19.534 -6.256 -4.540 1.00 84.44 351 HIS A CA 1
ATOM 2828 C C . HIS A 1 351 ? -18.528 -5.207 -5.013 1.00 84.44 351 HIS A C 1
ATOM 2830 O O . HIS A 1 351 ? -18.885 -4.042 -5.223 1.00 84.44 351 HIS A O 1
ATOM 2836 N N . ASP A 1 352 ? -17.277 -5.639 -5.176 1.00 82.38 352 ASP A N 1
ATOM 2837 C CA . ASP A 1 352 ? -16.204 -4.827 -5.746 1.00 82.38 352 ASP A CA 1
ATOM 2838 C C . ASP A 1 352 ? -16.538 -4.444 -7.192 1.00 82.38 352 ASP A C 1
ATOM 2840 O O . ASP A 1 352 ? -17.156 -5.209 -7.928 1.00 82.38 352 ASP A O 1
ATOM 2844 N N . GLY A 1 353 ? -16.125 -3.245 -7.592 1.00 72.44 353 GLY A N 1
ATOM 2845 C CA . GLY A 1 353 ? -16.278 -2.749 -8.958 1.00 72.44 353 GLY A CA 1
ATOM 2846 C C . GLY A 1 353 ? -14.927 -2.580 -9.642 1.00 72.44 353 GLY A C 1
ATOM 2847 O O . GLY A 1 353 ? -13.881 -2.518 -8.992 1.00 72.44 353 GLY A O 1
ATOM 2848 N N . VAL A 1 354 ? -14.929 -2.434 -10.965 1.00 66.62 354 VAL A N 1
ATOM 2849 C CA . VAL A 1 354 ? -13.704 -2.191 -11.739 1.00 66.62 354 VAL A CA 1
ATOM 2850 C C . VAL A 1 354 ? -13.836 -0.892 -12.519 1.00 66.62 354 VAL A C 1
ATOM 2852 O O . VAL A 1 354 ? -14.678 -0.756 -13.400 1.00 66.62 354 VAL A O 1
ATOM 2855 N N . LEU A 1 355 ? -12.956 0.071 -12.237 1.00 64.06 355 LEU A N 1
ATOM 2856 C CA . LEU A 1 355 ? -12.821 1.265 -13.065 1.00 64.06 355 LEU A CA 1
ATOM 2857 C C . LEU A 1 355 ? -11.750 1.057 -14.127 1.00 64.06 355 LEU A C 1
ATOM 2859 O O . LEU A 1 355 ? -10.555 1.021 -13.827 1.00 64.06 355 LEU A O 1
ATOM 2863 N N . GLU A 1 356 ? -12.161 1.011 -15.388 1.00 62.28 356 GLU A N 1
ATOM 2864 C CA . GLU A 1 356 ? -11.230 1.101 -16.506 1.00 62.28 356 GLU A CA 1
ATOM 2865 C C . GLU A 1 356 ? -10.815 2.560 -16.739 1.00 62.28 356 GLU A C 1
ATOM 2867 O O . GLU A 1 356 ? -11.635 3.446 -16.986 1.00 62.28 356 GLU A O 1
ATOM 2872 N N . THR A 1 357 ? -9.513 2.837 -16.680 1.00 60.62 357 THR A N 1
ATOM 2873 C CA . THR A 1 357 ? -8.958 4.149 -17.022 1.00 60.62 357 THR A CA 1
ATOM 2874 C C . THR A 1 357 ? -7.918 4.044 -18.127 1.00 60.62 357 THR A C 1
ATOM 2876 O O . THR A 1 357 ? -7.137 3.098 -18.186 1.00 60.62 357 THR A O 1
ATOM 2879 N N . SER A 1 358 ? -7.883 5.035 -19.018 1.00 58.50 358 SER A N 1
ATOM 2880 C CA . SER A 1 358 ? -6.836 5.152 -20.037 1.00 58.50 358 SER A CA 1
ATOM 2881 C C . SER A 1 358 ? -5.701 6.050 -19.541 1.00 58.50 358 SER A C 1
ATOM 2883 O O . SER A 1 358 ? -5.938 7.181 -19.108 1.00 58.50 358 SER A O 1
ATOM 2885 N N . ARG A 1 359 ? -4.462 5.560 -19.631 1.00 58.19 359 ARG A N 1
ATOM 2886 C CA . ARG A 1 359 ? -3.232 6.309 -19.352 1.00 58.19 359 ARG A CA 1
ATOM 2887 C C . ARG A 1 359 ? -2.727 7.044 -20.595 1.00 58.19 359 ARG A C 1
ATOM 2889 O O . ARG A 1 359 ? -2.779 6.517 -21.708 1.00 58.19 359 ARG A O 1
ATOM 2896 N N . ASP A 1 360 ? -2.210 8.252 -20.394 1.00 54.50 360 ASP A N 1
ATOM 2897 C CA . ASP A 1 360 ? -1.442 8.982 -21.399 1.00 54.50 360 ASP A CA 1
ATOM 2898 C C . ASP A 1 360 ? -0.012 8.450 -21.554 1.00 54.50 360 ASP A C 1
ATOM 2900 O O . ASP A 1 360 ? 0.457 7.583 -20.815 1.00 54.50 360 ASP A O 1
ATOM 2904 N N . ILE A 1 361 ? 0.700 9.023 -22.526 1.00 49.34 361 ILE A N 1
ATOM 2905 C CA . ILE A 1 361 ? 2.122 8.775 -22.798 1.00 49.34 361 ILE A CA 1
ATOM 2906 C C . ILE A 1 361 ? 3.054 9.111 -21.617 1.00 49.34 361 ILE A C 1
ATOM 2908 O O . ILE A 1 361 ? 4.189 8.648 -21.597 1.00 49.34 361 ILE A O 1
ATOM 2912 N N . ASN A 1 362 ? 2.585 9.883 -20.633 1.00 47.22 362 ASN A N 1
ATOM 2913 C CA . ASN A 1 362 ? 3.316 10.243 -19.418 1.00 47.22 362 ASN A CA 1
ATOM 2914 C C . ASN A 1 362 ? 2.907 9.372 -18.210 1.00 47.22 362 ASN A C 1
ATOM 2916 O O . ASN A 1 362 ? 3.414 9.582 -17.106 1.00 47.22 362 ASN A O 1
ATOM 2920 N N . GLY A 1 363 ? 2.014 8.393 -18.409 1.00 47.19 363 GLY A N 1
ATOM 2921 C CA . GLY A 1 363 ? 1.506 7.477 -17.392 1.00 47.19 363 GLY A CA 1
ATOM 2922 C C . GLY A 1 363 ? 0.386 8.031 -16.502 1.00 47.19 363 GLY A C 1
ATOM 2923 O O . GLY A 1 363 ? -0.008 7.339 -15.563 1.00 47.19 363 GLY A O 1
ATOM 2924 N N . ASN A 1 364 ? -0.135 9.231 -16.770 1.00 47.16 364 ASN A N 1
ATOM 2925 C CA . ASN A 1 364 ? -1.249 9.825 -16.030 1.00 47.16 364 ASN A CA 1
ATOM 2926 C C . ASN A 1 364 ? -2.594 9.377 -16.611 1.00 47.16 364 ASN A C 1
ATOM 2928 O O . ASN A 1 364 ? -2.744 9.223 -17.820 1.00 47.16 364 ASN A O 1
ATOM 2932 N N . SER A 1 365 ? -3.594 9.200 -15.755 1.00 50.38 365 SER A N 1
ATOM 2933 C CA . SER A 1 365 ? -4.965 8.869 -16.150 1.00 50.38 365 SER A CA 1
ATOM 2934 C C . SER A 1 365 ? -5.600 10.064 -16.874 1.00 50.38 365 SER A C 1
ATOM 2936 O O . SER A 1 365 ? -5.771 11.117 -16.263 1.00 50.38 365 SER A O 1
ATOM 2938 N N . VAL A 1 366 ? -5.938 9.933 -18.162 1.00 53.16 366 VAL A N 1
ATOM 2939 C CA . VAL A 1 366 ? -6.428 11.065 -18.985 1.00 53.16 366 VAL A CA 1
ATOM 2940 C C . VAL A 1 366 ? -7.939 11.071 -19.190 1.00 53.16 366 VAL A C 1
ATOM 2942 O O . VAL A 1 366 ? -8.508 12.082 -19.588 1.00 53.16 366 VAL A O 1
ATOM 2945 N N . SER A 1 367 ? -8.626 9.994 -18.826 1.00 48.41 367 SER A N 1
ATOM 2946 C CA . SER A 1 367 ? -10.085 9.958 -18.828 1.00 48.41 367 SER A CA 1
ATOM 2947 C C . SER A 1 367 ? -10.566 8.767 -18.012 1.00 48.41 367 SER A C 1
ATOM 2949 O O . SER A 1 367 ? -10.158 7.632 -18.270 1.00 48.41 367 SER A O 1
ATOM 2951 N N . ILE A 1 368 ? -11.457 9.015 -17.052 1.00 54.22 368 ILE A N 1
ATOM 2952 C CA . ILE A 1 368 ? -12.344 7.979 -16.519 1.00 54.22 368 ILE A CA 1
ATOM 2953 C C . ILE A 1 368 ? -13.484 7.913 -17.531 1.00 54.22 368 ILE A C 1
ATOM 2955 O O . ILE A 1 368 ? -14.410 8.719 -17.472 1.00 54.22 368 ILE A O 1
ATOM 2959 N N . GLN A 1 369 ? -13.375 7.034 -18.532 1.00 50.12 369 GLN A N 1
ATOM 2960 C CA . GLN A 1 369 ? -14.582 6.676 -19.267 1.00 50.12 369 GLN A CA 1
ATOM 2961 C C . GLN A 1 369 ? -15.421 5.885 -18.278 1.00 50.12 369 GLN A C 1
ATOM 2963 O O . GLN A 1 369 ? -15.022 4.813 -17.832 1.00 50.12 369 GLN A O 1
ATOM 2968 N N . LYS A 1 370 ? -16.535 6.480 -17.860 1.00 46.84 370 LYS A N 1
ATOM 2969 C CA . LYS A 1 370 ? -17.542 5.823 -17.040 1.00 46.84 370 LYS A CA 1
ATOM 2970 C C . LYS A 1 370 ? -18.257 4.823 -17.951 1.00 46.84 370 LYS A C 1
ATOM 2972 O O . LYS A 1 370 ? -19.363 5.078 -18.402 1.00 46.84 370 LYS A O 1
ATOM 2977 N N . ASN A 1 371 ? -17.556 3.761 -18.337 1.00 48.09 371 ASN A N 1
ATOM 2978 C CA . ASN A 1 371 ? -18.205 2.590 -18.893 1.00 48.09 371 ASN A CA 1
ATOM 2979 C C . ASN A 1 371 ? -19.002 1.987 -17.732 1.00 48.09 371 ASN A C 1
ATOM 2981 O O . ASN A 1 371 ? -18.480 1.905 -16.621 1.00 48.09 371 ASN A O 1
ATOM 2985 N N . ASP A 1 372 ? -20.258 1.616 -17.970 1.00 48.50 372 ASP A N 1
ATOM 2986 C CA . ASP A 1 372 ? -21.196 1.048 -16.982 1.00 48.50 372 ASP A CA 1
ATOM 2987 C C . ASP A 1 372 ? -20.755 -0.322 -16.411 1.00 48.50 372 ASP A C 1
ATOM 2989 O O . ASP A 1 372 ? -21.558 -1.089 -15.882 1.00 48.50 372 ASP A O 1
ATOM 2993 N N . SER A 1 373 ? -19.475 -0.668 -16.528 1.00 50.22 373 SER A N 1
ATOM 2994 C CA . SER A 1 373 ? -18.878 -1.882 -15.996 1.00 50.22 373 SER A CA 1
ATOM 2995 C C . SER A 1 373 ? -18.758 -1.782 -14.472 1.00 50.22 373 SER A C 1
ATOM 2997 O O . SER A 1 373 ? -17.806 -1.224 -13.937 1.00 50.22 373 SER A O 1
ATOM 2999 N N . GLU A 1 374 ? -19.790 -2.328 -13.826 1.00 57.22 374 GLU A N 1
ATOM 3000 C CA . GLU A 1 374 ? -19.913 -2.730 -12.421 1.00 57.22 374 GLU A CA 1
ATOM 3001 C C . GLU A 1 374 ? -19.740 -1.604 -11.392 1.00 57.22 374 GLU A C 1
ATOM 3003 O O . GLU A 1 374 ? -18.666 -1.322 -10.859 1.00 57.22 374 GLU A O 1
ATOM 3008 N N . HIS A 1 375 ? -20.868 -0.962 -11.072 1.00 65.88 375 HIS A N 1
ATOM 3009 C CA . HIS A 1 375 ? -20.986 -0.117 -9.892 1.00 65.88 375 HIS A CA 1
ATOM 3010 C C . HIS A 1 375 ? -20.624 -0.907 -8.632 1.00 65.88 375 HIS A C 1
ATOM 3012 O O . HIS A 1 375 ? -21.244 -1.927 -8.344 1.00 65.88 375 HIS A O 1
ATOM 3018 N N . VAL A 1 376 ? -19.675 -0.377 -7.859 1.00 76.75 376 VAL A N 1
ATOM 3019 C CA . VAL A 1 376 ? -19.380 -0.847 -6.501 1.00 76.75 376 VAL A CA 1
ATOM 3020 C C . VAL A 1 376 ? -20.667 -0.839 -5.683 1.00 76.75 376 VAL A C 1
ATOM 3022 O O . VAL A 1 376 ? -21.358 0.184 -5.633 1.00 76.75 376 VAL A O 1
ATOM 3025 N N . GLN A 1 377 ? -20.972 -1.958 -5.032 1.00 86.94 377 GLN A N 1
ATOM 3026 C CA . GLN A 1 377 ? -22.075 -2.052 -4.082 1.00 86.94 377 GLN A CA 1
ATOM 3027 C C . GLN A 1 377 ? -21.507 -2.269 -2.690 1.00 86.94 377 GLN A C 1
ATOM 3029 O O . GLN A 1 377 ? -20.882 -3.294 -2.428 1.00 86.94 377 GLN A O 1
ATOM 3034 N N . ASP A 1 378 ? -21.729 -1.310 -1.798 1.00 89.31 378 ASP A N 1
ATOM 3035 C CA . ASP A 1 378 ? -21.346 -1.460 -0.399 1.00 89.31 378 ASP A CA 1
ATOM 3036 C C . ASP A 1 378 ? -22.175 -2.567 0.269 1.00 89.31 378 ASP A C 1
ATOM 3038 O O . ASP A 1 378 ? -23.346 -2.781 -0.051 1.00 89.31 378 ASP A O 1
ATOM 3042 N N . GLY A 1 379 ? -21.556 -3.273 1.210 1.00 91.50 379 GLY A N 1
ATOM 3043 C CA . GLY A 1 379 ? -22.222 -4.290 2.007 1.00 91.50 379 GLY A CA 1
ATOM 3044 C C . GLY A 1 379 ? -23.254 -3.697 2.963 1.00 91.50 379 GLY A C 1
ATOM 3045 O O . GLY A 1 379 ? -23.093 -2.591 3.483 1.00 91.50 379 GLY A O 1
ATOM 3046 N N . GLY A 1 380 ? -24.311 -4.462 3.216 1.00 93.88 380 GLY A N 1
ATOM 3047 C CA . GLY A 1 380 ? -25.392 -4.089 4.117 1.00 93.88 380 GLY A CA 1
ATOM 3048 C C . GLY A 1 380 ? -25.006 -4.227 5.587 1.00 93.88 380 GLY A C 1
ATOM 3049 O O . GLY A 1 380 ? -24.284 -5.145 5.975 1.00 93.88 380 GLY A O 1
ATOM 3050 N N . ASP A 1 381 ? -25.519 -3.324 6.417 1.00 95.75 381 ASP A N 1
ATOM 3051 C CA . ASP A 1 381 ? -25.356 -3.397 7.865 1.00 95.75 381 ASP A CA 1
ATOM 3052 C C . ASP A 1 381 ? -26.269 -4.481 8.474 1.00 95.75 381 ASP A C 1
ATOM 3054 O O . ASP A 1 381 ? -27.408 -4.676 8.046 1.00 95.75 381 ASP A O 1
ATOM 3058 N N . VAL A 1 382 ? -25.781 -5.169 9.508 1.00 95.06 382 VAL A N 1
ATOM 3059 C CA . VAL A 1 382 ? -26.512 -6.212 10.240 1.00 95.06 382 VAL A CA 1
ATOM 3060 C C . VAL A 1 382 ? -26.779 -5.739 11.663 1.00 95.06 382 VAL A C 1
ATOM 3062 O O . VAL A 1 382 ? -25.852 -5.403 12.399 1.00 95.06 382 VAL A O 1
ATOM 3065 N N . VAL A 1 383 ? -28.045 -5.763 12.075 1.00 95.06 383 VAL A N 1
ATOM 3066 C CA . VAL A 1 383 ? -28.458 -5.503 13.460 1.00 95.06 383 VAL A CA 1
ATOM 3067 C C . VAL A 1 383 ? -28.883 -6.823 14.094 1.00 95.06 383 VAL A C 1
ATOM 3069 O O . VAL A 1 383 ? -29.795 -7.490 13.609 1.00 95.06 383 VAL A O 1
ATOM 3072 N N . LEU A 1 384 ? -28.195 -7.221 15.160 1.00 93.88 384 LEU A N 1
ATOM 3073 C CA . LEU A 1 384 ? -28.452 -8.463 15.876 1.00 93.88 384 LEU A CA 1
ATOM 3074 C C . LEU A 1 384 ? -29.578 -8.297 16.890 1.00 93.88 384 LEU A C 1
ATOM 3076 O O . LEU A 1 384 ? -29.729 -7.248 17.508 1.00 93.88 384 LEU A O 1
ATOM 3080 N N . THR A 1 385 ? -30.286 -9.395 17.139 1.00 92.81 385 THR A N 1
ATOM 3081 C CA . THR A 1 385 ? -31.280 -9.507 18.215 1.00 92.81 385 THR A CA 1
ATOM 3082 C C . THR A 1 385 ? -30.655 -9.783 19.584 1.00 92.81 385 THR A C 1
ATOM 3084 O O . THR A 1 385 ? -31.370 -9.853 20.579 1.00 92.81 385 THR A O 1
ATOM 3087 N N . ILE A 1 386 ? -29.339 -10.014 19.639 1.00 92.06 386 ILE A N 1
ATOM 3088 C CA . ILE A 1 386 ? -28.614 -10.222 20.894 1.00 92.06 386 ILE A CA 1
ATOM 3089 C C . ILE A 1 386 ? -28.582 -8.895 21.638 1.00 92.06 386 ILE A C 1
ATOM 3091 O O . ILE A 1 386 ? -28.182 -7.889 21.057 1.00 92.06 386 ILE A O 1
ATOM 3095 N N . ASP A 1 387 ? -28.963 -8.918 22.912 1.00 93.25 387 ASP A N 1
ATOM 3096 C CA . ASP A 1 387 ? -28.894 -7.760 23.794 1.00 93.25 387 ASP A CA 1
ATOM 3097 C C . ASP A 1 387 ? -27.508 -7.634 24.433 1.00 93.25 387 ASP A C 1
ATOM 3099 O O . ASP A 1 387 ? -27.018 -8.560 25.085 1.00 93.25 387 ASP A O 1
ATOM 3103 N N . ARG A 1 388 ? -26.888 -6.463 24.274 1.00 90.44 388 ARG A N 1
ATOM 3104 C CA . ARG A 1 388 ? -25.550 -6.167 24.796 1.00 90.44 388 ARG A CA 1
ATOM 3105 C C . ARG A 1 388 ? -25.442 -6.297 26.317 1.00 90.44 388 ARG A C 1
ATOM 3107 O O . ARG A 1 388 ? -24.455 -6.839 26.811 1.00 90.44 388 ARG A O 1
ATOM 3114 N N . ILE A 1 389 ? -26.412 -5.766 27.062 1.00 91.12 389 ILE A N 1
ATOM 3115 C CA . ILE A 1 389 ? -26.390 -5.733 28.531 1.00 91.12 389 ILE A CA 1
ATOM 3116 C C . ILE A 1 389 ? -26.566 -7.146 29.079 1.00 91.12 389 ILE A C 1
ATOM 3118 O O . ILE A 1 389 ? -25.820 -7.554 29.971 1.00 91.12 389 ILE A O 1
ATOM 3122 N N . LEU A 1 390 ? -27.529 -7.897 28.541 1.00 92.69 390 LEU A N 1
ATOM 3123 C CA . LEU A 1 390 ? -27.765 -9.281 28.946 1.00 92.69 390 LEU A CA 1
ATOM 3124 C C . LEU A 1 390 ? -26.549 -10.147 28.641 1.00 92.69 390 LEU A C 1
ATOM 3126 O O . LEU A 1 390 ? -26.093 -10.881 29.512 1.00 92.69 390 LEU A O 1
ATOM 3130 N N . GLN A 1 391 ? -25.990 -10.020 27.442 1.00 93.19 391 GLN A N 1
ATOM 3131 C CA . GLN A 1 391 ? -24.823 -10.790 27.045 1.00 93.19 391 GLN A CA 1
ATOM 3132 C C . GLN A 1 391 ? -23.607 -10.492 27.920 1.00 93.19 391 GLN A C 1
ATOM 3134 O O . GLN A 1 391 ? -22.947 -11.421 28.379 1.00 93.19 391 GLN A O 1
ATOM 3139 N N . LYS A 1 392 ? -23.347 -9.212 28.212 1.00 92.69 392 LYS A N 1
ATOM 3140 C CA . LYS A 1 392 ? -22.280 -8.832 29.139 1.00 92.69 392 LYS A CA 1
ATOM 3141 C C . LYS A 1 392 ? -22.482 -9.490 30.499 1.00 92.69 392 LYS A C 1
ATOM 3143 O O . LYS A 1 392 ? -21.533 -10.013 31.069 1.00 92.69 392 LYS A O 1
ATOM 3148 N N . LYS A 1 393 ? -23.722 -9.513 30.999 1.00 93.94 393 LYS A N 1
ATOM 3149 C CA . LYS A 1 393 ? -24.011 -10.135 32.290 1.00 93.94 393 LYS A CA 1
ATOM 3150 C C . LYS A 1 393 ? -23.813 -11.652 32.277 1.00 93.94 393 LYS A C 1
ATOM 3152 O O . LYS A 1 393 ? -23.361 -12.208 33.272 1.00 93.94 393 LYS A O 1
ATOM 3157 N N . VAL A 1 394 ? -24.146 -12.312 31.170 1.00 94.31 394 VAL A N 1
ATOM 3158 C CA . VAL A 1 394 ? -23.905 -13.749 30.987 1.00 94.31 394 VAL A CA 1
ATOM 3159 C C . VAL A 1 394 ? -22.408 -14.054 30.995 1.00 94.31 394 VAL A C 1
ATOM 3161 O O . VAL A 1 394 ? -21.997 -14.960 31.711 1.00 94.31 394 VAL A O 1
ATOM 3164 N N . GLU A 1 395 ? -21.602 -13.292 30.252 1.00 94.50 395 GLU A N 1
ATOM 3165 C CA . GLU A 1 395 ? -20.144 -13.472 30.221 1.00 94.50 395 GLU A CA 1
ATOM 3166 C C . GLU A 1 395 ? -19.511 -13.216 31.597 1.00 94.50 395 GLU A C 1
ATOM 3168 O O . GLU A 1 395 ? -18.748 -14.053 32.059 1.00 94.50 395 GLU A O 1
ATOM 3173 N N . GLU A 1 396 ? -19.928 -12.167 32.319 1.00 94.25 396 GLU A N 1
ATOM 3174 C CA . GLU A 1 396 ? -19.474 -11.912 33.699 1.00 94.25 396 GLU A CA 1
ATOM 3175 C C . GLU A 1 396 ? -19.728 -13.104 34.643 1.00 94.25 396 GLU A C 1
ATOM 3177 O O . GLU A 1 396 ? -18.856 -13.464 35.428 1.00 94.25 396 GLU A O 1
ATOM 3182 N N . ILE A 1 397 ? -20.921 -13.714 34.584 1.00 96.06 397 ILE A N 1
ATOM 3183 C CA . ILE A 1 397 ? -21.275 -14.867 35.434 1.00 96.06 397 ILE A CA 1
ATOM 3184 C C . ILE A 1 397 ? -20.467 -16.111 35.038 1.00 96.06 397 ILE A C 1
ATOM 3186 O O . ILE A 1 397 ? -20.097 -16.908 35.899 1.00 96.06 397 ILE A O 1
ATOM 3190 N N . LEU A 1 398 ? -20.229 -16.306 33.739 1.00 94.06 398 LEU A N 1
ATOM 3191 C CA . LEU A 1 398 ? -19.435 -17.426 33.239 1.00 94.06 398 LEU A CA 1
ATOM 3192 C C . LEU A 1 398 ? -17.970 -17.301 33.656 1.00 94.06 398 LEU A C 1
ATOM 3194 O O . LEU A 1 398 ? -17.407 -18.287 34.120 1.00 94.06 398 LEU A O 1
ATOM 3198 N N . ASP A 1 399 ? -17.386 -16.110 33.536 1.00 93.38 399 ASP A N 1
ATOM 3199 C CA . ASP A 1 399 ? -16.001 -15.850 33.933 1.00 93.38 399 ASP A CA 1
ATOM 3200 C C . ASP A 1 399 ? -15.812 -16.093 35.440 1.00 93.38 399 ASP A C 1
ATOM 3202 O O . ASP A 1 399 ? -14.909 -16.830 35.830 1.00 93.38 399 ASP A O 1
ATOM 3206 N N . GLU A 1 400 ? -16.730 -15.596 36.282 1.00 95.25 400 GLU A N 1
ATOM 3207 C CA . GLU A 1 400 ? -16.718 -15.847 37.734 1.00 95.25 400 GLU A CA 1
ATOM 3208 C C . GLU A 1 400 ? -16.744 -17.349 38.062 1.00 95.25 400 GLU A C 1
ATOM 3210 O O . GLU A 1 400 ? -16.063 -17.801 38.978 1.00 95.25 400 GLU A O 1
ATOM 3215 N N . LYS A 1 401 ? -17.506 -18.141 37.297 1.00 94.69 401 LYS A N 1
ATOM 3216 C CA . LYS A 1 401 ? -17.631 -19.591 37.508 1.00 94.69 401 LYS A CA 1
ATOM 3217 C C . LYS A 1 401 ? -16.491 -20.427 36.945 1.00 94.69 401 LYS A C 1
ATOM 3219 O O . LYS A 1 401 ? -16.402 -21.599 37.294 1.00 94.69 401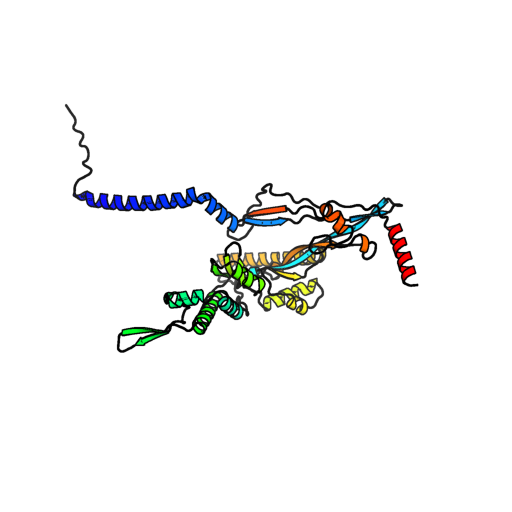 LYS A O 1
ATOM 3224 N N . ILE A 1 402 ? -15.670 -19.872 36.063 1.00 93.31 402 ILE A N 1
ATOM 3225 C CA . ILE A 1 402 ? -14.473 -20.543 35.540 1.00 93.31 402 ILE A CA 1
ATOM 3226 C C . ILE A 1 402 ? -13.268 -20.291 36.458 1.00 93.31 402 ILE A C 1
ATOM 3228 O O . ILE A 1 402 ? -12.350 -21.109 36.494 1.00 93.31 402 ILE A O 1
ATOM 3232 N N . GLU A 1 403 ? -13.261 -19.169 37.182 1.00 87.06 403 GLU A N 1
ATOM 3233 C CA . GLU A 1 403 ? -12.207 -18.821 38.142 1.00 87.06 403 GLU A CA 1
ATOM 3234 C C . GLU A 1 403 ? -12.353 -19.518 39.514 1.00 87.06 403 GLU A C 1
ATOM 3236 O O . GLU A 1 403 ? -11.382 -19.553 40.274 1.00 87.06 403 GLU A O 1
ATOM 3241 N N . GLU A 1 404 ? -13.529 -20.082 39.815 1.00 68.25 404 GLU A N 1
ATOM 3242 C CA . GLU A 1 404 ? -13.843 -20.908 41.000 1.00 68.25 404 GLU A CA 1
ATOM 3243 C C . GLU A 1 404 ? -13.512 -22.394 40.770 1.00 68.25 404 GLU A C 1
ATOM 3245 O O . GLU A 1 404 ? -12.894 -23.007 41.676 1.00 68.25 404 GLU A O 1
#

Secondary structure (DSSP, 8-state):
-----PPP-S--TTTHHHHHHHHHHHHHHHHHHHHHHIIIIISHHHHHHHHHHHHEEEEEEPPPPPPEEEE-TTT--EEEEEEEEEEEEEEEEGGGGSSSSS--PPPTTHHHHHHHHHHHTS-HHHHHHHHH-GGGSPTT-SEEEE-TTT--EEEEPPPHHHHHHHHHHHHHHHHHH-SSEEEEESS--HHHHHHHHHHT-TTEEEETTTTEEEEE-----HHHHHHHHHHHHHHHTS-HHHHHHT----SSSEEEEEEEE-HHHHHHHHHHHHHHHHHHHHHHHHHHHHHHTT---PPPPPPGGGGEEEEEEEEEE-TTTTTTHHHH--EETTEE-SHHHHHTHHHHS-B-EEEEEEE-TTS-EEEE----S---BPPPPEEEEEEHHHHHHHHHHHHHHHH-

Sequence (404 aa):
MRRNRRVPDFFSGENFRFWLLLSFFMFFFALIVYKLFVLQVLESDALQERAKKIRSSSVELTARRGSIFTTDSKTGEITPLAINTTLYKVFVDARQFDRNGDQLTPPENLPLIAKFLSEELYTQSEFKKCLETPQSCPEGSVTEIKDEKDLLIHRTLPSYALAKQSFEREVLKKISAQKTSLIYATDVDEDILRKIEMKGIPNLFVSLGAKNVSVDLQGLTDVNKKKISEILSEFFGGDAAKIRKKFTIDRKGYVPILSRIRPEVREKILAKKQKSLQKYALVYDQYRKQKNSGADVSVPQKPFLSAIGFSPEPLRYYPENSLLSNVVGFVANGEGKYGIEKFFELHLSGHDGVLETSRDINGNSVSIQKNDSEHVQDGGDVVLTIDRILQKKVEEILDEKIEE

pLDDT: mean 77.57, std 14.65, range [40.62, 96.56]

Radius of gyration: 33.55 Å; chains: 1; bounding box: 85×60×135 Å